Protein AF-A0A2P8B0F9-F1 (afdb_monomer)

pLDDT: mean 82.79, std 15.3, range [36.97, 98.19]

Foldseek 3Di:
DDKDKFFPVPDDVVVVQVLCPVFKPPDQPPWDWDWADPDNTITIIDIDGDDDDLLRPDMGGQDDDPDPGPPDPWDWDDDPPDTDTDDPNRVSNVVSVVCVVVVHQDPVNVVVVVVCVVVVPPDPPPVPQDQFAAPVPPCSVLRVQQCVVQPHCVAFNTFPDHWDDAAQWIKTWHPGDDPDTTWMWIDHVPAHIETGGVVRLVLQLPQLPDPGSSNSCLAQADFHDDPVNDYHYDDLFDQKTWGDRHPAHTWMFGAPGSPGRTAIFRDKDWDFDDDCPPVADDDPQFFKKKKKKWKFFFHPPDLPLLFQDPQLLVLLQVLLVVLCLLVLLQVLLVVLVFRDDRFGKDFDDDPRHDDDRFKTKIKGFDWAPVRHTAKMKIWMWGADDPVRRRMIMTMIMMTGNQVRVVRSSVVRPGDDDPPRDSAAEPLSSLVSNLSNLSSSVRSVCSVVDPCVRTRTNGFIKMKIKMFGAWDQDPVRDIDQDASVSRYPPCLLPDFPADHHGMGMMMITRSPPDDSLRSSVNSLVRVNVVSVVRGSPPHPSVVVNVVNVPDDD

Secondary structure (DSSP, 8-state):
-EEEEE-GGG--HHHHHHHHHHHEESPPTT-EEEEEEEETTEEEEEEE-PPPPGGG-S-EE---SSS-PPS----EEEETTEEEEPPHHHHHHHHHHHHHHTTSS-HHHHHHHHHHHHHHS----S---PPTTTT-GGGHHHHHHHHHHTTTHHHH--BSS--EEETTEEEEEB--SSSSPPPEEEE-TTSPEEEE-HHHHHHHHHHTS-SSHHHHHHHH-EEPPPTT-PPEE--TT-SEEEEESSSSPSEEEE-SSTTSPPEEEEPPEEE-----TTSS---SS--EEEEEEEEEEETT--TT--S--HHHHHHHHHHHHHS-HHHHHHHHHHHTT--PPPPPPEE--SSS---BTTEEEEEEEEE-TTS-EEEEEEEEEEE--TTSTTEEEEEEEEEE-HHHHHHHHHHTT----TT---SEEHHHHHHHHHHHHHHHHHGGGGG---GGGSPEEEEEEEEEEEEE-EEE-TTSSEEEPPHHHHEE-GGG--BS-----EEEEEEES--S--HHHHHHHHHHHHHHHHHHTTB-S--HHHHHHHHHT---

Radius of gyration: 34.19 Å; Cα contacts (8 Å, |Δi|>4): 1066; chains: 1; bounding box: 92×70×84 Å

Mean predicted aligned error: 14.71 Å

Solvent-accessible surface area (backbone atoms only — not comparable to full-atom values): 29945 Å² total; per-residue (Å²): 124,54,77,49,87,43,50,50,94,72,72,53,69,66,57,53,52,50,51,48,58,77,43,31,41,60,73,74,68,79,60,45,78,48,75,46,78,76,50,95,56,31,22,37,45,39,46,44,76,55,94,71,61,72,86,56,34,62,71,49,68,73,74,91,55,103,55,86,61,78,83,67,92,62,54,76,46,74,59,91,94,45,74,49,67,51,48,74,69,53,49,42,49,52,49,19,49,56,39,55,77,59,70,41,77,46,70,67,53,48,47,48,49,51,47,48,47,58,65,67,38,69,76,81,61,72,78,79,65,32,56,73,29,41,72,47,67,89,48,20,63,35,38,42,49,29,41,54,73,64,54,28,57,88,57,36,24,52,34,74,42,54,32,43,80,52,55,55,26,39,35,29,48,21,42,24,84,60,96,55,78,21,33,32,37,35,29,44,84,97,54,12,14,27,40,35,34,38,73,58,47,56,42,49,28,48,40,39,66,37,96,45,45,58,60,2,27,28,30,47,24,46,66,60,40,50,91,88,43,50,54,35,76,54,59,80,64,53,40,66,45,51,20,31,71,18,80,38,70,50,22,26,38,35,28,95,41,69,84,45,71,65,36,64,41,57,49,67,40,84,44,73,77,82,86,66,87,75,80,68,69,76,63,88,69,30,38,33,36,41,30,18,39,28,43,40,28,33,48,84,50,69,78,77,70,71,44,65,49,74,65,34,52,50,38,39,48,53,50,52,68,71,58,51,53,45,43,50,63,18,52,60,37,41,76,60,60,10,79,52,76,54,43,67,67,39,76,50,68,78,78,77,56,59,71,52,60,38,26,41,33,33,30,24,60,46,53,14,92,87,65,45,64,10,37,35,39,40,41,34,42,32,53,39,48,97,90,41,59,40,31,38,36,12,33,20,37,41,38,29,14,63,69,34,32,52,48,30,32,46,75,53,63,17,87,72,59,94,84,56,82,77,50,43,42,55,61,52,50,42,51,50,42,37,44,23,44,59,41,18,71,49,42,65,55,31,71,76,59,77,62,90,79,46,48,42,57,48,87,30,31,31,40,35,39,43,33,27,30,40,43,82,38,98,86,80,47,72,41,79,37,29,33,75,78,35,30,44,54,69,79,36,44,72,57,81,60,87,78,50,35,65,52,65,41,20,30,37,20,74,68,94,61,53,70,69,56,45,37,48,51,50,48,55,48,50,51,57,48,37,48,75,48,42,23,82,67,55,47,63,67,60,54,56,54,64,49,74,73,66,83,131

Sequence (552 aa):
MAMTLTKHGLVDLDRYRKLLRERVQPHVRGLNITFFPIDDDKGVLAIDVPRQHESAKPFIADILDGRRAPAAVGVPIRDSDATHWLSHSDLQKLLSAGWNALDGPRENIVRALHEAVASALPMREKPHVPLVGVGSGAMRRNFETAYAAAGGESVLGHPTEAVTSLGPGFIQPLSGNGEQPGPILSALPGHGCAVVPYQVWESMCRAGGDANQESSISKIGLPKTPADGTPLILDRDATVVELDGGSWPAGRLSRSSPHGLWMWRPIPQLDFQISYNSHWTNGDDVDVVVRAVLDISWQGYPQRSRSLSRAVRADHQALLAGTGFAAVLSSLSARRGARIAPPPWEPADGLHTYHSGTSSHMRARITAPDGAQALAANGILQLGTLRSSSSVIGYVDLSINLAAWRNALVDSGAFLTEEADIRLSLPEVIEVLTSAWSTALTLPTALAVSYDDLPLAAPPFIEMHVRAGTRADSGGGYRQLSLAEAVDFSVLGATSEVFRSETGLRVVGPFGLNRASQRRMVAEGLDELALGWGHFNIDSEALFAEITDWPL

Nearest PDB structures (foldseek):
  6hzh-assembly1_A  TM=3.739E-01  e=3.354E-01  Chlamydia trachomatis
  6i1g-assembly2_B  TM=4.123E-01  e=7.189E-01  Chlamydia trachomatis
  6i1f-assembly2_B  TM=2.970E-01  e=5.185E-01  Chlamydia trachomatis
  6i1h-assembly1_A  TM=2.941E-01  e=6.447E-01  Chlamydia trachomatis
  6mna-assembly1_A  TM=2.612E-01  e=1.541E+00  Mycobacterium tuberculosis H37Rv

Structure (mmCIF, N/CA/C/O backbone):
data_AF-A0A2P8B0F9-F1
#
_entry.id   AF-A0A2P8B0F9-F1
#
loop_
_atom_site.group_PDB
_atom_site.id
_atom_site.type_symbol
_atom_site.label_atom_id
_atom_site.label_alt_id
_atom_site.label_comp_id
_atom_site.label_asym_id
_atom_site.label_entity_id
_atom_site.label_seq_id
_atom_site.pdbx_PDB_ins_code
_atom_site.Cartn_x
_atom_site.Cartn_y
_atom_site.Cartn_z
_atom_site.occupancy
_atom_site.B_iso_or_equiv
_atom_site.auth_seq_id
_atom_site.auth_comp_id
_atom_site.auth_asym_id
_atom_site.auth_atom_id
_atom_site.pdbx_PDB_model_num
ATOM 1 N N . MET A 1 1 ? 33.978 29.078 -37.489 1.00 37.69 1 MET A N 1
ATOM 2 C CA . MET A 1 1 ? 32.589 29.521 -37.263 1.00 37.69 1 MET A CA 1
ATOM 3 C C . MET A 1 1 ? 31.819 28.348 -36.680 1.00 37.69 1 MET A C 1
ATOM 5 O O . MET A 1 1 ? 31.787 27.303 -37.316 1.00 37.69 1 MET A O 1
ATOM 9 N N . ALA A 1 2 ? 31.307 28.480 -35.457 1.00 45.16 2 ALA A N 1
ATOM 10 C CA . ALA A 1 2 ? 30.469 27.463 -34.815 1.00 45.16 2 ALA A CA 1
ATOM 11 C C . ALA A 1 2 ? 29.000 27.906 -34.891 1.00 45.16 2 ALA A C 1
ATOM 13 O O . ALA A 1 2 ? 28.724 29.093 -34.704 1.00 45.16 2 ALA A O 1
ATOM 14 N N . MET A 1 3 ? 28.087 26.980 -35.198 1.00 37.66 3 MET A N 1
ATOM 15 C CA . MET A 1 3 ? 26.651 27.240 -35.358 1.00 37.66 3 MET A CA 1
ATOM 16 C C . MET A 1 3 ? 25.849 26.239 -34.526 1.00 37.66 3 MET A C 1
ATOM 18 O O . MET A 1 3 ? 26.004 25.033 -34.707 1.00 37.66 3 MET A O 1
ATOM 22 N N . THR A 1 4 ? 24.975 26.740 -33.650 1.00 48.69 4 THR A N 1
ATOM 23 C CA . THR A 1 4 ? 24.105 25.908 -32.800 1.00 48.69 4 THR A CA 1
ATOM 24 C C . THR A 1 4 ? 22.667 26.427 -32.838 1.00 48.69 4 THR A C 1
ATOM 26 O O . THR A 1 4 ? 22.432 27.634 -32.730 1.00 48.69 4 THR A O 1
ATOM 29 N N . LEU A 1 5 ? 21.700 25.513 -32.982 1.00 43.00 5 LEU A N 1
ATOM 30 C CA . LEU A 1 5 ? 20.267 25.819 -33.019 1.00 43.00 5 LEU A CA 1
ATOM 31 C C . LEU A 1 5 ? 19.748 26.088 -31.596 1.00 43.00 5 LEU A C 1
ATOM 33 O O . LEU A 1 5 ? 19.863 25.225 -30.729 1.00 43.00 5 LEU A O 1
ATOM 37 N N . THR A 1 6 ? 19.188 27.272 -31.335 1.00 54.03 6 THR A N 1
ATOM 38 C CA . THR A 1 6 ? 18.778 27.685 -29.975 1.00 54.03 6 THR A CA 1
ATOM 39 C C . THR A 1 6 ? 17.414 28.383 -29.980 1.00 54.03 6 THR A C 1
ATOM 41 O O . THR A 1 6 ? 17.059 29.022 -30.970 1.00 54.03 6 THR A O 1
ATOM 44 N N . LYS A 1 7 ? 16.630 28.265 -28.892 1.00 50.31 7 LYS A N 1
ATOM 45 C CA . LYS A 1 7 ? 15.281 28.857 -28.808 1.00 50.31 7 LYS A CA 1
ATOM 46 C C . LYS A 1 7 ? 15.296 30.383 -28.629 1.00 50.31 7 LYS A C 1
ATOM 48 O O . LYS A 1 7 ? 15.962 30.866 -27.717 1.00 50.31 7 LYS A O 1
ATOM 53 N N . HIS A 1 8 ? 14.515 31.118 -29.428 1.00 49.81 8 HIS A N 1
ATOM 54 C CA . HIS A 1 8 ? 14.533 32.593 -29.534 1.00 49.81 8 HIS A CA 1
ATOM 55 C C . HIS A 1 8 ? 14.319 33.324 -28.188 1.00 49.81 8 HIS A C 1
ATOM 57 O O . HIS A 1 8 ? 15.059 34.249 -27.863 1.00 49.81 8 HIS A O 1
ATOM 63 N N . GLY A 1 9 ? 13.386 32.863 -27.344 1.00 54.03 9 GLY A N 1
ATOM 64 C CA . GLY A 1 9 ? 13.068 33.496 -26.049 1.00 54.03 9 GLY A CA 1
ATOM 65 C C . GLY A 1 9 ? 14.083 33.294 -24.909 1.00 54.03 9 GLY A C 1
ATOM 66 O O . GLY A 1 9 ? 13.870 33.807 -23.814 1.00 54.03 9 GLY A O 1
ATOM 67 N N . LEU A 1 10 ? 15.168 32.539 -25.126 1.00 56.16 10 LEU A N 1
ATOM 68 C CA . LEU A 1 10 ? 16.160 32.180 -24.094 1.00 56.16 10 LEU A CA 1
ATOM 69 C C . LEU A 1 10 ? 17.592 32.649 -24.414 1.00 56.16 10 LEU A C 1
ATOM 71 O O . LEU A 1 10 ? 18.514 32.385 -23.636 1.00 56.16 10 LEU A O 1
ATOM 75 N N . VAL A 1 11 ? 17.811 33.322 -25.549 1.00 63.31 11 VAL A N 1
ATOM 76 C CA . VAL A 1 11 ? 19.153 33.729 -25.995 1.00 63.31 11 VAL A CA 1
ATOM 77 C C . VAL A 1 11 ? 19.490 35.127 -25.478 1.00 63.31 11 VAL A C 1
ATOM 79 O O . VAL A 1 11 ? 19.165 36.138 -26.089 1.00 63.31 11 VAL A O 1
ATOM 82 N N . ASP A 1 12 ? 20.200 35.176 -24.352 1.00 77.50 12 ASP A N 1
ATOM 83 C CA . ASP A 1 12 ? 20.837 36.393 -23.842 1.00 77.50 12 ASP A CA 1
ATOM 84 C C . ASP A 1 12 ? 22.278 36.481 -24.375 1.00 77.50 12 ASP A C 1
ATOM 86 O O . ASP A 1 12 ? 23.196 35.821 -23.876 1.00 77.50 12 ASP A O 1
ATOM 90 N N . LEU A 1 13 ? 22.482 37.292 -25.417 1.00 78.38 13 LEU A N 1
ATOM 91 C CA . LEU A 1 13 ? 23.796 37.502 -26.036 1.00 78.38 13 LEU A CA 1
ATOM 92 C C . LEU A 1 13 ? 24.840 38.034 -25.045 1.00 78.38 13 LEU A C 1
ATOM 94 O O . LEU A 1 13 ? 26.016 37.670 -25.135 1.00 78.38 13 LEU A O 1
ATOM 98 N N . ASP A 1 14 ? 24.432 38.860 -24.083 1.00 77.31 14 ASP A N 1
ATOM 99 C CA . ASP A 1 14 ? 25.339 39.413 -23.080 1.00 77.31 14 ASP A CA 1
ATOM 100 C C . ASP A 1 14 ? 25.759 38.358 -22.062 1.00 77.31 14 ASP A C 1
ATOM 102 O O . ASP A 1 14 ? 26.920 38.335 -21.642 1.00 77.31 14 ASP A O 1
ATOM 106 N N . ARG A 1 15 ? 24.870 37.421 -21.730 1.00 79.19 15 ARG A N 1
ATOM 107 C CA . ARG A 1 15 ? 25.224 36.238 -20.940 1.00 79.19 15 ARG A CA 1
ATOM 108 C C . ARG A 1 15 ? 26.273 35.379 -21.644 1.00 79.19 15 ARG A C 1
ATOM 110 O O . ARG A 1 15 ? 27.240 34.979 -20.997 1.00 79.19 15 ARG A O 1
ATOM 117 N N . TYR A 1 16 ? 26.144 35.133 -22.949 1.00 77.75 16 TYR A N 1
ATOM 118 C CA . TYR A 1 16 ? 27.153 34.376 -23.709 1.00 77.75 16 TYR A CA 1
ATOM 119 C C . TYR A 1 16 ? 28.501 35.104 -23.778 1.00 77.75 16 TYR A C 1
ATOM 121 O O . TYR A 1 16 ? 29.547 34.478 -23.602 1.00 77.75 16 TYR A O 1
ATOM 129 N N . ARG A 1 17 ? 28.498 36.433 -23.953 1.00 80.62 17 ARG A N 1
ATOM 130 C CA . ARG A 1 17 ? 29.729 37.241 -23.893 1.00 80.62 17 ARG A CA 1
ATOM 131 C C . ARG A 1 17 ? 30.398 37.156 -22.522 1.00 80.62 17 ARG A C 1
ATOM 133 O O . ARG A 1 17 ? 31.614 36.997 -22.461 1.00 80.62 17 ARG A O 1
ATOM 140 N N . LYS A 1 18 ? 29.626 37.250 -21.434 1.00 79.00 18 LYS A N 1
ATOM 141 C CA . LYS A 1 18 ? 30.141 37.117 -20.061 1.00 79.00 18 LYS A CA 1
ATOM 142 C C . LYS A 1 18 ? 30.739 35.730 -19.822 1.00 79.00 18 LYS A C 1
ATOM 144 O O . LYS A 1 18 ? 31.883 35.648 -19.395 1.00 79.00 18 LYS A O 1
ATOM 149 N N . LEU A 1 19 ? 30.033 34.667 -20.214 1.00 79.06 19 LEU A N 1
ATOM 150 C CA . LEU A 1 19 ? 30.518 33.289 -20.084 1.00 79.06 19 LEU A CA 1
ATOM 151 C C . LEU A 1 19 ? 31.837 33.053 -20.831 1.00 79.06 19 LEU A C 1
ATOM 153 O O . LEU A 1 19 ? 32.741 32.431 -20.282 1.00 79.06 19 LEU A O 1
ATOM 157 N N . LEU A 1 20 ? 31.979 33.565 -22.057 1.00 77.81 20 LEU A N 1
ATOM 158 C CA . LEU A 1 20 ? 33.225 33.421 -22.818 1.00 77.81 20 LEU A CA 1
ATOM 159 C C . LEU A 1 20 ? 34.385 34.216 -22.208 1.00 77.81 20 LEU A C 1
ATOM 161 O O . LEU A 1 20 ? 35.513 33.735 -22.227 1.00 77.81 20 LEU A O 1
ATOM 165 N N . ARG A 1 21 ? 34.127 35.399 -21.634 1.00 76.75 21 ARG A N 1
ATOM 166 C CA . ARG A 1 21 ? 35.155 36.171 -20.909 1.00 76.75 21 ARG A CA 1
ATOM 167 C C . ARG A 1 21 ? 35.601 35.488 -19.622 1.00 76.75 21 ARG A C 1
ATOM 169 O O . ARG A 1 21 ? 36.775 35.545 -19.279 1.00 76.75 21 ARG A O 1
ATOM 176 N N . GLU A 1 22 ? 34.670 34.860 -18.915 1.00 74.88 22 GLU A N 1
ATOM 177 C CA . GLU A 1 22 ? 34.965 34.153 -17.669 1.00 74.88 22 GLU A CA 1
ATOM 178 C C . GLU A 1 22 ? 35.750 32.858 -17.914 1.00 74.88 22 GLU A C 1
ATOM 180 O O . GLU A 1 22 ? 36.602 32.507 -17.102 1.00 74.88 22 GLU A O 1
ATOM 185 N N . ARG A 1 23 ? 35.487 32.165 -19.030 1.00 72.88 23 ARG A N 1
ATOM 186 C CA . ARG A 1 23 ? 35.953 30.786 -19.256 1.00 72.88 23 ARG A CA 1
ATOM 187 C C . ARG A 1 23 ? 37.064 30.615 -20.285 1.00 72.88 23 ARG A C 1
ATOM 189 O O . ARG A 1 23 ? 37.575 29.507 -20.402 1.00 72.88 23 ARG A O 1
ATOM 196 N N . VAL A 1 24 ? 37.422 31.650 -21.048 1.00 77.88 24 VAL A N 1
ATOM 197 C CA . VAL A 1 24 ? 38.483 31.577 -22.069 1.00 77.88 24 VAL A CA 1
ATOM 198 C C . VAL A 1 24 ? 39.575 32.598 -21.772 1.00 77.88 24 VAL A C 1
ATOM 200 O O . VAL A 1 24 ? 39.307 33.799 -21.701 1.00 77.88 24 VAL A O 1
ATOM 203 N N . GLN A 1 25 ? 40.820 32.132 -21.634 1.00 75.88 25 GLN A N 1
ATOM 204 C CA . GLN A 1 25 ? 41.983 32.988 -21.387 1.00 75.88 25 GLN A CA 1
ATOM 205 C C . GLN A 1 25 ? 43.117 32.733 -22.395 1.00 75.88 25 GLN A C 1
ATOM 207 O O . GLN A 1 25 ? 43.435 31.578 -22.663 1.00 75.88 25 GLN A O 1
ATOM 212 N N . PRO A 1 26 ? 43.766 33.780 -22.938 1.00 76.12 26 PRO A N 1
ATOM 213 C CA . PRO A 1 26 ? 43.473 35.196 -22.724 1.00 76.12 26 PRO A CA 1
ATOM 214 C C . PRO A 1 26 ? 42.177 35.620 -23.439 1.00 76.12 26 PRO A C 1
ATOM 216 O O . PRO A 1 26 ? 41.631 34.889 -24.262 1.00 76.12 26 PRO A O 1
ATOM 219 N N . HIS A 1 27 ? 41.671 36.814 -23.123 1.00 81.06 27 HIS A N 1
ATOM 220 C CA . HIS A 1 27 ? 40.435 37.327 -23.717 1.00 81.06 27 HIS A CA 1
ATOM 221 C C . HIS A 1 27 ? 40.538 37.402 -25.248 1.00 81.06 27 HIS A C 1
ATOM 223 O O . HIS A 1 27 ? 41.440 38.050 -25.786 1.00 81.06 27 HIS A O 1
ATOM 229 N N . VAL A 1 28 ? 39.568 36.801 -25.941 1.00 82.88 28 VAL A N 1
ATOM 230 C CA . VAL A 1 28 ? 39.466 36.855 -27.404 1.00 82.88 28 VAL A CA 1
ATOM 231 C C . VAL A 1 28 ? 39.129 38.283 -27.842 1.00 82.88 28 VAL A C 1
ATOM 233 O O . VAL A 1 28 ? 38.071 38.823 -27.507 1.00 82.88 28 VAL A O 1
ATOM 236 N N . ARG A 1 29 ? 40.030 38.918 -28.595 1.00 80.56 29 ARG A N 1
ATOM 237 C CA . ARG A 1 29 ? 39.856 40.295 -29.080 1.00 80.56 29 ARG A CA 1
ATOM 238 C C . ARG A 1 29 ? 38.973 40.314 -30.323 1.00 80.56 29 ARG A C 1
ATOM 240 O O . ARG A 1 29 ? 39.158 39.494 -31.211 1.00 80.56 29 ARG A O 1
ATOM 247 N N . GLY A 1 30 ? 38.046 41.267 -30.408 1.00 81.19 30 GLY A N 1
ATOM 248 C CA . GLY A 1 30 ? 37.184 41.435 -31.587 1.00 81.19 30 GLY A CA 1
ATOM 249 C C . GLY A 1 30 ? 36.141 40.328 -31.790 1.00 81.19 30 GLY A C 1
ATOM 250 O O . GLY A 1 30 ? 35.611 40.205 -32.886 1.00 81.19 30 GLY A O 1
ATOM 251 N N . LEU A 1 31 ? 35.856 39.526 -30.758 1.00 83.19 31 LEU A N 1
ATOM 252 C CA . LEU A 1 31 ? 34.821 38.492 -30.786 1.00 83.19 31 LEU A CA 1
ATOM 253 C C . LEU A 1 31 ? 33.460 39.092 -31.168 1.00 83.19 31 LEU A C 1
ATOM 255 O O . LEU A 1 31 ? 32.963 39.981 -30.469 1.00 83.19 31 LEU A O 1
ATOM 259 N N . ASN A 1 32 ? 32.835 38.559 -32.216 1.00 83.00 32 ASN A N 1
ATOM 260 C CA . ASN A 1 32 ? 31.474 38.917 -32.593 1.00 83.00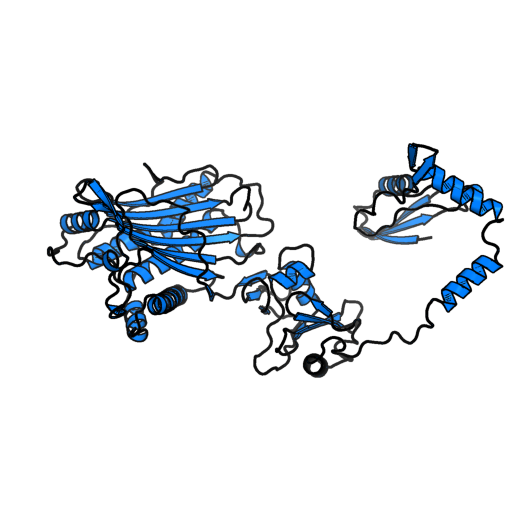 32 ASN A CA 1
ATOM 261 C C . ASN A 1 32 ? 30.532 37.737 -32.328 1.00 83.00 32 ASN A C 1
ATOM 263 O O . ASN A 1 32 ? 30.789 36.614 -32.750 1.00 83.00 32 ASN A O 1
ATOM 267 N N . ILE A 1 33 ? 29.440 37.996 -31.611 1.00 83.00 33 ILE A N 1
ATOM 268 C CA . ILE A 1 33 ? 28.385 37.012 -31.357 1.00 83.00 33 ILE A CA 1
ATOM 269 C C . ILE A 1 33 ? 27.102 37.592 -31.920 1.00 83.00 33 ILE A C 1
ATOM 271 O O . ILE A 1 33 ? 26.651 38.650 -31.474 1.00 83.00 33 ILE A O 1
ATOM 275 N N . THR A 1 34 ? 26.538 36.906 -32.903 1.00 80.94 34 THR A N 1
ATOM 276 C CA . THR A 1 34 ? 25.329 37.321 -33.610 1.00 80.94 34 THR A CA 1
ATOM 277 C C . THR A 1 34 ? 24.316 36.189 -33.556 1.00 80.94 34 THR A C 1
ATOM 279 O O . THR A 1 34 ? 24.677 35.026 -33.711 1.00 80.94 34 THR A O 1
ATOM 282 N N . PHE A 1 35 ? 23.050 36.517 -33.320 1.00 80.88 35 PHE A N 1
ATOM 283 C CA . PHE A 1 35 ? 21.961 35.554 -33.403 1.00 80.88 35 PHE A CA 1
ATOM 284 C C . PHE A 1 35 ? 21.133 35.838 -34.652 1.00 80.88 35 PHE A C 1
ATOM 286 O O . PHE A 1 35 ? 20.697 36.968 -34.860 1.00 80.88 35 PHE A O 1
ATOM 293 N N . PHE A 1 36 ? 20.944 34.817 -35.479 1.00 80.19 36 PHE A N 1
ATOM 294 C CA . PHE A 1 36 ? 20.142 34.873 -36.692 1.00 80.19 36 PHE A CA 1
ATOM 295 C C . PHE A 1 36 ? 18.822 34.138 -36.433 1.00 80.19 36 PHE A C 1
ATOM 297 O O . PHE A 1 36 ? 18.847 32.909 -36.314 1.00 80.19 36 PHE A O 1
ATOM 304 N N . PRO A 1 37 ? 17.684 34.843 -36.296 1.00 75.75 37 PRO A N 1
ATOM 305 C CA . PRO A 1 37 ? 16.393 34.181 -36.146 1.00 75.75 37 PRO A CA 1
ATOM 306 C C . PRO A 1 37 ? 16.070 33.389 -37.422 1.00 75.75 37 PRO A C 1
ATOM 308 O O . PRO A 1 37 ? 16.290 33.884 -38.527 1.00 75.75 37 PRO A O 1
ATOM 311 N N . ILE A 1 38 ? 15.595 32.153 -37.261 1.00 76.81 38 ILE A N 1
ATOM 312 C CA . ILE A 1 38 ? 15.088 31.311 -38.357 1.00 76.81 38 ILE A CA 1
ATOM 313 C C . ILE A 1 38 ? 13.554 31.312 -38.320 1.00 76.81 38 ILE A C 1
ATOM 315 O O . ILE A 1 38 ? 12.943 31.594 -39.341 1.00 76.81 38 ILE A O 1
ATOM 319 N N . ASP A 1 39 ? 12.965 31.080 -37.139 1.00 71.44 39 ASP A N 1
ATOM 320 C CA . ASP A 1 39 ? 11.517 31.073 -36.869 1.00 71.44 39 ASP A CA 1
ATOM 321 C C . ASP A 1 39 ? 11.221 31.782 -35.525 1.00 71.44 39 ASP A C 1
ATOM 323 O O . ASP A 1 39 ? 12.151 32.047 -34.756 1.00 71.44 39 ASP A O 1
ATOM 327 N N . ASP A 1 40 ? 9.941 32.005 -35.184 1.00 62.88 40 ASP A N 1
ATOM 328 C CA . ASP A 1 40 ? 9.493 32.698 -33.951 1.00 62.88 40 ASP A CA 1
ATOM 329 C C . ASP A 1 40 ? 10.113 32.141 -32.654 1.00 62.88 40 ASP A C 1
ATOM 331 O O . ASP A 1 40 ? 10.339 32.875 -31.693 1.00 62.88 40 ASP A O 1
ATOM 335 N N . ASP A 1 41 ? 10.453 30.849 -32.648 1.00 63.75 41 ASP A N 1
ATOM 336 C CA . ASP A 1 41 ? 10.999 30.143 -31.491 1.00 63.75 41 ASP A CA 1
ATOM 337 C C . ASP A 1 41 ? 12.398 29.560 -31.709 1.00 63.75 41 ASP A C 1
ATOM 339 O O . ASP A 1 41 ? 12.914 28.911 -30.800 1.00 63.75 41 ASP A O 1
ATOM 343 N N . LYS A 1 42 ? 13.053 29.759 -32.863 1.00 65.38 42 LYS A N 1
ATOM 344 C CA . LYS A 1 42 ? 14.356 29.136 -33.177 1.00 65.38 42 LYS A CA 1
ATOM 345 C C . LYS A 1 42 ? 15.271 30.076 -33.953 1.00 65.38 42 LYS A C 1
ATOM 347 O O . LYS A 1 42 ? 14.846 30.779 -34.859 1.00 65.38 42 LYS A O 1
ATOM 352 N N . GLY A 1 43 ? 16.564 30.021 -33.668 1.00 75.38 43 GLY A N 1
ATOM 353 C CA . GLY A 1 43 ? 17.574 30.694 -34.480 1.00 75.38 43 GLY A CA 1
ATOM 354 C C . GLY A 1 43 ? 18.967 30.114 -34.291 1.00 75.38 43 GLY A C 1
ATOM 355 O O . GLY A 1 43 ? 19.185 29.209 -33.480 1.00 75.38 43 GLY A O 1
ATOM 356 N N . VAL A 1 44 ? 19.913 30.630 -35.068 1.00 74.56 44 VAL A N 1
ATOM 357 C CA . VAL A 1 44 ? 21.317 30.222 -35.042 1.00 74.56 44 VAL A CA 1
ATOM 358 C C . VAL A 1 44 ? 22.125 31.248 -34.278 1.00 74.56 44 VAL A C 1
ATOM 360 O O . VAL A 1 44 ? 22.173 32.416 -34.659 1.00 74.56 44 VAL A O 1
ATOM 363 N N . LEU A 1 45 ? 22.825 30.804 -33.239 1.00 78.00 45 LEU A N 1
ATOM 364 C CA . LEU A 1 45 ? 23.880 31.604 -32.632 1.00 78.00 45 LEU A CA 1
ATOM 365 C C . LEU A 1 45 ? 25.177 31.386 -33.419 1.00 78.00 45 LEU A C 1
ATOM 367 O O . LEU A 1 45 ? 25.679 30.265 -33.490 1.00 78.00 45 LEU A O 1
ATOM 371 N N . ALA A 1 46 ? 25.713 32.454 -34.000 1.00 77.12 46 ALA A N 1
ATOM 372 C CA . ALA A 1 46 ? 26.997 32.466 -34.679 1.00 77.12 46 ALA A CA 1
ATOM 373 C C . ALA A 1 46 ? 28.029 33.201 -33.821 1.00 77.12 46 ALA A C 1
ATOM 375 O O . ALA A 1 46 ? 27.822 34.346 -33.414 1.00 77.12 46 ALA A O 1
ATOM 376 N N . ILE A 1 47 ? 29.155 32.536 -33.568 1.00 81.31 47 ILE A N 1
ATOM 377 C CA . ILE A 1 47 ? 30.318 33.123 -32.901 1.00 81.31 47 ILE A CA 1
ATOM 378 C C . ILE A 1 47 ? 31.445 33.218 -33.927 1.00 81.31 47 ILE A C 1
ATOM 380 O O . ILE A 1 47 ? 31.940 32.198 -34.422 1.00 81.31 47 ILE A O 1
ATOM 384 N N . ASP A 1 48 ? 31.839 34.448 -34.235 1.00 81.69 48 ASP A N 1
ATOM 385 C CA . ASP A 1 48 ? 32.976 34.760 -35.086 1.00 81.69 48 ASP A CA 1
ATOM 386 C C . ASP A 1 48 ? 34.181 35.169 -34.232 1.00 81.69 48 ASP A C 1
ATOM 388 O O . ASP A 1 48 ? 34.123 36.090 -33.410 1.00 81.69 48 ASP A O 1
ATOM 392 N N . VAL A 1 49 ? 35.275 34.432 -34.416 1.00 82.06 49 VAL A N 1
ATOM 393 C CA . VAL A 1 49 ? 36.537 34.611 -33.701 1.00 82.06 49 VAL A CA 1
ATOM 394 C C . VAL A 1 49 ? 37.560 35.097 -34.724 1.00 82.06 49 VAL A C 1
ATOM 396 O O . VAL A 1 49 ? 38.064 34.282 -35.503 1.00 82.06 49 VAL A O 1
ATOM 399 N N . PRO A 1 50 ? 37.894 36.399 -34.748 1.00 80.19 50 PRO A N 1
ATOM 400 C CA . PRO A 1 50 ? 38.847 36.915 -35.718 1.00 80.19 50 PRO A CA 1
ATOM 401 C C . PRO A 1 50 ? 40.260 36.424 -35.397 1.00 80.19 50 PRO A C 1
ATOM 403 O O . PRO A 1 50 ? 40.540 35.939 -34.295 1.00 80.19 50 PRO A O 1
ATOM 406 N N . ARG A 1 51 ? 41.183 36.581 -36.350 1.00 79.44 51 ARG A N 1
ATOM 407 C CA . ARG A 1 51 ? 42.586 36.186 -36.171 1.00 79.44 51 ARG A CA 1
ATOM 408 C C . ARG A 1 51 ? 43.183 36.867 -34.935 1.00 79.44 51 ARG A C 1
ATOM 410 O O . ARG A 1 51 ? 43.244 38.089 -34.851 1.00 79.44 51 ARG A O 1
ATOM 417 N N . GLN A 1 52 ? 43.643 36.052 -33.990 1.00 83.62 52 GLN A N 1
ATOM 418 C CA . GLN A 1 52 ? 44.263 36.513 -32.749 1.00 83.62 52 GLN A CA 1
ATOM 419 C C . GLN A 1 52 ? 45.782 36.607 -32.910 1.00 83.62 52 GLN A C 1
ATOM 421 O O . GLN A 1 52 ? 46.378 35.832 -33.662 1.00 83.62 52 GLN A O 1
ATOM 426 N N . HIS A 1 53 ? 46.397 37.551 -32.196 1.00 76.75 53 HIS A N 1
ATOM 427 C CA . HIS A 1 53 ? 47.850 37.725 -32.180 1.00 76.75 53 HIS A CA 1
ATOM 428 C C . HIS A 1 53 ? 48.538 36.454 -31.652 1.00 76.75 53 HIS A C 1
ATOM 430 O O . HIS A 1 53 ? 48.016 35.821 -30.737 1.00 76.75 53 HIS A O 1
ATOM 436 N N . GLU A 1 54 ? 49.701 36.077 -32.190 1.00 68.94 54 GLU A N 1
ATOM 437 C CA . GLU A 1 54 ? 50.364 34.812 -31.817 1.00 68.94 54 GLU A CA 1
ATOM 438 C C . GLU A 1 54 ? 50.763 34.770 -30.333 1.00 68.94 54 GLU A C 1
ATOM 440 O O . GLU A 1 54 ? 50.603 33.746 -29.680 1.00 68.94 54 GLU A O 1
ATOM 445 N N . SER A 1 55 ? 51.128 35.912 -29.740 1.00 69.25 55 SER A N 1
ATOM 446 C CA . SER A 1 55 ? 51.381 36.008 -28.290 1.00 69.25 55 SER A CA 1
ATOM 447 C C . SER A 1 55 ? 50.138 35.830 -27.407 1.00 69.25 55 SER A C 1
ATOM 449 O O . SER A 1 55 ? 50.257 35.709 -26.191 1.00 69.25 55 SER A O 1
ATOM 451 N N . ALA A 1 56 ? 48.938 35.838 -27.993 1.00 71.38 56 ALA A N 1
ATOM 452 C CA . ALA A 1 56 ? 47.697 35.519 -27.294 1.00 71.38 56 ALA A CA 1
ATOM 453 C C . ALA A 1 56 ? 47.355 34.021 -27.379 1.00 71.38 56 ALA A C 1
ATOM 455 O O . ALA A 1 56 ? 46.329 33.604 -26.850 1.00 71.38 56 ALA A O 1
ATOM 456 N N . LYS A 1 57 ? 48.193 33.214 -28.044 1.00 73.69 57 LYS A N 1
ATOM 457 C CA . LYS A 1 57 ? 48.030 31.766 -28.167 1.00 73.69 57 LYS A CA 1
ATOM 458 C C . LYS A 1 57 ? 49.076 31.033 -27.312 1.00 73.69 57 LYS A C 1
ATOM 460 O O . LYS A 1 57 ? 50.181 31.553 -27.129 1.00 73.69 57 LYS A O 1
ATOM 465 N N . PRO A 1 58 ? 48.752 29.836 -26.795 1.00 69.88 58 PRO A N 1
ATOM 466 C CA . PRO A 1 58 ? 47.461 29.144 -26.903 1.00 69.88 58 PRO A CA 1
ATOM 467 C C . PRO A 1 58 ? 46.362 29.751 -26.003 1.00 69.88 58 PRO A C 1
ATOM 469 O O . PRO A 1 58 ? 46.661 30.449 -25.033 1.00 69.88 58 PRO A O 1
ATOM 472 N N . PHE A 1 59 ? 45.095 29.479 -26.347 1.00 76.50 59 PHE A N 1
ATOM 473 C CA . PHE A 1 59 ? 43.929 29.768 -25.502 1.00 76.50 59 PHE A CA 1
ATOM 474 C C . PHE A 1 59 ? 43.660 28.589 -24.565 1.00 76.50 59 PHE A C 1
ATOM 476 O O . PHE A 1 59 ? 43.731 27.436 -24.984 1.00 76.50 59 PHE A O 1
ATOM 483 N N . ILE A 1 60 ? 43.304 28.886 -23.322 1.00 71.94 60 ILE A N 1
ATOM 484 C CA . ILE A 1 60 ? 42.874 27.927 -22.307 1.00 71.94 60 ILE A CA 1
ATOM 485 C C . ILE A 1 60 ? 41.367 28.105 -22.123 1.00 71.94 60 ILE A C 1
ATOM 487 O O . ILE A 1 60 ? 40.908 29.234 -21.936 1.00 71.94 60 ILE A O 1
ATOM 491 N N . ALA A 1 61 ? 40.610 27.009 -22.198 1.00 70.38 61 ALA A N 1
ATOM 492 C CA . ALA A 1 61 ? 39.162 26.998 -22.020 1.00 70.38 61 ALA A CA 1
ATOM 493 C C . ALA A 1 61 ? 38.727 25.858 -21.088 1.00 70.38 61 ALA A C 1
ATOM 495 O O . ALA A 1 61 ? 39.257 24.750 -21.180 1.00 70.38 61 ALA A O 1
ATOM 496 N N . ASP A 1 62 ? 37.740 26.119 -20.231 1.00 64.38 62 ASP A N 1
ATOM 497 C CA . ASP A 1 62 ? 37.134 25.096 -19.369 1.00 64.38 62 ASP A CA 1
ATOM 498 C C . ASP A 1 62 ? 36.232 24.144 -20.186 1.00 64.38 62 ASP A C 1
ATOM 500 O O . ASP A 1 62 ? 35.426 24.593 -21.007 1.00 64.38 62 ASP A O 1
ATOM 504 N N . ILE A 1 63 ? 36.331 22.828 -19.957 1.00 54.44 63 ILE A N 1
ATOM 505 C CA . ILE A 1 63 ? 35.555 21.805 -20.688 1.00 54.44 63 ILE A CA 1
ATOM 506 C C . ILE A 1 63 ? 34.071 21.830 -20.267 1.00 54.44 63 ILE A C 1
ATOM 508 O O . ILE A 1 63 ? 33.739 21.867 -19.082 1.00 54.44 63 ILE A O 1
ATOM 512 N N . LEU A 1 64 ? 33.178 21.793 -21.263 1.00 52.09 64 LEU A N 1
ATOM 513 C CA . LEU A 1 64 ? 31.715 21.820 -21.146 1.00 52.09 64 LEU A CA 1
ATOM 514 C C . LEU A 1 64 ? 31.117 20.402 -21.137 1.00 52.09 64 LEU A C 1
ATOM 516 O O . LEU A 1 64 ? 30.392 20.039 -22.054 1.00 52.09 64 LEU A O 1
ATOM 520 N N . ASP A 1 65 ? 31.371 19.615 -20.099 1.00 42.47 65 ASP A N 1
ATOM 521 C CA . ASP A 1 65 ? 30.477 18.500 -19.761 1.00 42.47 65 ASP A CA 1
ATOM 522 C C . ASP A 1 65 ? 29.693 18.915 -18.526 1.00 42.47 65 ASP A C 1
ATOM 524 O O . ASP A 1 65 ? 30.282 19.452 -17.601 1.00 42.47 65 ASP A O 1
ATOM 528 N N . GLY A 1 66 ? 28.374 18.708 -18.487 1.00 46.25 66 GLY A N 1
ATOM 529 C CA . GLY A 1 66 ? 27.447 19.203 -17.450 1.00 46.25 66 GLY A CA 1
ATOM 530 C C . GLY A 1 66 ? 27.709 18.770 -15.992 1.00 46.25 66 GLY A C 1
ATOM 531 O O . GLY A 1 66 ? 26.843 18.937 -15.137 1.00 46.25 66 GLY A O 1
ATOM 532 N N . ARG A 1 67 ? 28.888 18.232 -15.681 1.00 41.44 67 ARG A N 1
ATOM 533 C CA . ARG A 1 67 ? 29.449 18.091 -14.336 1.00 41.44 67 ARG A CA 1
ATOM 534 C C . ARG A 1 67 ? 30.252 19.360 -14.025 1.00 41.44 67 ARG A C 1
ATOM 536 O O . ARG A 1 67 ? 30.850 19.948 -14.917 1.00 41.44 67 ARG A O 1
ATOM 543 N N . ARG A 1 68 ? 30.303 19.821 -12.768 1.00 40.41 68 ARG A N 1
ATOM 544 C CA . ARG A 1 68 ? 31.314 20.831 -12.395 1.00 40.41 68 ARG A CA 1
ATOM 545 C C . ARG A 1 68 ? 32.672 20.280 -12.838 1.00 40.41 68 ARG A C 1
ATOM 547 O O . ARG A 1 68 ? 33.094 19.263 -12.289 1.00 40.41 68 ARG A O 1
ATOM 554 N N . ALA A 1 69 ? 33.310 20.906 -13.831 1.00 41.41 69 ALA A N 1
ATOM 555 C CA . ALA A 1 69 ? 34.698 20.615 -14.156 1.00 41.41 69 ALA A CA 1
ATOM 556 C C . ALA A 1 69 ? 35.488 20.666 -12.838 1.00 41.41 69 ALA A C 1
ATOM 558 O O . ALA A 1 69 ? 35.187 21.537 -12.008 1.00 41.41 69 ALA A O 1
ATOM 559 N N . PRO A 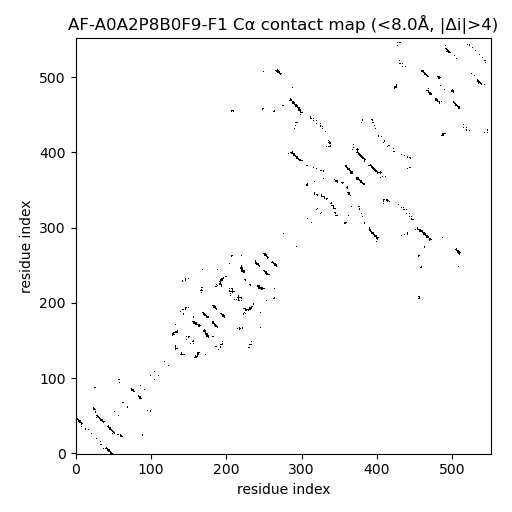1 70 ? 36.424 19.733 -12.583 1.00 39.81 70 PRO A N 1
ATOM 560 C CA . PRO A 1 70 ? 37.282 19.848 -11.417 1.00 39.81 70 PRO A CA 1
ATOM 561 C C . PRO A 1 70 ? 37.896 21.245 -11.451 1.00 39.81 70 PRO A C 1
ATOM 563 O O . PRO A 1 70 ? 38.530 21.636 -12.430 1.00 39.81 70 PRO A O 1
ATOM 566 N N . ALA A 1 71 ? 37.605 22.033 -10.418 1.00 41.88 71 ALA A N 1
ATOM 567 C CA . ALA A 1 71 ? 38.204 23.341 -10.281 1.00 41.88 71 ALA A CA 1
ATOM 568 C C . ALA A 1 71 ? 39.724 23.138 -10.239 1.00 41.88 71 ALA A C 1
ATOM 570 O O . ALA A 1 71 ? 40.221 22.430 -9.367 1.00 41.88 71 ALA A O 1
ATOM 571 N N . ALA A 1 72 ? 40.410 23.777 -11.186 1.00 44.00 72 ALA A N 1
ATOM 572 C CA . ALA A 1 72 ? 41.857 23.898 -11.314 1.00 44.00 72 ALA A CA 1
ATOM 573 C C . ALA A 1 72 ? 42.627 22.638 -11.764 1.00 44.00 72 ALA A C 1
ATOM 575 O O . ALA A 1 72 ? 42.925 21.738 -10.981 1.00 44.00 72 ALA A O 1
ATOM 576 N N . VAL A 1 73 ? 43.153 22.680 -12.997 1.00 51.34 73 VAL A N 1
ATOM 577 C CA . VAL A 1 73 ? 44.522 22.188 -13.228 1.00 51.34 73 VAL A CA 1
ATOM 578 C C . VAL A 1 73 ? 45.441 23.169 -12.500 1.00 51.34 73 VAL A C 1
ATOM 580 O O . VAL A 1 73 ? 45.891 24.165 -13.057 1.00 51.34 73 VAL A O 1
ATOM 583 N N . GLY A 1 74 ? 45.631 22.948 -11.204 1.00 55.62 74 GLY A N 1
ATOM 584 C CA . GLY A 1 74 ? 46.607 23.681 -10.417 1.00 55.62 74 GLY A CA 1
ATOM 585 C C . GLY A 1 74 ? 47.968 23.024 -10.598 1.00 55.62 74 GLY A C 1
ATOM 586 O O . GLY A 1 74 ? 48.124 21.848 -10.282 1.00 55.62 74 GLY A O 1
ATOM 587 N N . VAL A 1 75 ? 48.955 23.759 -11.105 1.00 57.84 75 VAL A N 1
ATOM 588 C CA . VAL A 1 75 ? 50.351 23.306 -11.070 1.00 57.84 75 VAL A CA 1
ATOM 589 C C . VAL A 1 75 ? 50.974 23.887 -9.799 1.00 57.84 75 VAL A C 1
ATOM 591 O O . VAL A 1 75 ? 51.140 25.110 -9.725 1.00 57.84 75 VAL A O 1
ATOM 594 N N . PRO A 1 76 ? 51.261 23.063 -8.774 1.00 58.81 76 PRO A N 1
ATOM 595 C CA . PRO A 1 76 ? 51.933 23.535 -7.577 1.00 58.81 76 PRO A CA 1
ATOM 596 C C . PRO A 1 76 ? 53.411 23.765 -7.894 1.00 58.81 76 PRO A C 1
ATOM 598 O O . PRO A 1 76 ? 54.105 22.863 -8.364 1.00 58.81 76 PRO A O 1
ATOM 601 N N . ILE A 1 77 ? 53.901 24.968 -7.617 1.00 65.38 77 ILE A N 1
ATOM 602 C CA . ILE A 1 77 ? 55.323 25.293 -7.662 1.00 65.38 77 ILE A CA 1
ATOM 603 C C . ILE A 1 77 ? 55.806 25.390 -6.223 1.00 65.38 77 ILE A C 1
ATOM 605 O O . ILE A 1 77 ? 55.272 26.146 -5.406 1.00 65.38 77 ILE A O 1
ATOM 609 N N . ARG A 1 78 ? 56.805 24.572 -5.901 1.00 58.75 78 ARG A N 1
ATOM 610 C CA . ARG A 1 78 ? 57.444 24.570 -4.592 1.00 58.75 78 ARG A CA 1
ATOM 611 C C . ARG A 1 78 ? 58.671 25.465 -4.649 1.00 58.75 78 ARG A C 1
ATOM 613 O O . ARG A 1 78 ? 59.561 25.220 -5.457 1.00 58.75 78 ARG A O 1
ATOM 620 N N . ASP A 1 79 ? 58.697 26.472 -3.789 1.00 63.38 79 ASP A N 1
ATOM 621 C CA . ASP A 1 79 ? 59.811 27.403 -3.647 1.00 63.38 79 ASP A CA 1
ATOM 622 C C . ASP A 1 79 ? 60.293 27.344 -2.189 1.00 63.38 79 ASP A C 1
ATOM 624 O O . ASP A 1 79 ? 59.614 27.810 -1.269 1.00 63.38 79 ASP A O 1
ATOM 628 N N . SER A 1 80 ? 61.406 26.635 -1.969 1.00 68.94 80 SER A N 1
ATOM 629 C CA . SER A 1 80 ? 61.884 26.180 -0.651 1.00 68.94 80 SER A CA 1
ATOM 630 C C . SER A 1 80 ? 60.776 25.531 0.205 1.00 68.94 80 SER A C 1
ATOM 632 O O . SER A 1 80 ? 60.301 24.429 -0.106 1.00 68.94 80 SER A O 1
ATOM 634 N N . ASP A 1 81 ? 60.346 26.207 1.274 1.00 66.38 81 ASP A N 1
ATOM 635 C CA . ASP A 1 81 ? 59.431 25.666 2.282 1.00 66.38 81 ASP A CA 1
ATOM 636 C C . ASP A 1 81 ? 57.958 25.999 1.991 1.00 66.38 81 ASP A C 1
ATOM 638 O O . ASP A 1 81 ? 57.065 25.530 2.697 1.00 66.38 81 ASP A O 1
ATOM 642 N N . ALA A 1 82 ? 57.677 26.778 0.938 1.00 41.94 82 ALA A N 1
ATOM 643 C CA . ALA A 1 82 ? 56.327 27.178 0.557 1.00 41.94 82 ALA A CA 1
ATOM 644 C C . ALA A 1 82 ? 55.899 26.547 -0.776 1.00 41.94 82 ALA A C 1
ATOM 646 O O . ALA A 1 82 ? 56.687 26.381 -1.706 1.00 41.94 82 ALA A O 1
ATOM 647 N N . THR A 1 83 ? 54.614 26.208 -0.885 1.00 64.00 83 THR A N 1
ATOM 648 C CA . THR A 1 83 ? 53.986 25.809 -2.152 1.00 64.00 83 THR A CA 1
ATOM 649 C C . THR A 1 83 ? 52.998 26.889 -2.559 1.00 64.00 83 THR A C 1
ATOM 651 O O . THR A 1 83 ? 52.095 27.211 -1.787 1.00 64.00 83 THR A O 1
ATOM 654 N N . HIS A 1 84 ? 53.151 27.434 -3.764 1.00 68.25 84 HIS A N 1
ATOM 655 C CA . HIS A 1 84 ? 52.162 28.322 -4.366 1.00 68.25 84 HIS A CA 1
ATOM 656 C C . HIS A 1 84 ? 51.603 27.698 -5.645 1.00 68.25 84 HIS A C 1
ATOM 658 O O . HIS A 1 84 ? 52.251 26.893 -6.310 1.00 68.25 84 HIS A O 1
ATOM 664 N N . TRP A 1 85 ? 50.364 28.045 -5.970 1.00 69.12 85 TRP A N 1
ATOM 665 C CA . TRP A 1 85 ? 49.661 27.516 -7.133 1.00 69.12 85 TRP A CA 1
ATOM 666 C C . TRP A 1 85 ? 49.725 28.531 -8.267 1.00 69.12 85 TRP A C 1
ATOM 668 O O . TRP A 1 85 ? 49.431 29.707 -8.050 1.00 69.12 85 TRP A O 1
ATOM 678 N N . LEU A 1 86 ? 50.095 28.089 -9.471 1.00 64.31 86 LEU A N 1
ATOM 679 C CA . LEU A 1 86 ? 50.080 28.969 -10.639 1.00 64.31 86 LEU A CA 1
ATOM 680 C C . LEU A 1 86 ? 48.645 29.365 -10.996 1.00 64.31 86 LEU A C 1
ATOM 682 O O . LEU A 1 86 ? 47.762 28.512 -11.106 1.00 64.31 86 LEU A O 1
ATOM 686 N N . SER A 1 87 ? 48.416 30.663 -11.208 1.00 66.81 87 SER A N 1
ATOM 687 C CA . SER A 1 87 ? 47.137 31.148 -11.725 1.00 66.81 87 SER A CA 1
ATOM 688 C C . SER A 1 87 ? 46.961 30.747 -13.198 1.00 66.81 87 SER A C 1
ATOM 690 O O . SER A 1 87 ? 47.940 30.504 -13.905 1.00 66.81 87 SER A O 1
ATOM 692 N N . HIS A 1 88 ? 45.725 30.732 -13.714 1.00 67.12 88 HIS A N 1
ATOM 693 C CA . HIS A 1 88 ? 45.470 30.474 -15.143 1.00 67.12 88 HIS A CA 1
ATOM 694 C C . HIS A 1 88 ? 46.216 31.451 -16.069 1.00 67.12 88 HIS A C 1
ATOM 696 O O . HIS A 1 88 ? 46.673 31.061 -17.141 1.00 67.12 88 HIS A O 1
ATOM 702 N N . SER A 1 89 ? 46.400 32.700 -15.630 1.00 68.56 89 SER A N 1
ATOM 703 C CA . SER A 1 89 ? 47.176 33.712 -16.355 1.00 68.56 89 SER A CA 1
ATOM 704 C C . SER A 1 89 ? 48.664 33.357 -16.407 1.00 68.56 89 SER A C 1
ATOM 706 O O . SER A 1 89 ? 49.304 33.526 -17.442 1.00 68.56 89 SER A O 1
ATOM 708 N N . ASP A 1 90 ? 49.219 32.811 -15.324 1.00 68.56 90 ASP A N 1
ATOM 709 C CA . ASP A 1 90 ? 50.631 32.423 -15.267 1.00 68.56 90 ASP A CA 1
ATOM 710 C C . ASP A 1 90 ? 50.890 31.131 -16.046 1.00 68.56 90 ASP A C 1
ATOM 712 O O . ASP A 1 90 ? 51.869 31.048 -16.786 1.00 68.56 90 ASP A O 1
ATOM 716 N N . LEU A 1 91 ? 49.962 30.171 -15.984 1.00 70.69 91 LEU A N 1
ATOM 717 C CA . LEU A 1 91 ? 49.974 28.986 -16.845 1.00 70.69 91 LEU A CA 1
ATOM 718 C C . LEU A 1 91 ? 49.908 29.367 -18.325 1.00 70.69 91 LEU A C 1
ATOM 720 O O . LEU A 1 91 ? 50.701 28.867 -19.119 1.00 70.69 91 LEU A O 1
ATOM 724 N N . GLN A 1 92 ? 49.017 30.286 -18.702 1.00 76.25 92 GLN A N 1
ATOM 725 C CA . GLN A 1 92 ? 48.906 30.761 -20.079 1.00 76.25 92 GLN A CA 1
ATOM 726 C C . GLN A 1 92 ? 50.186 31.460 -20.543 1.00 76.25 92 GLN A C 1
ATOM 728 O O . GLN A 1 92 ? 50.638 31.202 -21.657 1.00 76.25 92 GLN A O 1
ATOM 733 N N . LYS A 1 93 ? 50.808 32.289 -19.699 1.00 71.12 93 LYS A N 1
ATOM 734 C CA . LYS A 1 93 ? 52.083 32.945 -20.023 1.00 71.12 93 LYS A CA 1
ATOM 735 C C . LYS A 1 93 ? 53.219 31.944 -20.184 1.00 71.12 93 LYS A C 1
ATOM 737 O O . LYS A 1 93 ? 53.990 32.082 -21.126 1.00 71.12 93 LYS A O 1
ATOM 742 N N . LEU A 1 94 ? 53.317 30.938 -19.314 1.00 70.00 94 LEU A N 1
ATOM 743 C CA . LEU A 1 94 ? 54.338 29.890 -19.412 1.00 70.00 94 LEU A CA 1
ATOM 744 C C . LEU A 1 94 ? 54.140 29.033 -20.665 1.00 70.00 94 LEU A C 1
ATOM 746 O O . LEU A 1 94 ? 55.096 28.785 -21.398 1.00 70.00 94 LEU A O 1
ATOM 750 N N . LEU A 1 95 ? 52.894 28.650 -20.955 1.00 70.94 95 LEU A N 1
ATOM 751 C CA . LEU A 1 95 ? 52.543 27.924 -22.172 1.00 70.94 95 LEU A CA 1
ATOM 752 C C . LEU A 1 95 ? 52.820 28.766 -23.416 1.00 70.94 95 LEU A C 1
ATOM 754 O O . LEU A 1 95 ? 53.431 28.259 -24.342 1.00 70.94 95 LEU A O 1
ATOM 758 N N . SER A 1 96 ? 52.441 30.046 -23.437 1.00 71.56 96 SER A N 1
ATOM 759 C CA . SER A 1 96 ? 52.692 30.948 -24.567 1.00 71.56 96 SER A CA 1
ATOM 760 C C . SER A 1 96 ? 54.183 31.239 -24.754 1.00 71.56 96 SER A C 1
ATOM 762 O O . SER A 1 96 ? 54.666 31.275 -25.881 1.00 71.56 96 SER A O 1
ATOM 764 N N . ALA A 1 97 ? 54.950 31.392 -23.672 1.00 68.50 97 ALA A N 1
ATOM 765 C CA . ALA A 1 97 ? 56.398 31.575 -23.736 1.00 68.50 97 ALA A CA 1
ATOM 766 C C . ALA A 1 97 ? 57.096 30.327 -24.293 1.00 68.50 97 ALA A C 1
ATOM 768 O O . ALA A 1 97 ? 57.905 30.451 -25.208 1.00 68.50 97 ALA A O 1
ATOM 769 N N . GLY A 1 98 ? 56.738 29.131 -23.813 1.00 65.12 98 GLY A N 1
ATOM 770 C CA . GLY A 1 98 ? 57.235 27.869 -24.369 1.00 65.12 98 GLY A CA 1
ATOM 771 C C . GLY A 1 98 ? 56.794 27.652 -25.821 1.00 65.12 98 GLY A C 1
ATOM 772 O O . GLY A 1 98 ? 57.594 27.252 -26.659 1.00 65.12 98 GLY A O 1
ATOM 773 N N . TRP A 1 99 ? 55.546 27.995 -26.140 1.00 66.50 99 TRP A N 1
ATOM 774 C CA . TRP A 1 99 ? 54.967 27.914 -27.483 1.00 66.50 99 TRP A CA 1
ATOM 775 C C . TRP A 1 99 ? 55.678 28.833 -28.484 1.00 66.50 99 TRP A C 1
ATOM 777 O O . TRP A 1 99 ? 55.965 28.418 -29.603 1.00 66.50 99 TRP A O 1
ATOM 787 N N . ASN A 1 100 ? 56.008 30.062 -28.082 1.00 64.88 100 ASN A N 1
ATOM 788 C CA . ASN A 1 100 ? 56.684 31.042 -28.935 1.00 64.88 100 ASN A CA 1
ATOM 789 C C . ASN A 1 100 ? 58.203 30.821 -29.008 1.00 64.88 100 ASN A C 1
ATOM 791 O O . ASN A 1 100 ? 58.788 31.049 -30.059 1.00 64.88 100 ASN A O 1
ATOM 795 N N . ALA A 1 101 ? 58.845 30.330 -27.941 1.00 62.53 101 ALA A N 1
ATOM 796 C CA . ALA A 1 101 ? 60.269 29.969 -27.957 1.00 62.53 101 ALA A CA 1
ATOM 797 C C . ALA A 1 101 ? 60.580 28.784 -28.893 1.00 62.53 101 ALA A C 1
ATOM 799 O O . ALA A 1 101 ? 61.729 28.583 -29.280 1.00 62.53 101 ALA A O 1
ATOM 800 N N . LEU A 1 102 ? 59.556 28.010 -29.262 1.00 58.47 102 LEU A N 1
ATOM 801 C CA . LEU A 1 102 ? 59.631 26.903 -30.215 1.00 58.47 102 LEU A CA 1
ATOM 802 C C . LEU A 1 102 ? 59.175 27.296 -31.640 1.00 58.47 102 LEU A C 1
ATOM 804 O O . LEU A 1 102 ? 59.038 26.410 -32.483 1.00 58.47 102 LEU A O 1
ATOM 808 N N . ASP A 1 103 ? 58.984 28.599 -31.916 1.00 57.59 103 ASP A N 1
ATOM 809 C CA . ASP A 1 103 ? 58.441 29.173 -33.166 1.00 57.59 103 ASP A CA 1
ATOM 810 C C . ASP A 1 103 ? 57.030 28.672 -33.531 1.00 57.59 103 ASP A C 1
ATOM 812 O O . ASP A 1 103 ? 56.679 28.491 -34.701 1.00 57.59 103 ASP A O 1
ATOM 816 N N . GLY A 1 104 ? 56.187 28.449 -32.519 1.00 58.59 104 GLY A N 1
ATOM 817 C CA . GLY A 1 104 ? 54.876 27.843 -32.715 1.00 58.59 104 GLY A CA 1
ATOM 818 C C . GLY A 1 104 ? 54.997 26.421 -33.269 1.00 58.59 104 GLY A C 1
ATOM 819 O O . GLY A 1 104 ? 56.080 25.832 -33.324 1.00 58.59 104 GLY A O 1
ATOM 820 N N . PRO A 1 105 ? 53.888 25.789 -33.663 1.00 56.31 105 PRO A N 1
ATOM 821 C CA . PRO A 1 105 ? 53.967 24.411 -34.071 1.00 56.31 105 PRO A CA 1
ATOM 822 C C . PRO A 1 105 ? 54.473 24.402 -35.517 1.00 56.31 105 PRO A C 1
ATOM 824 O O . PRO A 1 105 ? 53.773 24.802 -36.449 1.00 56.31 105 PRO A O 1
ATOM 827 N N . ARG A 1 106 ? 55.731 23.988 -35.704 1.00 57.25 106 ARG A N 1
ATOM 828 C CA . ARG A 1 106 ? 56.299 23.819 -37.044 1.00 57.25 106 ARG A CA 1
ATOM 829 C C . ARG A 1 106 ? 55.354 22.936 -37.853 1.00 57.25 106 ARG A C 1
ATOM 831 O O . ARG A 1 106 ? 54.846 21.941 -37.341 1.00 57.25 106 ARG A O 1
ATOM 838 N N . GLU A 1 107 ? 55.108 23.289 -39.107 1.00 52.28 107 GLU A N 1
ATOM 839 C CA . GLU A 1 107 ? 54.122 22.610 -39.957 1.00 52.28 107 GLU A CA 1
ATOM 840 C C . GLU A 1 107 ? 54.397 21.102 -40.065 1.00 52.28 107 GLU A C 1
ATOM 842 O O . GLU A 1 107 ? 53.476 20.300 -40.141 1.00 52.28 107 GLU A O 1
ATOM 847 N N . ASN A 1 108 ? 55.665 20.694 -39.953 1.00 49.50 108 ASN A N 1
ATOM 848 C CA . ASN A 1 108 ? 56.076 19.297 -39.868 1.00 49.50 108 ASN A CA 1
ATOM 849 C C . ASN A 1 108 ? 55.771 18.625 -38.517 1.00 49.50 108 ASN A C 1
ATOM 851 O O . ASN A 1 108 ? 55.583 17.421 -38.518 1.00 49.50 108 ASN A O 1
ATOM 855 N N . ILE A 1 109 ? 55.698 19.351 -37.397 1.00 52.41 109 ILE A N 1
ATOM 856 C CA . ILE A 1 109 ? 55.276 18.843 -36.080 1.00 52.41 109 ILE A CA 1
ATOM 857 C C . ILE A 1 109 ? 53.751 18.838 -35.978 1.00 52.41 109 ILE A C 1
ATOM 859 O O . ILE A 1 109 ? 53.213 17.872 -35.465 1.00 52.41 109 ILE A O 1
ATOM 863 N N . V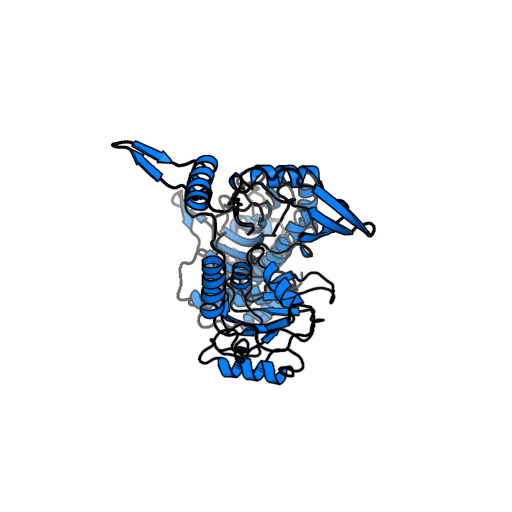AL A 1 110 ? 53.035 19.839 -36.510 1.00 53.72 110 VAL A N 1
ATOM 864 C CA . VAL A 1 110 ? 51.563 19.769 -36.643 1.00 53.72 110 VAL A CA 1
ATOM 865 C C . VAL A 1 110 ? 51.187 18.627 -37.563 1.00 53.72 110 VAL A C 1
ATOM 867 O O . VAL A 1 110 ? 50.308 17.857 -37.218 1.00 53.72 110 VAL A O 1
ATOM 870 N N . ARG A 1 111 ? 51.869 18.481 -38.703 1.00 48.62 111 ARG A N 1
ATOM 871 C CA . ARG A 1 111 ? 51.654 17.371 -39.628 1.00 48.62 111 ARG A CA 1
ATOM 872 C C . ARG A 1 111 ? 52.077 16.045 -39.016 1.00 48.62 111 ARG A C 1
ATOM 874 O O . ARG A 1 111 ? 51.299 15.121 -39.120 1.00 48.62 111 ARG A O 1
ATOM 881 N N . ALA A 1 112 ? 53.204 15.958 -38.309 1.00 50.56 112 ALA A N 1
ATOM 882 C CA . ALA A 1 112 ? 53.599 14.736 -37.606 1.00 50.56 112 ALA A CA 1
ATOM 883 C C . ALA A 1 112 ? 52.692 14.427 -36.411 1.00 50.56 112 ALA A C 1
ATOM 885 O O . ALA A 1 112 ? 52.517 13.264 -36.100 1.00 50.56 112 ALA A O 1
ATOM 886 N N . LEU A 1 113 ? 52.085 15.421 -35.758 1.00 45.34 113 LEU A N 1
ATOM 887 C CA . LEU A 1 113 ? 51.086 15.228 -34.709 1.00 45.34 113 LEU A CA 1
ATOM 888 C C . LEU A 1 113 ? 49.732 14.871 -35.324 1.00 45.34 113 LEU A C 1
ATOM 890 O O . LEU A 1 113 ? 49.055 14.020 -34.787 1.00 45.34 113 LEU A O 1
ATOM 894 N N . HIS A 1 114 ? 49.352 15.442 -36.468 1.00 47.34 114 HIS A N 1
ATOM 895 C CA . HIS A 1 114 ? 48.172 15.044 -37.237 1.00 47.34 114 HIS A CA 1
ATOM 896 C C . HIS A 1 114 ? 48.342 13.653 -37.846 1.00 47.34 114 HIS A C 1
ATOM 898 O O . HIS A 1 114 ? 47.374 12.916 -37.881 1.00 47.34 114 HIS A O 1
ATOM 904 N N . GLU A 1 115 ? 49.538 13.273 -38.292 1.00 47.56 115 GLU A N 1
ATOM 905 C CA . GLU A 1 115 ? 49.884 11.951 -38.819 1.00 47.56 115 GLU A CA 1
ATOM 906 C C . GLU A 1 115 ? 50.066 10.945 -37.688 1.00 47.56 115 GLU A C 1
ATOM 908 O O . GLU A 1 115 ? 49.595 9.827 -37.819 1.00 47.56 115 GLU A O 1
ATOM 913 N N . ALA A 1 116 ? 50.662 11.319 -36.553 1.00 45.25 116 ALA A N 1
ATOM 914 C CA . ALA A 1 116 ? 50.722 10.494 -35.346 1.00 45.25 116 ALA A CA 1
ATOM 915 C C . ALA A 1 116 ? 49.337 10.334 -34.716 1.00 45.25 116 ALA A C 1
ATOM 917 O O . ALA A 1 116 ? 49.008 9.246 -34.285 1.00 45.25 116 ALA A O 1
ATOM 918 N N . VAL A 1 117 ? 48.487 11.363 -34.717 1.00 44.41 117 VAL A N 1
ATOM 919 C CA . VAL A 1 117 ? 47.080 11.261 -34.303 1.00 44.41 117 VAL A CA 1
ATOM 920 C C . VAL A 1 117 ? 46.274 10.507 -35.356 1.00 44.41 117 VAL A C 1
ATOM 922 O O . VAL A 1 117 ? 45.433 9.724 -34.970 1.00 44.41 117 VAL A O 1
ATOM 925 N N . ALA A 1 118 ? 46.533 10.634 -36.659 1.00 42.41 118 ALA A N 1
ATOM 926 C CA . ALA A 1 118 ? 45.844 9.857 -37.699 1.00 42.41 118 ALA A CA 1
ATOM 927 C C . ALA A 1 118 ? 46.331 8.400 -37.808 1.00 42.41 118 ALA A C 1
ATOM 929 O O . ALA A 1 118 ? 45.601 7.571 -38.339 1.00 42.41 118 ALA A O 1
ATOM 930 N N . SER A 1 119 ? 47.539 8.091 -37.322 1.00 39.38 119 SER A N 1
ATOM 931 C CA . SER A 1 119 ? 48.105 6.733 -37.245 1.00 39.38 119 SER A CA 1
ATOM 932 C C . SER A 1 119 ? 47.930 6.078 -35.871 1.00 39.38 119 SER A C 1
ATOM 934 O O . SER A 1 119 ? 47.940 4.852 -35.792 1.00 39.38 119 SER A O 1
ATOM 936 N N . ALA A 1 120 ? 47.734 6.864 -34.805 1.00 40.19 120 ALA A N 1
ATOM 937 C CA . ALA A 1 120 ? 47.336 6.401 -33.471 1.00 40.19 120 ALA A CA 1
ATOM 938 C C . ALA A 1 120 ? 45.817 6.439 -33.253 1.00 40.19 120 ALA A C 1
ATOM 940 O O . ALA A 1 120 ? 45.311 5.753 -32.365 1.00 40.19 120 ALA A O 1
ATOM 941 N N . LEU A 1 121 ? 45.067 7.189 -34.065 1.00 40.19 121 LEU A N 1
ATOM 942 C CA . LEU A 1 121 ? 43.680 6.851 -34.340 1.00 40.19 121 LEU A CA 1
ATOM 943 C C . LEU A 1 121 ? 43.753 5.536 -35.108 1.00 40.19 121 LEU A C 1
ATOM 945 O O . LEU A 1 121 ? 44.384 5.507 -36.170 1.00 40.19 121 LEU A O 1
ATOM 949 N N . PRO A 1 122 ? 43.169 4.445 -34.587 1.00 37.53 122 PRO A N 1
ATOM 950 C CA . PRO A 1 122 ? 43.112 3.218 -35.351 1.00 37.53 122 PRO A CA 1
ATOM 951 C C . PRO A 1 122 ? 42.529 3.583 -36.713 1.00 37.53 122 PRO A C 1
ATOM 953 O O . PRO A 1 122 ? 41.592 4.394 -36.792 1.00 37.53 122 PRO A O 1
ATOM 956 N N . MET A 1 123 ? 43.081 3.000 -37.787 1.00 36.97 123 MET A N 1
ATOM 957 C CA . MET A 1 123 ? 42.312 2.872 -39.021 1.00 36.97 123 MET A CA 1
ATOM 958 C C . MET A 1 123 ? 40.888 2.557 -38.581 1.00 36.97 123 MET A C 1
ATOM 960 O O . MET A 1 123 ? 40.713 1.692 -37.721 1.00 36.97 123 MET A O 1
ATOM 964 N N . ARG A 1 124 ? 39.889 3.296 -39.073 1.00 40.81 124 ARG A N 1
ATOM 965 C CA . ARG A 1 124 ? 38.501 2.863 -38.937 1.00 40.81 124 ARG A CA 1
ATOM 966 C C . ARG A 1 124 ? 38.431 1.507 -39.647 1.00 40.81 124 ARG A C 1
ATOM 968 O O . ARG A 1 124 ? 38.059 1.421 -40.813 1.00 40.81 124 ARG A O 1
ATOM 975 N N . GLU A 1 125 ? 38.805 0.439 -38.940 1.00 39.50 125 GLU A N 1
ATOM 976 C CA . GLU A 1 125 ? 38.087 -0.812 -38.997 1.00 39.50 125 GLU A CA 1
ATOM 977 C C . GLU A 1 125 ? 36.631 -0.379 -39.024 1.00 39.50 125 GLU A C 1
ATOM 979 O O . GLU A 1 125 ? 36.226 0.492 -38.238 1.00 39.50 125 GLU A O 1
ATOM 984 N N . LYS A 1 126 ? 35.877 -0.880 -40.012 1.00 37.78 126 LYS A N 1
ATOM 985 C CA . LYS A 1 126 ? 34.417 -0.762 -39.996 1.00 37.78 126 LYS A CA 1
ATOM 986 C C . LYS A 1 126 ? 34.008 -0.888 -38.533 1.00 37.78 126 LYS A C 1
ATOM 988 O O . LYS A 1 126 ? 34.449 -1.885 -37.957 1.00 37.78 126 LYS A O 1
ATOM 993 N N . PRO A 1 127 ? 33.314 0.106 -37.931 1.00 46.53 127 PRO A N 1
ATOM 994 C CA . PRO A 1 127 ? 32.986 0.051 -36.513 1.00 46.53 127 PRO A CA 1
ATOM 995 C C . PRO A 1 127 ? 32.519 -1.366 -36.252 1.00 46.53 127 PRO A C 1
ATOM 997 O O . PRO A 1 127 ? 31.633 -1.834 -36.971 1.00 46.53 127 PRO A O 1
ATOM 1000 N N . HIS A 1 128 ? 33.256 -2.093 -35.408 1.00 57.19 128 HIS A N 1
ATOM 1001 C CA . HIS A 1 128 ? 32.993 -3.503 -35.185 1.00 57.19 128 HIS A CA 1
ATOM 1002 C C . HIS A 1 128 ? 31.619 -3.530 -34.540 1.00 57.19 128 HIS A C 1
ATOM 1004 O O . HIS A 1 128 ? 31.500 -3.304 -33.342 1.00 57.19 128 HIS A O 1
ATOM 1010 N N . VAL A 1 129 ? 30.586 -3.682 -35.369 1.00 72.06 129 VAL A N 1
ATOM 1011 C CA . VAL A 1 129 ? 29.202 -3.725 -34.937 1.00 72.06 129 VAL A CA 1
ATOM 1012 C C . VAL A 1 129 ? 29.141 -4.923 -34.002 1.00 72.06 129 VAL A C 1
ATOM 1014 O O . VAL A 1 129 ? 29.379 -6.048 -34.464 1.00 72.06 129 VAL A O 1
ATOM 1017 N N . PRO A 1 130 ? 28.944 -4.709 -32.692 1.00 84.62 130 PRO A N 1
ATOM 1018 C CA . PRO A 1 130 ? 28.898 -5.815 -31.763 1.00 84.62 130 PRO A CA 1
ATOM 1019 C C . PRO A 1 130 ? 27.788 -6.762 -32.209 1.00 84.62 130 PRO A C 1
ATOM 1021 O O . PRO A 1 130 ? 26.712 -6.338 -32.627 1.00 84.62 130 PRO A O 1
ATOM 1024 N N . LEU A 1 131 ? 28.058 -8.065 -32.159 1.00 92.19 131 LEU A N 1
ATOM 1025 C CA . LEU A 1 131 ? 27.008 -9.035 -32.441 1.00 92.19 131 LEU A CA 1
ATOM 1026 C C . LEU A 1 131 ? 25.976 -8.994 -31.311 1.00 92.19 131 LEU A C 1
ATOM 1028 O O . LEU A 1 131 ? 26.279 -8.668 -30.155 1.00 92.19 131 LEU A O 1
ATOM 1032 N N . VAL A 1 132 ? 24.747 -9.356 -31.651 1.00 95.06 132 VAL A N 1
ATOM 1033 C CA . VAL A 1 132 ? 23.657 -9.465 -30.684 1.00 95.06 132 VAL A CA 1
ATOM 1034 C C . VAL A 1 132 ? 24.05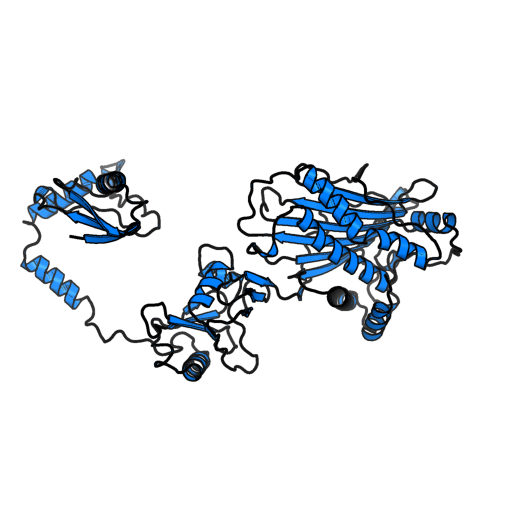8 -10.431 -29.564 1.00 95.06 132 VAL A C 1
ATOM 1036 O O . VAL A 1 132 ? 24.598 -11.509 -29.812 1.00 95.06 132 VAL A O 1
ATOM 1039 N N . GLY A 1 133 ? 23.837 -10.021 -28.316 1.00 93.06 133 GLY A N 1
ATOM 1040 C CA . GLY A 1 133 ? 24.122 -10.823 -27.130 1.00 93.06 133 GLY A CA 1
ATOM 1041 C C . GLY A 1 133 ? 25.599 -10.889 -26.712 1.00 93.06 133 GLY A C 1
ATOM 1042 O O . GLY A 1 133 ? 25.902 -11.489 -25.676 1.00 93.06 133 GLY A O 1
ATOM 1043 N N . VAL A 1 134 ? 26.540 -10.292 -27.454 1.00 92.94 134 VAL A N 1
ATOM 1044 C CA . VAL A 1 134 ? 27.962 -10.257 -27.056 1.00 92.94 134 VAL A CA 1
ATOM 1045 C C . VAL A 1 134 ? 28.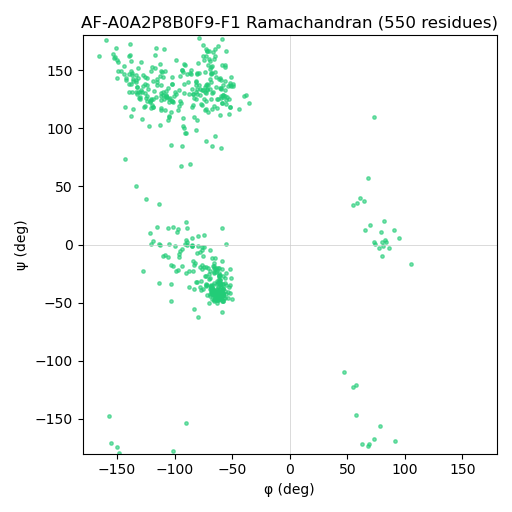115 -9.486 -25.750 1.00 92.94 134 VAL A C 1
ATOM 1047 O O . VAL A 1 134 ? 27.688 -8.347 -25.670 1.00 92.94 134 VAL A O 1
ATOM 1050 N N . GLY A 1 135 ? 28.729 -10.105 -24.738 1.00 89.94 135 GLY A N 1
ATOM 1051 C CA . GLY A 1 135 ? 28.859 -9.554 -23.380 1.00 89.94 135 GLY A CA 1
ATOM 1052 C C . GLY A 1 135 ? 27.927 -10.200 -22.346 1.00 89.94 135 GLY A C 1
ATOM 1053 O O . GLY A 1 135 ? 28.207 -10.137 -21.157 1.00 89.94 135 GLY A O 1
ATOM 1054 N N . SER A 1 136 ? 26.882 -10.916 -22.780 1.00 88.69 136 SER A N 1
ATOM 1055 C CA . SER A 1 136 ? 25.883 -11.538 -21.883 1.00 88.69 136 SER A CA 1
ATOM 1056 C C . SER A 1 136 ? 26.216 -12.964 -21.410 1.00 88.69 136 SER A C 1
ATOM 1058 O O . SER A 1 136 ? 25.439 -13.590 -20.687 1.00 88.69 136 SER A O 1
ATOM 1060 N N . GLY A 1 137 ? 27.352 -13.523 -21.843 1.00 91.12 137 GLY A N 1
ATOM 1061 C CA . GLY A 1 137 ? 27.762 -14.887 -21.501 1.00 91.12 137 GLY A CA 1
ATOM 1062 C C . GLY A 1 137 ? 26.724 -15.938 -21.916 1.00 91.12 137 GLY A C 1
ATOM 1063 O O . GLY A 1 137 ? 26.379 -16.053 -23.092 1.00 91.12 137 GLY A O 1
ATOM 1064 N N . ALA A 1 138 ? 26.222 -16.704 -20.943 1.00 90.00 138 ALA A N 1
ATOM 1065 C CA . ALA A 1 138 ? 25.251 -17.780 -21.165 1.00 90.00 138 ALA A CA 1
ATOM 1066 C C . ALA A 1 138 ? 23.907 -17.294 -21.743 1.00 90.00 138 ALA A C 1
ATOM 1068 O O . ALA A 1 138 ? 23.181 -18.078 -22.351 1.00 90.00 138 ALA A O 1
ATOM 1069 N N . MET A 1 139 ? 23.583 -16.005 -21.599 1.00 91.88 139 MET A N 1
ATOM 1070 C CA . MET A 1 139 ? 22.315 -15.433 -22.064 1.00 91.88 139 MET A CA 1
ATOM 1071 C C . MET A 1 139 ? 22.318 -15.014 -23.534 1.00 91.88 139 MET A C 1
ATOM 1073 O O . MET A 1 139 ? 21.282 -14.586 -24.045 1.00 91.88 139 MET A O 1
ATOM 1077 N N . ARG A 1 140 ? 23.441 -15.169 -24.243 1.00 94.75 140 ARG A N 1
ATOM 1078 C CA . ARG A 1 140 ? 23.587 -14.721 -25.634 1.00 94.75 140 ARG A CA 1
ATOM 1079 C C . ARG A 1 140 ? 22.471 -15.237 -26.541 1.00 94.75 140 ARG A C 1
ATOM 1081 O O . ARG A 1 140 ? 21.908 -14.470 -27.318 1.00 94.75 140 ARG A O 1
ATOM 1088 N N . ARG A 1 141 ? 22.093 -16.506 -26.374 1.00 94.19 141 ARG A N 1
ATOM 1089 C CA . ARG A 1 141 ? 21.020 -17.138 -27.149 1.00 94.19 141 ARG A CA 1
ATOM 1090 C C . ARG A 1 141 ? 19.667 -16.448 -26.954 1.00 94.19 141 ARG A C 1
ATOM 1092 O O . ARG A 1 141 ? 18.896 -16.365 -27.905 1.00 94.19 141 ARG A O 1
ATOM 1099 N N . ASN A 1 142 ? 19.379 -15.933 -25.760 1.00 95.94 142 ASN A N 1
ATOM 1100 C CA . ASN A 1 142 ? 18.109 -15.265 -25.469 1.00 95.94 142 ASN A CA 1
ATOM 1101 C C . ASN A 1 142 ? 18.027 -13.926 -26.214 1.00 95.94 142 ASN A C 1
ATOM 1103 O O . ASN A 1 142 ? 17.001 -13.637 -26.826 1.00 95.94 142 ASN A O 1
ATOM 1107 N N . PHE A 1 143 ? 19.123 -13.158 -26.234 1.00 97.50 143 PHE A N 1
ATOM 1108 C CA . PHE A 1 143 ? 19.230 -11.921 -27.018 1.00 97.50 143 PHE A CA 1
ATOM 1109 C C . PHE A 1 143 ? 19.094 -12.193 -28.522 1.00 97.50 143 PHE A C 1
ATOM 1111 O O . PHE A 1 143 ? 18.306 -11.532 -29.194 1.00 97.50 143 PHE A O 1
ATOM 1118 N N . GLU A 1 144 ? 19.810 -13.193 -29.047 1.00 97.12 144 GLU A N 1
ATOM 1119 C CA . GLU A 1 144 ? 19.739 -13.577 -30.466 1.00 97.12 144 GLU A CA 1
ATOM 1120 C C . GLU A 1 144 ? 18.320 -14.017 -30.866 1.00 97.12 144 GLU A C 1
ATOM 1122 O O . GLU A 1 144 ? 17.819 -13.616 -31.917 1.00 97.12 144 GLU A O 1
ATOM 1127 N N . THR A 1 145 ? 17.644 -14.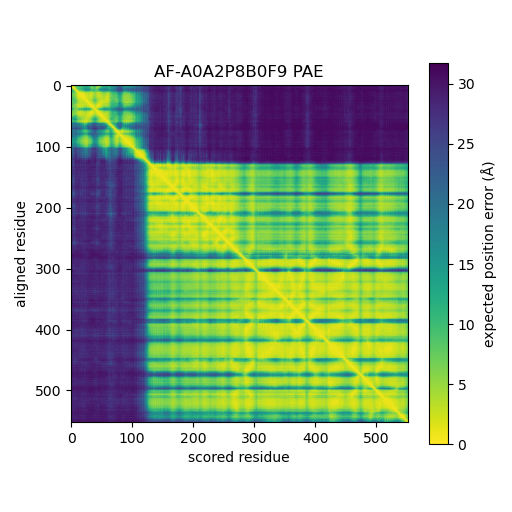782 -30.002 1.00 96.88 145 THR A N 1
ATOM 1128 C CA . THR A 1 145 ? 16.270 -15.254 -30.232 1.00 96.88 145 THR A CA 1
ATOM 1129 C C . THR A 1 145 ? 15.275 -14.094 -30.249 1.00 96.88 145 THR A C 1
ATOM 1131 O O . THR A 1 145 ? 14.459 -14.012 -31.164 1.00 96.88 145 THR A O 1
ATOM 1134 N N . ALA A 1 146 ? 15.354 -13.173 -29.283 1.00 97.56 146 ALA A N 1
ATOM 1135 C CA . ALA A 1 146 ? 14.467 -12.010 -29.222 1.00 97.56 146 ALA A CA 1
ATOM 1136 C C . ALA A 1 146 ? 14.672 -11.057 -30.405 1.00 97.56 146 ALA A C 1
ATOM 1138 O O . ALA A 1 146 ? 13.705 -10.617 -31.024 1.00 97.56 146 ALA A O 1
ATOM 1139 N N . TYR A 1 147 ? 15.929 -10.797 -30.764 1.00 97.69 147 TYR A N 1
ATOM 1140 C CA . TYR A 1 147 ? 16.278 -9.970 -31.913 1.00 97.69 147 TYR A CA 1
ATOM 1141 C C . TYR A 1 147 ? 15.738 -10.554 -33.223 1.00 97.69 147 TYR A C 1
ATOM 1143 O O . TYR A 1 147 ? 15.112 -9.840 -34.003 1.00 97.69 147 TYR A O 1
ATOM 1151 N N . ALA A 1 148 ? 15.921 -11.859 -33.449 1.00 96.81 148 ALA A N 1
ATOM 1152 C CA . ALA A 1 148 ? 15.386 -12.535 -34.628 1.00 96.81 148 ALA A CA 1
ATOM 1153 C C . ALA A 1 148 ? 13.848 -12.524 -34.652 1.00 96.81 148 ALA A C 1
ATOM 1155 O O . ALA A 1 148 ? 13.257 -12.224 -35.690 1.00 96.81 148 ALA A O 1
ATOM 1156 N N . ALA A 1 149 ? 13.201 -12.797 -33.513 1.00 96.25 149 ALA A N 1
ATOM 1157 C CA . ALA A 1 149 ? 11.742 -12.821 -33.394 1.00 96.25 149 ALA A CA 1
ATOM 1158 C C . ALA A 1 149 ? 11.093 -11.459 -33.694 1.00 96.25 149 ALA A C 1
ATOM 1160 O O . ALA A 1 149 ? 9.997 -11.409 -34.244 1.00 96.25 149 ALA A O 1
ATOM 1161 N N . ALA A 1 150 ? 11.781 -10.360 -33.386 1.00 95.31 150 ALA A N 1
ATOM 1162 C CA . ALA A 1 150 ? 11.317 -9.001 -33.650 1.00 95.31 150 ALA A CA 1
ATOM 1163 C C . ALA A 1 150 ? 11.725 -8.447 -35.033 1.00 95.31 150 ALA A C 1
ATOM 1165 O O . ALA A 1 150 ? 11.600 -7.249 -35.275 1.00 95.31 150 ALA A O 1
ATOM 1166 N N . GLY A 1 151 ? 12.180 -9.301 -35.958 1.00 93.88 151 GLY A N 1
ATOM 1167 C CA . GLY A 1 151 ? 12.473 -8.925 -37.351 1.00 93.88 151 GLY A CA 1
ATOM 1168 C C . GLY A 1 151 ? 13.936 -8.567 -37.637 1.00 93.88 151 GLY A C 1
ATOM 1169 O O . GLY A 1 151 ? 14.273 -8.172 -38.759 1.00 93.88 151 GLY A O 1
ATOM 1170 N N . GLY A 1 152 ? 14.818 -8.738 -36.649 1.00 93.62 152 GLY A N 1
ATOM 1171 C CA . GLY A 1 152 ? 16.263 -8.581 -36.784 1.00 93.62 152 GLY A CA 1
ATOM 1172 C C . GLY A 1 152 ? 16.686 -7.199 -37.276 1.00 93.62 152 GLY A C 1
ATOM 1173 O O . GLY A 1 152 ? 16.041 -6.191 -36.997 1.00 93.62 152 GLY A O 1
ATOM 1174 N N . GLU A 1 153 ? 17.771 -7.156 -38.048 1.00 91.94 153 GLU A N 1
ATOM 1175 C CA . GLU A 1 153 ? 18.413 -5.902 -38.472 1.00 91.94 153 GLU A CA 1
ATOM 1176 C C . GLU A 1 153 ? 17.487 -5.001 -39.294 1.00 91.94 153 GLU A C 1
ATOM 1178 O O . GLU A 1 153 ? 17.539 -3.782 -39.169 1.00 91.94 153 GLU A O 1
ATOM 1183 N N . SER A 1 154 ? 16.592 -5.595 -40.089 1.00 89.75 154 SER A N 1
ATOM 1184 C CA . SER A 1 154 ? 15.660 -4.845 -40.938 1.00 89.75 154 SER A CA 1
ATOM 1185 C C . SER A 1 154 ? 14.629 -4.026 -40.154 1.00 89.75 154 SER A C 1
ATOM 1187 O O . SER A 1 154 ? 14.105 -3.046 -40.682 1.00 89.75 154 SER A O 1
ATOM 1189 N N . VAL A 1 155 ? 14.340 -4.426 -38.909 1.00 91.19 155 VAL A N 1
ATOM 1190 C CA . VAL A 1 155 ? 13.317 -3.810 -38.052 1.00 91.19 155 VAL A CA 1
ATOM 1191 C C . VAL A 1 155 ? 13.923 -3.108 -36.841 1.00 91.19 155 VAL A C 1
ATOM 1193 O O . VAL A 1 155 ? 13.371 -2.100 -36.401 1.00 91.19 155 VAL A O 1
ATOM 1196 N N . LEU A 1 156 ? 15.030 -3.610 -36.301 1.00 93.25 156 LEU A N 1
ATOM 1197 C CA . LEU A 1 156 ? 15.620 -3.103 -35.063 1.00 93.25 156 LEU A CA 1
ATOM 1198 C C . LEU A 1 156 ? 16.952 -2.371 -35.268 1.00 93.25 156 LEU A C 1
ATOM 1200 O O . LEU A 1 156 ? 17.459 -1.758 -34.326 1.00 93.25 156 LEU A O 1
ATOM 1204 N N . GLY A 1 157 ? 17.530 -2.438 -36.469 1.00 93.38 157 GLY A N 1
ATOM 1205 C CA . GLY A 1 157 ? 18.894 -1.998 -36.734 1.00 93.38 157 GLY A CA 1
ATOM 1206 C C . GLY A 1 157 ? 19.930 -2.907 -36.071 1.00 93.38 157 GLY A C 1
ATOM 1207 O O . GLY A 1 157 ? 19.614 -3.961 -35.529 1.00 93.38 157 GLY A O 1
ATOM 1208 N N . HIS A 1 158 ? 21.191 -2.495 -36.110 1.00 92.62 158 HIS A N 1
ATOM 1209 C CA . HIS A 1 158 ? 22.303 -3.237 -35.520 1.00 92.62 158 HIS A CA 1
ATOM 1210 C C . HIS A 1 158 ? 22.592 -2.814 -34.069 1.00 92.62 158 HIS A C 1
ATOM 1212 O O . HIS A 1 158 ? 22.310 -1.662 -33.716 1.00 92.62 158 HIS A O 1
ATOM 1218 N N . PRO A 1 159 ? 23.201 -3.681 -33.235 1.00 94.50 159 PRO A N 1
ATOM 1219 C CA . PRO A 1 159 ? 23.659 -3.289 -31.906 1.00 94.50 159 PRO A CA 1
ATOM 1220 C C . PRO A 1 159 ? 24.687 -2.164 -31.965 1.00 94.50 159 PRO A C 1
ATOM 1222 O O . PRO A 1 159 ? 25.628 -2.219 -32.755 1.00 94.50 159 PRO A O 1
ATOM 1225 N N . THR A 1 160 ? 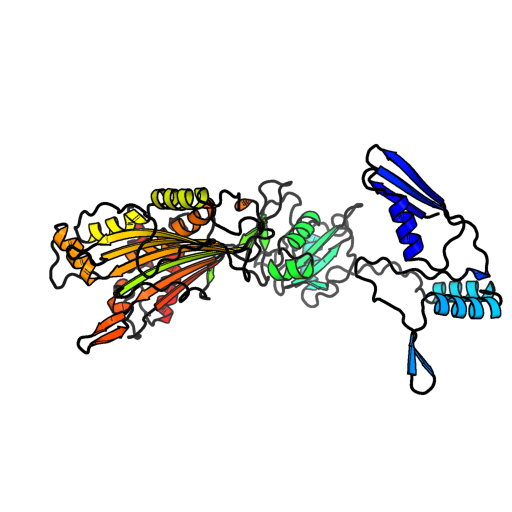24.523 -1.148 -31.122 1.00 92.06 160 THR A N 1
ATOM 1226 C CA . THR A 1 160 ? 25.478 -0.031 -31.040 1.00 92.06 160 THR A CA 1
ATOM 1227 C C . THR A 1 160 ? 26.574 -0.297 -30.017 1.00 92.06 160 THR A C 1
ATOM 1229 O O . THR A 1 160 ? 27.669 0.245 -30.133 1.00 92.06 160 THR A O 1
ATOM 1232 N N . GLU A 1 161 ? 26.290 -1.151 -29.032 1.00 92.25 161 GLU A N 1
ATOM 1233 C CA . GLU A 1 161 ? 27.192 -1.505 -27.939 1.00 92.25 161 GLU A CA 1
ATOM 1234 C C . GLU A 1 161 ? 27.109 -3.006 -27.619 1.00 92.25 161 GLU A C 1
ATOM 1236 O O . GLU A 1 161 ? 26.174 -3.714 -28.018 1.00 92.25 161 GLU A O 1
ATOM 1241 N N . ALA A 1 162 ? 28.123 -3.516 -26.917 1.00 94.19 162 ALA A N 1
ATOM 1242 C CA . ALA A 1 162 ? 28.040 -4.837 -26.306 1.00 94.19 162 ALA A CA 1
ATOM 1243 C C . ALA A 1 162 ? 26.976 -4.835 -25.197 1.00 94.19 162 ALA A C 1
ATOM 1245 O O . ALA A 1 162 ? 26.614 -3.788 -24.663 1.00 94.19 162 ALA A O 1
ATOM 1246 N N . VAL A 1 163 ? 26.487 -6.017 -24.838 1.00 95.75 163 VAL A N 1
ATOM 1247 C CA . VAL A 1 163 ? 25.602 -6.189 -23.691 1.00 95.75 163 VAL A CA 1
ATOM 1248 C C . VAL A 1 163 ? 26.320 -5.723 -22.427 1.00 95.75 163 VAL A C 1
ATOM 1250 O O . VAL A 1 163 ? 27.420 -6.194 -22.126 1.00 95.75 163 VAL A O 1
ATOM 1253 N N . THR A 1 164 ? 25.677 -4.837 -21.674 1.00 94.81 164 THR A N 1
ATOM 1254 C CA . THR A 1 164 ? 26.166 -4.327 -20.391 1.00 94.81 164 THR A CA 1
ATOM 1255 C C . THR A 1 164 ? 25.190 -4.663 -19.272 1.00 94.81 164 THR A C 1
ATOM 1257 O O . THR A 1 164 ? 23.990 -4.840 -19.498 1.00 94.81 164 THR A O 1
ATOM 1260 N N . SER A 1 165 ? 25.710 -4.782 -18.051 1.00 93.19 165 SER A N 1
ATOM 1261 C CA . SER A 1 165 ? 24.871 -4.907 -16.861 1.00 93.19 165 SER A CA 1
ATOM 1262 C C . SER A 1 165 ? 24.266 -3.550 -16.513 1.00 93.19 165 SER A C 1
ATOM 1264 O O . SER A 1 165 ? 24.983 -2.552 -16.457 1.00 93.19 165 SER A O 1
ATOM 1266 N N . LEU A 1 166 ? 22.964 -3.521 -16.244 1.00 91.75 166 LEU A N 1
ATOM 1267 C CA . LEU A 1 166 ? 22.263 -2.340 -15.753 1.00 91.75 166 LEU A CA 1
ATOM 1268 C C . LEU A 1 166 ? 21.201 -2.764 -14.739 1.00 91.75 166 LEU A C 1
ATOM 1270 O O . LEU A 1 166 ? 20.266 -3.496 -15.072 1.00 91.75 166 LEU A O 1
ATOM 1274 N N . GLY A 1 167 ? 21.342 -2.284 -13.503 1.00 90.00 167 GLY A N 1
ATOM 1275 C CA . GLY A 1 167 ? 20.470 -2.672 -12.400 1.00 90.00 167 GLY A CA 1
ATOM 1276 C C . GLY A 1 167 ? 20.438 -4.193 -12.216 1.00 90.00 167 GLY A C 1
ATOM 1277 O O . GLY A 1 167 ? 21.497 -4.789 -12.017 1.00 90.00 167 GLY A O 1
ATOM 1278 N N . PRO A 1 168 ? 19.261 -4.841 -12.278 1.00 93.94 168 PRO A N 1
ATOM 1279 C CA . PRO A 1 168 ? 19.148 -6.263 -11.964 1.00 93.94 168 PRO A CA 1
ATOM 1280 C C . PRO A 1 168 ? 19.463 -7.208 -13.126 1.00 93.94 168 PRO A C 1
ATOM 1282 O O . PRO A 1 168 ? 19.363 -8.423 -12.966 1.00 93.94 168 PRO A O 1
ATOM 1285 N N . GLY A 1 169 ? 19.805 -6.690 -14.305 1.00 95.00 169 GLY A N 1
ATOM 1286 C CA . GLY A 1 169 ? 20.010 -7.534 -15.474 1.00 95.00 169 GLY A CA 1
ATOM 1287 C C . GLY A 1 169 ? 20.900 -6.909 -16.529 1.00 95.00 169 GLY A C 1
ATOM 1288 O O . GLY A 1 169 ? 21.843 -6.179 -16.227 1.00 95.00 169 GLY A O 1
ATOM 1289 N N . PHE A 1 170 ? 20.609 -7.248 -17.778 1.00 95.88 170 PHE A N 1
ATOM 1290 C CA . PHE A 1 170 ? 21.455 -6.960 -18.925 1.00 95.88 170 PHE A CA 1
ATOM 1291 C C . PHE A 1 170 ? 20.693 -6.180 -19.981 1.00 95.88 170 PHE A C 1
ATOM 1293 O O . PHE A 1 170 ? 19.520 -6.470 -20.230 1.00 95.88 170 PHE A O 1
ATOM 1300 N N . ILE A 1 171 ? 21.373 -5.245 -20.643 1.00 96.81 171 ILE A N 1
ATOM 1301 C CA . ILE A 1 171 ? 20.813 -4.478 -21.752 1.00 96.81 171 ILE A CA 1
ATOM 1302 C C . ILE A 1 171 ? 21.747 -4.431 -22.955 1.00 96.81 171 ILE A C 1
ATOM 1304 O O . ILE A 1 171 ? 22.965 -4.470 -22.807 1.00 96.81 171 ILE A O 1
ATOM 1308 N N . GLN A 1 172 ? 21.175 -4.304 -24.150 1.00 97.19 172 GLN A N 1
ATOM 1309 C CA . GLN A 1 172 ? 21.912 -4.017 -25.374 1.00 97.19 172 GLN A CA 1
ATOM 1310 C C . GLN A 1 172 ? 21.151 -2.986 -26.213 1.00 97.19 172 GLN A C 1
ATOM 1312 O O . GLN A 1 172 ? 20.083 -3.305 -26.746 1.00 97.19 172 GLN A O 1
ATOM 1317 N N . PRO A 1 173 ? 21.674 -1.757 -26.335 1.00 96.25 173 PRO A N 1
ATOM 1318 C CA . PRO A 1 173 ? 21.094 -0.751 -27.208 1.00 96.25 173 PRO A CA 1
ATOM 1319 C C . PRO A 1 173 ? 21.259 -1.109 -28.688 1.00 96.25 173 PRO A C 1
ATOM 1321 O O . PRO A 1 173 ? 22.312 -1.597 -29.116 1.00 96.25 173 PRO A O 1
ATOM 1324 N N . LEU A 1 174 ? 20.211 -0.854 -29.469 1.00 95.81 174 LEU A N 1
ATOM 1325 C CA . LEU A 1 174 ? 20.198 -1.022 -30.918 1.00 95.81 174 LEU A CA 1
ATOM 1326 C C . LEU A 1 174 ? 20.090 0.345 -31.604 1.00 95.81 174 LEU A C 1
ATOM 1328 O O . LEU A 1 174 ? 19.592 1.314 -31.035 1.00 95.81 174 LEU A O 1
ATOM 1332 N N . SER A 1 175 ? 20.563 0.423 -32.845 1.00 92.38 175 SER A N 1
ATOM 1333 C CA . SER A 1 175 ? 20.574 1.667 -33.628 1.00 92.38 175 SER A CA 1
ATOM 1334 C C . SER A 1 175 ? 19.188 2.084 -34.115 1.00 92.38 175 SER A C 1
ATOM 1336 O O . SER A 1 175 ? 18.946 3.276 -34.287 1.00 92.38 175 SER A O 1
ATOM 1338 N N . GLY A 1 176 ? 18.264 1.136 -34.303 1.00 89.50 176 GLY A N 1
ATOM 1339 C CA . GLY A 1 176 ? 16.994 1.401 -34.973 1.00 89.50 176 GLY A CA 1
ATOM 1340 C C . GLY A 1 176 ? 17.176 1.710 -36.463 1.00 89.50 176 GLY A C 1
ATOM 1341 O O . GLY A 1 176 ? 18.267 1.601 -37.022 1.00 89.50 176 GLY A O 1
ATOM 1342 N N . ASN A 1 177 ? 16.082 2.106 -37.117 1.00 81.12 177 ASN A N 1
ATOM 1343 C CA . ASN A 1 177 ? 16.024 2.237 -38.582 1.00 81.12 177 ASN A CA 1
ATOM 1344 C C . ASN A 1 177 ? 15.814 3.697 -39.024 1.00 81.12 177 ASN A C 1
ATOM 1346 O O . ASN A 1 177 ? 15.397 3.951 -40.153 1.00 81.12 177 ASN A O 1
ATOM 1350 N N . GLY A 1 178 ? 16.021 4.662 -38.125 1.00 74.44 178 GLY A N 1
ATOM 1351 C CA . GLY A 1 178 ? 15.725 6.074 -38.360 1.00 74.44 178 GLY A CA 1
ATOM 1352 C C . GLY A 1 178 ? 16.564 7.007 -37.491 1.00 74.44 178 GLY A C 1
ATOM 1353 O O . GLY A 1 178 ? 17.497 6.578 -36.826 1.00 74.44 178 GLY A O 1
ATOM 1354 N N . GLU A 1 179 ? 16.226 8.298 -37.492 1.00 67.00 179 GLU A N 1
ATOM 1355 C CA . GLU A 1 179 ? 16.969 9.332 -36.747 1.00 67.00 179 GLU A CA 1
ATOM 1356 C C . GLU A 1 179 ? 16.710 9.319 -35.229 1.00 67.00 179 GLU A C 1
ATOM 1358 O O . GLU A 1 179 ? 17.377 10.027 -34.476 1.00 67.00 179 GLU A O 1
ATOM 1363 N N . GLN A 1 180 ? 15.727 8.542 -34.764 1.00 75.12 180 GLN A N 1
ATOM 1364 C CA . GLN A 1 180 ? 15.448 8.385 -33.336 1.00 75.12 180 GLN A CA 1
ATOM 1365 C C . GLN A 1 180 ? 16.317 7.278 -32.731 1.00 75.12 180 GLN A C 1
ATOM 1367 O O . GLN A 1 180 ? 16.624 6.315 -33.434 1.00 75.12 180 GLN A O 1
ATOM 1372 N N . PRO A 1 181 ? 16.663 7.366 -31.432 1.00 84.94 181 PRO A N 1
ATOM 1373 C CA . PRO A 1 181 ? 17.349 6.278 -30.749 1.00 84.94 181 PRO A CA 1
ATOM 1374 C C . PRO A 1 181 ? 16.579 4.962 -30.900 1.00 84.94 181 PRO A C 1
ATOM 1376 O O . PRO A 1 181 ? 15.346 4.935 -30.800 1.00 84.94 181 PRO A O 1
ATOM 1379 N N . GLY A 1 182 ? 17.308 3.884 -31.177 1.00 92.12 182 GLY A N 1
ATOM 1380 C CA . GLY A 1 182 ? 16.720 2.578 -31.425 1.00 92.12 182 GLY A CA 1
ATOM 1381 C C . GLY A 1 182 ? 16.230 1.866 -30.160 1.00 92.12 182 GLY A C 1
ATOM 1382 O O . GLY A 1 182 ? 16.440 2.332 -29.036 1.00 92.12 182 GLY A O 1
ATOM 1383 N N . PRO A 1 183 ? 15.531 0.733 -30.339 1.00 96.06 183 PRO A N 1
ATOM 1384 C CA . PRO A 1 183 ? 15.030 -0.074 -29.235 1.00 96.06 183 PRO A CA 1
ATOM 1385 C C . PRO A 1 183 ? 16.168 -0.678 -28.401 1.00 96.06 183 PRO A C 1
ATOM 1387 O O . PRO A 1 183 ? 17.313 -0.782 -28.840 1.00 96.06 183 PRO A O 1
ATOM 1390 N N . ILE A 1 184 ? 15.832 -1.110 -27.190 1.00 97.12 184 ILE A N 1
ATOM 1391 C CA . ILE A 1 184 ? 16.755 -1.751 -26.254 1.00 97.12 184 ILE A CA 1
ATOM 1392 C C . ILE A 1 184 ? 16.361 -3.219 -26.102 1.00 97.12 184 ILE A C 1
ATOM 1394 O O . ILE A 1 184 ? 15.201 -3.528 -25.833 1.00 97.12 184 ILE A O 1
ATOM 1398 N N . LEU A 1 185 ? 17.323 -4.131 -26.241 1.00 98.19 185 LEU A N 1
ATOM 1399 C CA . LEU A 1 185 ? 17.162 -5.504 -25.764 1.00 98.19 185 LEU A CA 1
ATOM 1400 C C . LEU A 1 185 ? 17.443 -5.527 -24.265 1.00 98.19 185 LEU A C 1
ATOM 1402 O O . LEU A 1 185 ? 18.471 -5.005 -23.843 1.00 98.19 185 LEU A O 1
ATOM 1406 N N . SER A 1 186 ? 16.576 -6.134 -23.463 1.00 97.75 186 SER A N 1
ATOM 1407 C CA . SER A 1 186 ? 16.757 -6.234 -22.010 1.00 97.75 186 SER A CA 1
ATOM 1408 C C . SER A 1 186 ? 16.428 -7.630 -21.503 1.00 97.75 186 SER A C 1
ATOM 1410 O O . SER A 1 186 ? 15.481 -8.240 -21.992 1.00 97.75 186 SER A O 1
ATOM 1412 N N . ALA A 1 187 ? 17.164 -8.143 -20.521 1.00 96.62 187 ALA A N 1
ATOM 1413 C CA . ALA A 1 187 ? 16.887 -9.456 -19.945 1.00 96.62 187 ALA A CA 1
ATOM 1414 C C . ALA A 1 187 ? 17.297 -9.540 -18.469 1.00 96.62 187 ALA A C 1
ATOM 1416 O O . ALA A 1 187 ? 18.336 -9.006 -18.075 1.00 96.62 187 ALA A O 1
ATOM 1417 N N . LEU A 1 188 ? 16.505 -10.262 -17.674 1.00 95.38 188 LEU A N 1
ATOM 1418 C CA . LEU A 1 188 ? 16.860 -10.659 -16.309 1.00 95.38 188 LEU A CA 1
ATOM 1419 C C . LEU A 1 188 ? 17.652 -11.978 -16.322 1.00 95.38 188 LEU A C 1
ATOM 1421 O O . LEU A 1 188 ? 17.385 -12.830 -17.176 1.00 95.38 188 LEU A O 1
ATOM 1425 N N . PRO A 1 189 ? 18.598 -12.190 -15.389 1.00 92.44 189 PRO A N 1
ATOM 1426 C CA . PRO A 1 189 ? 19.348 -13.440 -15.293 1.00 92.44 189 PRO A CA 1
ATOM 1427 C C . PRO A 1 189 ? 18.426 -14.665 -15.227 1.00 92.44 189 PRO A C 1
ATOM 1429 O O . PRO A 1 189 ? 17.553 -14.739 -14.373 1.00 92.44 189 PRO A O 1
ATOM 1432 N N . GLY A 1 190 ? 18.618 -15.633 -16.127 1.00 89.62 190 GLY A N 1
ATOM 1433 C CA . GLY A 1 190 ? 17.804 -16.858 -16.172 1.00 89.62 190 GLY A CA 1
ATOM 1434 C C . GLY A 1 190 ? 16.446 -16.726 -16.873 1.00 89.62 190 GLY A C 1
ATOM 1435 O O . GLY A 1 190 ? 15.756 -17.730 -17.022 1.00 89.62 190 GLY A O 1
ATOM 1436 N N . HIS A 1 191 ? 16.086 -15.537 -17.362 1.00 92.19 191 HIS A N 1
ATOM 1437 C CA . HIS A 1 191 ? 14.829 -15.282 -18.069 1.00 92.19 191 HIS A CA 1
ATOM 1438 C C . HIS A 1 191 ? 15.039 -15.038 -19.574 1.00 92.19 191 HIS A C 1
ATOM 1440 O O . HIS A 1 191 ? 16.164 -14.851 -20.055 1.00 92.19 191 HIS A O 1
ATOM 1446 N N . GLY A 1 192 ? 13.938 -15.037 -20.336 1.00 94.62 192 GLY A N 1
ATOM 1447 C CA . GLY A 1 192 ? 13.928 -14.631 -21.744 1.00 94.62 192 GLY A CA 1
ATOM 1448 C C . GLY A 1 192 ? 14.331 -13.161 -21.932 1.00 94.62 192 GLY A C 1
ATOM 1449 O O . GLY A 1 192 ? 14.436 -12.399 -20.968 1.00 94.62 192 GLY A O 1
ATOM 1450 N N . CYS A 1 193 ? 14.540 -12.746 -23.183 1.00 97.62 193 CYS A N 1
ATOM 1451 C CA . CYS A 1 193 ? 14.895 -11.367 -23.527 1.00 97.62 193 CYS A CA 1
ATOM 1452 C C . CYS A 1 193 ? 13.680 -10.597 -24.066 1.00 97.62 193 CYS A C 1
ATOM 1454 O O . CYS A 1 193 ? 12.884 -11.129 -24.841 1.00 97.62 193 CYS A O 1
ATOM 1456 N N . ALA A 1 194 ? 13.543 -9.346 -23.636 1.00 98.06 194 ALA A N 1
ATOM 1457 C CA . ALA A 1 194 ? 12.535 -8.411 -24.099 1.00 98.06 194 ALA A CA 1
ATOM 1458 C C . ALA A 1 194 ? 13.119 -7.403 -25.099 1.00 98.06 194 ALA A C 1
ATOM 1460 O O . ALA A 1 194 ? 14.248 -6.943 -24.932 1.00 98.06 194 ALA A O 1
ATOM 1461 N N . VAL A 1 195 ? 12.327 -7.026 -26.101 1.00 98.06 195 VAL A N 1
ATOM 1462 C CA . VAL A 1 195 ? 12.600 -5.940 -27.049 1.00 98.06 195 VAL A CA 1
ATOM 1463 C C . VAL A 1 195 ? 11.755 -4.740 -26.639 1.00 98.06 195 VAL A C 1
ATOM 1465 O O . VAL A 1 195 ? 10.526 -4.796 -26.690 1.00 98.06 195 VAL A O 1
ATOM 1468 N N . VAL A 1 196 ? 12.411 -3.664 -26.209 1.00 97.31 196 VAL A N 1
ATOM 1469 C CA . VAL A 1 196 ? 11.771 -2.492 -25.604 1.00 97.31 196 VAL A CA 1
ATOM 1470 C C . VAL A 1 196 ? 11.907 -1.286 -26.534 1.00 97.31 196 VAL A C 1
ATOM 1472 O O . VAL A 1 196 ? 13.029 -0.834 -26.777 1.00 97.31 196 VAL A O 1
ATOM 1475 N N . PRO A 1 197 ? 10.803 -0.710 -27.041 1.00 94.94 197 PRO A N 1
ATOM 1476 C CA . PRO A 1 197 ? 10.846 0.546 -27.777 1.00 94.94 197 PRO A CA 1
ATOM 1477 C C . PRO A 1 197 ? 11.495 1.654 -26.948 1.00 94.94 197 PRO A C 1
ATOM 1479 O O . PRO A 1 197 ? 11.228 1.780 -25.750 1.00 94.94 197 PRO A O 1
ATOM 1482 N N . TYR A 1 198 ? 12.298 2.504 -27.588 1.00 92.44 198 TYR A N 1
ATOM 1483 C CA . TYR A 1 198 ? 13.058 3.538 -26.884 1.00 92.44 198 TYR A CA 1
ATOM 1484 C C . TYR A 1 198 ? 12.184 4.468 -26.029 1.00 92.44 198 TYR A C 1
ATOM 1486 O O . TYR A 1 198 ? 12.581 4.871 -24.943 1.00 92.44 198 TYR A O 1
ATOM 1494 N N . GLN A 1 199 ? 10.962 4.780 -26.469 1.00 89.81 199 GLN A N 1
ATOM 1495 C CA . GLN A 1 199 ? 10.054 5.659 -25.722 1.00 89.81 199 GLN A CA 1
ATOM 1496 C C . GLN A 1 199 ? 9.568 5.014 -24.412 1.00 89.81 199 GLN A C 1
ATOM 1498 O O . GLN A 1 199 ? 9.381 5.695 -23.401 1.00 89.81 199 GLN A O 1
ATOM 1503 N N . VAL A 1 200 ? 9.379 3.691 -24.418 1.00 92.81 200 VAL A N 1
ATOM 1504 C CA . VAL A 1 200 ? 9.056 2.915 -23.214 1.00 92.81 200 VAL A CA 1
ATOM 1505 C C . VAL A 1 200 ? 10.287 2.837 -22.315 1.00 92.81 200 VAL A C 1
ATOM 1507 O O . VAL A 1 200 ? 10.184 3.085 -21.116 1.00 92.81 200 VAL A O 1
ATOM 1510 N N . TRP A 1 201 ? 11.462 2.593 -22.902 1.00 93.25 201 TRP A N 1
ATOM 1511 C CA . TRP A 1 201 ? 12.732 2.574 -22.182 1.00 93.25 201 TRP A CA 1
ATOM 1512 C C . TRP A 1 201 ? 13.029 3.901 -21.471 1.00 93.25 201 TRP A C 1
ATOM 1514 O O . TRP A 1 201 ? 13.314 3.921 -20.276 1.00 93.25 201 TRP A O 1
ATOM 1524 N N . GLU A 1 202 ? 12.892 5.034 -22.160 1.00 90.62 202 GLU A N 1
ATOM 1525 C CA . GLU A 1 202 ? 13.069 6.363 -21.568 1.00 90.62 202 GLU A CA 1
ATOM 1526 C C . GLU A 1 202 ? 12.113 6.585 -20.387 1.00 90.62 202 GLU A C 1
ATOM 1528 O O . GLU A 1 202 ? 12.487 7.161 -19.363 1.00 90.62 202 GLU A O 1
ATOM 1533 N N . SER A 1 203 ? 10.885 6.087 -20.508 1.00 90.06 203 SER A N 1
ATOM 1534 C CA . SER A 1 203 ? 9.879 6.183 -19.455 1.00 90.06 203 SER A CA 1
ATOM 1535 C C . SER A 1 203 ? 10.236 5.331 -18.235 1.00 90.06 203 SER A C 1
ATOM 1537 O O . SER A 1 203 ? 10.136 5.812 -17.106 1.00 90.06 203 SER A O 1
ATOM 1539 N N . MET A 1 204 ? 10.746 4.112 -18.445 1.00 91.81 204 MET A N 1
ATOM 1540 C CA . MET A 1 204 ? 11.324 3.284 -17.380 1.00 91.81 204 MET A CA 1
ATOM 1541 C C . MET A 1 204 ? 12.457 4.017 -16.653 1.00 91.81 204 MET A C 1
ATOM 1543 O O . MET A 1 204 ? 12.467 4.089 -15.426 1.00 91.81 204 MET A O 1
ATOM 1547 N N . CYS A 1 205 ? 13.368 4.650 -17.393 1.00 89.31 205 CYS A N 1
ATOM 1548 C CA . CYS A 1 205 ? 14.505 5.373 -16.816 1.00 89.31 205 CYS A CA 1
ATOM 1549 C C . CYS A 1 205 ? 14.091 6.548 -15.910 1.00 89.31 205 CYS A C 1
ATOM 1551 O O . CYS A 1 205 ? 14.885 6.991 -15.081 1.00 89.31 205 CYS A O 1
ATOM 1553 N N . ARG A 1 206 ? 12.859 7.053 -16.052 1.00 86.06 206 ARG A N 1
ATOM 1554 C CA . ARG A 1 206 ? 12.309 8.158 -15.250 1.00 86.06 206 ARG A CA 1
ATOM 1555 C C . ARG A 1 206 ? 11.411 7.688 -14.105 1.00 86.06 206 ARG A C 1
ATOM 1557 O O . ARG A 1 206 ? 11.245 8.415 -13.131 1.00 86.06 206 ARG A O 1
ATOM 1564 N N . ALA A 1 207 ? 10.838 6.489 -14.193 1.00 85.94 207 ALA A N 1
ATOM 1565 C CA . ALA A 1 207 ? 9.803 6.047 -13.261 1.00 85.94 207 ALA A CA 1
ATOM 1566 C C . ALA A 1 207 ? 10.313 5.774 -11.831 1.00 85.94 207 ALA A C 1
ATOM 1568 O O . ALA A 1 207 ? 9.549 5.921 -10.880 1.00 85.94 207 ALA A O 1
ATOM 1569 N N . GLY A 1 208 ? 11.603 5.455 -11.658 1.00 76.81 208 GLY A N 1
ATOM 1570 C CA . GLY A 1 208 ? 12.232 5.260 -10.340 1.00 76.81 208 GLY A CA 1
ATOM 1571 C C . GLY A 1 208 ? 12.549 6.551 -9.570 1.00 76.81 208 GLY A C 1
ATOM 1572 O O . GLY A 1 208 ? 12.989 6.490 -8.419 1.00 76.81 208 GLY A O 1
ATOM 1573 N N . GLY A 1 209 ? 12.320 7.717 -10.187 1.00 71.94 209 GLY A N 1
ATOM 1574 C CA . GLY A 1 209 ? 12.422 9.029 -9.541 1.00 71.94 209 GLY A CA 1
ATOM 1575 C C . GLY A 1 209 ? 13.803 9.610 -9.380 1.00 71.94 209 GLY A C 1
ATOM 1576 O O . GLY A 1 209 ? 13.943 10.700 -8.823 1.00 71.94 209 GLY A O 1
ATOM 1577 N N . ASP A 1 210 ? 14.815 8.913 -9.878 1.00 68.50 210 ASP A N 1
ATOM 1578 C CA . ASP A 1 210 ? 16.169 9.424 -9.888 1.00 68.50 210 ASP A CA 1
ATOM 1579 C C . ASP A 1 210 ? 16.466 10.081 -11.230 1.00 68.50 210 ASP A C 1
ATOM 1581 O O . ASP A 1 210 ? 16.063 9.609 -12.293 1.00 68.50 210 ASP A O 1
ATOM 1585 N N . ALA A 1 211 ? 17.258 11.151 -11.190 1.00 67.56 211 ALA A N 1
ATOM 1586 C CA . ALA A 1 211 ? 17.818 11.744 -12.402 1.00 67.56 211 ALA A CA 1
ATOM 1587 C C . ALA A 1 211 ? 18.815 10.800 -13.107 1.00 67.56 211 ALA A C 1
ATOM 1589 O O . ALA A 1 211 ? 19.159 11.027 -14.265 1.00 67.56 211 ALA A O 1
ATOM 1590 N N . ASN A 1 212 ? 19.297 9.762 -12.410 1.00 76.00 212 ASN A N 1
ATOM 1591 C CA . ASN A 1 212 ? 20.186 8.745 -12.956 1.00 76.00 212 ASN A CA 1
ATOM 1592 C C . ASN A 1 212 ? 19.385 7.512 -13.409 1.00 76.00 212 ASN A C 1
ATOM 1594 O O . ASN A 1 212 ? 18.781 6.826 -12.584 1.00 76.00 212 ASN A O 1
ATOM 1598 N N . GLN A 1 213 ? 19.460 7.203 -14.706 1.00 76.25 213 GLN A N 1
ATOM 1599 C CA . GLN A 1 213 ? 18.859 6.025 -15.334 1.00 76.25 213 GLN A CA 1
ATOM 1600 C C . GLN A 1 213 ? 19.197 4.720 -14.605 1.00 76.25 213 GLN A C 1
ATOM 1602 O O . GLN A 1 213 ? 18.303 3.916 -14.350 1.00 76.25 213 GLN A O 1
ATOM 1607 N N . GLU A 1 214 ? 20.469 4.506 -14.263 1.00 78.81 214 GLU A N 1
ATOM 1608 C CA . GLU A 1 214 ? 20.915 3.271 -13.610 1.00 78.81 214 GLU A CA 1
ATOM 1609 C C . GLU A 1 214 ? 20.229 3.080 -12.258 1.00 78.81 214 GLU A C 1
ATOM 1611 O O . GLU A 1 214 ? 19.763 1.986 -11.943 1.00 78.81 214 GLU A O 1
ATOM 1616 N N . SER A 1 215 ? 20.088 4.164 -11.497 1.00 81.56 215 SER A N 1
ATOM 1617 C CA . SER A 1 215 ? 19.415 4.147 -10.199 1.00 81.56 215 SER A CA 1
ATOM 1618 C C . SER A 1 215 ? 17.918 3.857 -10.349 1.00 81.56 215 SER A C 1
ATOM 1620 O O . SER A 1 215 ? 17.377 3.014 -9.635 1.00 81.56 215 SER A O 1
ATOM 1622 N N . SER A 1 216 ? 17.261 4.465 -11.341 1.00 87.19 216 SER A N 1
ATOM 1623 C CA . SER A 1 216 ? 15.844 4.209 -11.619 1.00 87.19 216 SER A CA 1
ATOM 1624 C C . SER A 1 216 ? 15.574 2.762 -12.037 1.00 87.19 216 SER A C 1
ATOM 1626 O O . SER A 1 216 ? 14.668 2.141 -11.487 1.00 87.19 216 SER A O 1
ATOM 1628 N N . ILE A 1 217 ? 16.365 2.196 -12.956 1.00 93.19 217 ILE A N 1
ATOM 1629 C CA . ILE A 1 217 ? 16.216 0.796 -13.398 1.00 93.19 217 ILE A CA 1
ATOM 1630 C C . ILE A 1 217 ? 16.540 -0.180 -12.261 1.00 93.19 217 ILE A C 1
ATOM 1632 O O . ILE A 1 217 ? 15.828 -1.163 -12.072 1.00 93.19 217 ILE A O 1
ATOM 1636 N N . SER A 1 218 ? 17.550 0.121 -11.440 1.00 92.00 218 SER A N 1
ATOM 1637 C CA . SER A 1 218 ? 17.861 -0.664 -10.235 1.00 92.00 218 SER A CA 1
ATOM 1638 C C . SER A 1 218 ? 16.718 -0.669 -9.213 1.00 92.00 218 SER A C 1
ATOM 1640 O O . SER A 1 218 ? 16.601 -1.601 -8.417 1.00 92.00 218 SER A O 1
ATOM 1642 N N . LYS A 1 219 ? 15.864 0.361 -9.211 1.00 92.19 219 LYS A N 1
ATOM 1643 C CA . LYS A 1 219 ? 14.649 0.419 -8.390 1.00 92.19 219 LYS A CA 1
ATOM 1644 C C . LYS A 1 219 ? 13.512 -0.378 -9.004 1.00 92.19 219 LYS A C 1
ATOM 1646 O O . LYS A 1 219 ? 13.069 -1.340 -8.396 1.00 92.19 219 LYS A O 1
ATOM 1651 N N . ILE A 1 220 ? 13.055 0.004 -10.194 1.00 94.00 220 ILE A N 1
ATOM 1652 C CA . ILE A 1 220 ? 11.794 -0.506 -10.755 1.00 94.00 220 ILE A CA 1
ATOM 1653 C C . ILE A 1 220 ? 11.919 -1.862 -11.454 1.00 94.00 220 ILE A C 1
ATOM 1655 O O . ILE A 1 220 ? 10.899 -2.502 -11.697 1.00 94.00 220 ILE A O 1
ATOM 1659 N N . GLY A 1 221 ? 13.137 -2.268 -11.816 1.00 95.38 221 GLY A N 1
ATOM 1660 C CA . GLY A 1 221 ? 13.399 -3.509 -12.533 1.00 95.38 221 GLY A CA 1
ATOM 1661 C C . GLY A 1 221 ? 13.412 -3.396 -14.060 1.00 95.38 221 GLY A C 1
ATOM 1662 O O . GLY A 1 221 ? 13.438 -2.309 -14.645 1.00 95.38 221 GLY A O 1
ATOM 1663 N N . LEU A 1 222 ? 13.416 -4.561 -14.706 1.00 96.62 222 LEU A N 1
ATOM 1664 C CA . LEU A 1 222 ? 13.396 -4.744 -16.161 1.00 96.62 222 LEU A CA 1
ATOM 1665 C C . LEU A 1 222 ? 12.115 -5.477 -16.591 1.00 96.62 222 LEU A C 1
ATOM 1667 O O . LEU A 1 222 ? 11.465 -6.090 -15.744 1.00 96.62 222 LEU A O 1
ATOM 1671 N N . PRO A 1 223 ? 11.731 -5.441 -17.882 1.00 97.25 223 PRO A N 1
ATOM 1672 C CA . PRO A 1 223 ? 10.526 -6.108 -18.357 1.00 97.25 223 PRO A CA 1
ATOM 1673 C C . PRO A 1 223 ? 10.537 -7.603 -18.060 1.00 97.25 223 PRO A C 1
ATOM 1675 O O . PRO A 1 223 ? 11.489 -8.314 -18.395 1.00 97.25 223 PRO A O 1
ATOM 1678 N N . LYS A 1 224 ? 9.452 -8.073 -17.448 1.00 95.69 224 LYS A N 1
ATOM 1679 C CA . LYS A 1 224 ? 9.261 -9.476 -17.104 1.00 95.69 224 LYS A CA 1
ATOM 1680 C C . LYS A 1 224 ? 8.901 -10.269 -18.354 1.00 95.69 224 LYS A C 1
ATOM 1682 O O . LYS A 1 224 ? 7.889 -9.998 -18.995 1.00 95.69 224 LYS A O 1
ATOM 1687 N N . THR A 1 225 ? 9.716 -11.260 -18.697 1.00 95.25 225 THR A N 1
ATOM 1688 C CA . THR A 1 225 ? 9.421 -12.179 -19.801 1.00 95.25 225 THR A CA 1
ATOM 1689 C C . THR A 1 225 ? 8.646 -13.409 -19.313 1.00 95.25 225 THR A C 1
ATOM 1691 O O . THR A 1 225 ? 8.743 -13.770 -18.134 1.00 95.25 225 THR A O 1
ATOM 1694 N N . PRO A 1 226 ? 7.858 -14.058 -20.190 1.00 92.62 226 PRO A N 1
ATOM 1695 C CA . PRO A 1 226 ? 7.202 -15.325 -19.884 1.00 92.62 226 PRO A CA 1
ATOM 1696 C C . PRO A 1 226 ? 8.166 -16.386 -19.331 1.00 92.62 226 PRO A C 1
ATOM 1698 O O . PRO A 1 226 ? 9.317 -16.496 -19.759 1.00 92.62 226 PRO A O 1
ATOM 1701 N N . ALA A 1 227 ? 7.681 -17.200 -18.388 1.00 87.94 227 ALA A N 1
ATOM 1702 C CA . ALA A 1 227 ? 8.487 -18.223 -17.711 1.00 87.94 227 ALA A CA 1
ATOM 1703 C C . ALA A 1 227 ? 8.964 -19.353 -18.642 1.00 87.94 227 ALA A C 1
ATOM 1705 O O . ALA A 1 227 ? 9.933 -20.039 -18.331 1.00 87.94 227 ALA A O 1
ATOM 1706 N N . ASP A 1 228 ? 8.307 -19.534 -19.789 1.00 88.69 228 ASP A N 1
ATOM 1707 C CA . ASP A 1 228 ? 8.696 -20.502 -20.820 1.00 88.69 228 ASP A CA 1
ATOM 1708 C C . ASP A 1 228 ? 9.907 -20.046 -21.662 1.00 88.69 228 ASP A C 1
ATOM 1710 O O . ASP A 1 228 ? 10.378 -20.785 -22.526 1.00 88.69 228 ASP A O 1
ATOM 1714 N N . GLY A 1 229 ? 10.433 -18.842 -21.399 1.00 85.31 229 GLY A N 1
ATOM 1715 C CA . GLY A 1 229 ? 11.588 -18.274 -22.089 1.00 85.31 229 GLY A CA 1
ATOM 1716 C C . GLY A 1 229 ? 11.259 -17.607 -23.425 1.00 85.31 229 GLY A C 1
ATOM 1717 O O . GLY A 1 229 ? 12.179 -17.145 -24.106 1.00 85.31 229 GLY A O 1
ATOM 1718 N N . THR A 1 230 ? 9.979 -17.521 -23.800 1.00 92.38 230 THR A N 1
ATOM 1719 C CA . THR A 1 230 ? 9.541 -16.822 -25.012 1.00 92.38 230 THR A CA 1
ATOM 1720 C C . THR A 1 230 ? 9.943 -15.341 -24.951 1.00 92.38 230 THR A C 1
ATOM 1722 O O . THR A 1 230 ? 9.750 -14.695 -23.917 1.00 92.38 230 THR A O 1
ATOM 1725 N N . PRO A 1 231 ? 10.500 -14.763 -26.035 1.00 95.25 231 PRO A N 1
ATOM 1726 C CA . PRO A 1 231 ? 10.802 -13.338 -26.076 1.00 95.25 231 PRO A CA 1
ATOM 1727 C C . PRO A 1 231 ? 9.567 -12.458 -25.879 1.00 95.25 231 PRO A C 1
ATOM 1729 O O . PRO A 1 231 ? 8.506 -12.729 -26.440 1.00 95.25 231 PRO A O 1
ATOM 1732 N N . LEU A 1 232 ? 9.730 -11.354 -25.152 1.00 97.31 232 LEU A N 1
ATOM 1733 C CA . LEU A 1 232 ? 8.698 -10.323 -25.031 1.00 97.31 232 LEU A CA 1
ATOM 1734 C C . LEU A 1 232 ? 8.977 -9.198 -26.029 1.00 97.31 232 LEU A C 1
ATOM 1736 O O . LEU A 1 232 ? 9.975 -8.499 -25.903 1.00 97.31 232 LEU A O 1
ATOM 1740 N N . ILE A 1 233 ? 8.096 -8.977 -26.998 1.00 97.56 233 ILE A N 1
ATOM 1741 C CA . ILE A 1 233 ? 8.228 -7.864 -27.948 1.00 97.56 233 ILE A CA 1
ATOM 1742 C C . ILE A 1 233 ? 7.208 -6.801 -27.552 1.00 97.56 233 ILE A C 1
ATOM 1744 O O . ILE A 1 233 ? 6.005 -7.022 -27.679 1.00 97.56 233 ILE A O 1
ATOM 1748 N N . LEU A 1 234 ? 7.679 -5.670 -27.027 1.00 95.88 234 LEU A N 1
ATOM 1749 C CA . LEU A 1 234 ? 6.796 -4.587 -26.605 1.00 95.88 234 LEU A CA 1
ATOM 1750 C C . LEU A 1 234 ? 6.431 -3.699 -27.795 1.00 95.88 234 LEU A C 1
ATOM 1752 O O . LEU A 1 234 ? 7.303 -3.205 -28.509 1.00 95.88 234 LEU A O 1
ATOM 1756 N N . ASP A 1 235 ? 5.134 -3.458 -27.967 1.00 91.25 235 ASP A N 1
ATOM 1757 C CA . ASP A 1 235 ? 4.633 -2.478 -28.927 1.00 91.25 235 ASP A CA 1
ATOM 1758 C C . ASP A 1 235 ? 4.883 -1.048 -28.412 1.00 91.25 235 ASP A C 1
ATOM 1760 O O . ASP A 1 235 ? 4.846 -0.778 -27.207 1.00 91.25 235 ASP A O 1
ATOM 1764 N N . ARG A 1 236 ? 5.105 -0.100 -29.325 1.00 86.62 236 ARG A N 1
ATOM 1765 C CA . ARG A 1 236 ? 5.209 1.327 -28.998 1.00 86.62 236 ARG A CA 1
ATOM 1766 C C . ARG A 1 236 ? 3.921 1.868 -28.372 1.00 86.62 236 ARG A C 1
ATOM 1768 O O . ARG A 1 236 ? 3.991 2.780 -27.542 1.00 86.62 236 ARG A O 1
ATOM 1775 N N . ASP A 1 237 ? 2.778 1.298 -28.734 1.00 90.06 237 ASP A N 1
ATOM 1776 C CA . ASP A 1 237 ? 1.457 1.677 -28.239 1.00 90.06 237 ASP A CA 1
ATOM 1777 C C . ASP A 1 237 ? 1.045 0.897 -26.983 1.00 90.06 237 ASP A C 1
ATOM 1779 O O . ASP A 1 237 ? -0.041 1.126 -26.447 1.00 90.06 237 ASP A O 1
ATOM 1783 N N . ALA A 1 238 ? 1.929 0.045 -26.441 1.00 93.00 238 ALA A N 1
ATOM 1784 C CA . ALA A 1 238 ? 1.686 -0.671 -25.192 1.00 93.00 238 ALA A CA 1
ATOM 1785 C C . ALA A 1 238 ? 1.257 0.296 -24.081 1.00 93.00 238 ALA A C 1
ATOM 1787 O O . ALA A 1 238 ? 1.823 1.377 -23.917 1.00 93.00 238 ALA A O 1
ATOM 1788 N N . THR A 1 239 ? 0.249 -0.078 -23.303 1.00 93.88 239 THR A N 1
ATOM 1789 C CA . THR A 1 239 ? -0.238 0.724 -22.168 1.00 93.88 239 THR A CA 1
ATOM 1790 C C . THR A 1 239 ? 0.168 0.140 -20.824 1.00 93.88 239 THR A C 1
ATOM 1792 O O . THR A 1 239 ? 0.027 0.818 -19.808 1.00 93.88 239 THR A O 1
ATOM 1795 N N . VAL A 1 240 ? 0.699 -1.086 -20.817 1.00 94.88 240 VAL A N 1
ATOM 1796 C CA . VAL A 1 240 ? 1.164 -1.800 -19.628 1.00 94.88 240 VAL A CA 1
ATOM 1797 C C . VAL A 1 240 ? 2.460 -2.545 -19.949 1.00 94.88 240 VAL A C 1
ATOM 1799 O O . VAL A 1 240 ? 2.574 -3.149 -21.012 1.00 94.88 240 VAL A O 1
ATOM 1802 N N . VAL A 1 241 ? 3.419 -2.514 -19.024 1.00 95.75 241 VAL A N 1
ATOM 1803 C CA . VAL A 1 241 ? 4.641 -3.332 -19.057 1.00 95.75 241 VAL A CA 1
ATOM 1804 C C . VAL A 1 241 ? 4.883 -3.878 -17.658 1.00 95.75 241 VAL A C 1
ATOM 1806 O O . VAL A 1 241 ? 5.098 -3.095 -16.736 1.00 95.75 241 VAL A O 1
ATOM 1809 N N . GLU A 1 242 ? 4.841 -5.197 -17.487 1.00 96.44 242 GLU A N 1
ATOM 1810 C CA . GLU A 1 242 ? 5.213 -5.838 -16.221 1.00 96.44 242 GLU A CA 1
ATOM 1811 C C . GLU A 1 242 ? 6.729 -5.787 -16.024 1.00 96.44 242 GLU A C 1
ATOM 1813 O O . GLU A 1 242 ? 7.489 -6.008 -16.967 1.00 96.44 242 GLU A O 1
ATOM 1818 N N . LEU A 1 243 ? 7.162 -5.484 -14.803 1.00 96.44 243 LEU A N 1
ATOM 1819 C CA . LEU A 1 243 ? 8.556 -5.289 -14.425 1.00 96.44 243 LEU A CA 1
ATOM 1820 C C . LEU A 1 243 ? 8.928 -6.165 -13.228 1.00 96.44 243 LEU A C 1
ATOM 1822 O O . LEU A 1 243 ? 8.109 -6.376 -12.330 1.00 96.44 243 LEU A O 1
ATOM 1826 N N . ASP A 1 244 ? 10.176 -6.630 -13.205 1.00 95.50 244 ASP A N 1
ATOM 1827 C CA . ASP A 1 244 ? 10.700 -7.510 -12.160 1.00 95.50 244 ASP A CA 1
ATOM 1828 C C . ASP A 1 244 ? 12.217 -7.324 -11.938 1.00 95.50 244 ASP A C 1
ATOM 1830 O O . ASP A 1 244 ? 12.911 -6.650 -12.710 1.00 95.50 244 ASP A O 1
ATOM 1834 N N . GLY A 1 245 ? 12.734 -7.913 -10.861 1.00 93.44 245 GLY A N 1
ATOM 1835 C CA . GLY A 1 245 ? 14.149 -7.957 -10.489 1.00 93.44 245 GLY A CA 1
ATOM 1836 C C . GLY A 1 245 ? 14.688 -6.698 -9.808 1.00 93.44 245 GLY A C 1
ATOM 1837 O O . GLY A 1 245 ? 15.804 -6.723 -9.300 1.00 93.44 245 GLY A O 1
ATOM 1838 N N . GLY A 1 246 ? 13.930 -5.601 -9.780 1.00 93.75 246 GLY A N 1
ATOM 1839 C CA . GLY A 1 246 ? 14.328 -4.368 -9.101 1.00 93.75 246 GLY A CA 1
ATOM 1840 C C . GLY A 1 246 ? 14.445 -4.508 -7.577 1.00 93.75 246 GLY A C 1
ATOM 1841 O O . GLY A 1 246 ? 14.013 -5.488 -6.978 1.00 93.75 246 GLY A O 1
ATOM 1842 N N . SER A 1 247 ? 15.026 -3.493 -6.933 1.00 92.56 247 SER A N 1
ATOM 1843 C CA . SER A 1 247 ? 14.999 -3.365 -5.465 1.00 92.56 247 SER A CA 1
ATOM 1844 C C . SER A 1 247 ? 13.613 -2.993 -4.930 1.00 92.56 247 SER A C 1
ATOM 1846 O O . SER A 1 247 ? 13.326 -3.209 -3.753 1.00 92.56 247 SER A O 1
ATOM 1848 N N . TRP A 1 248 ? 12.746 -2.432 -5.775 1.00 92.62 248 TRP A N 1
ATOM 1849 C CA . TRP A 1 248 ? 11.316 -2.390 -5.506 1.00 92.62 248 TRP A CA 1
ATOM 1850 C C . TRP A 1 248 ? 10.697 -3.735 -5.879 1.00 92.62 248 TRP A C 1
ATOM 1852 O O . TRP A 1 248 ? 11.147 -4.359 -6.840 1.00 92.62 248 TRP A O 1
ATOM 1862 N N . PRO A 1 249 ? 9.643 -4.164 -5.168 1.00 91.69 249 PRO A N 1
ATOM 1863 C CA . PRO A 1 249 ? 8.900 -5.356 -5.540 1.00 91.69 249 PRO A CA 1
ATOM 1864 C C . PRO A 1 249 ? 8.363 -5.336 -6.967 1.00 91.69 249 PRO A C 1
ATOM 1866 O O . PRO A 1 249 ? 8.290 -4.280 -7.604 1.00 91.69 249 PRO A O 1
ATOM 1869 N N . ALA A 1 250 ? 7.929 -6.508 -7.433 1.00 92.62 250 ALA A N 1
ATOM 1870 C CA . ALA A 1 250 ? 7.331 -6.664 -8.750 1.00 92.62 250 ALA A CA 1
ATOM 1871 C C . ALA A 1 250 ? 6.230 -5.619 -8.985 1.00 92.62 250 ALA A C 1
ATOM 1873 O O . ALA A 1 250 ? 5.397 -5.307 -8.124 1.00 92.62 250 ALA A O 1
ATOM 1874 N N . GLY A 1 251 ? 6.246 -5.046 -10.179 1.00 94.62 251 GLY A N 1
ATOM 1875 C CA . GLY A 1 251 ? 5.399 -3.920 -10.517 1.00 94.62 251 GLY A CA 1
ATOM 1876 C C . GLY A 1 251 ? 5.055 -3.906 -11.987 1.00 94.62 251 GLY A C 1
ATOM 1877 O O . GLY A 1 251 ? 5.382 -4.806 -12.754 1.00 94.62 251 GLY A O 1
ATOM 1878 N N . ARG A 1 252 ? 4.381 -2.846 -12.397 1.00 94.50 252 ARG A N 1
ATOM 1879 C CA . ARG A 1 252 ? 4.088 -2.575 -13.793 1.00 94.50 252 ARG A CA 1
ATOM 1880 C C . ARG A 1 252 ? 4.196 -1.094 -14.072 1.00 94.50 252 ARG A C 1
ATOM 1882 O O . ARG A 1 252 ? 3.759 -0.269 -13.274 1.00 94.50 252 ARG A O 1
ATOM 1889 N N . LEU A 1 253 ? 4.717 -0.747 -15.234 1.00 93.62 253 LEU A N 1
ATOM 1890 C CA . LEU A 1 253 ? 4.439 0.556 -15.812 1.00 93.62 253 LEU A CA 1
ATOM 1891 C C . LEU A 1 253 ? 3.058 0.520 -16.441 1.00 93.62 253 LEU A C 1
ATOM 1893 O O . LEU A 1 253 ? 2.699 -0.451 -17.101 1.00 93.62 253 LEU A O 1
ATOM 1897 N N . SER A 1 254 ? 2.285 1.578 -16.230 1.00 92.75 254 SER A N 1
ATOM 1898 C CA . SER A 1 254 ? 0.957 1.738 -16.816 1.00 92.75 254 SER A CA 1
ATOM 1899 C C . SER A 1 254 ? 0.730 3.175 -17.277 1.00 92.75 254 SER A C 1
ATOM 1901 O O . SER A 1 254 ? 1.252 4.106 -16.664 1.00 92.75 254 SER A O 1
ATOM 1903 N N . ARG A 1 255 ? -0.037 3.357 -18.353 1.00 90.31 255 ARG A N 1
ATOM 1904 C CA . ARG A 1 255 ? -0.505 4.660 -18.846 1.00 90.31 255 ARG A CA 1
ATOM 1905 C C . ARG A 1 255 ? -1.918 4.537 -19.405 1.00 90.31 255 ARG A C 1
ATOM 1907 O O . ARG A 1 255 ? -2.263 3.518 -19.995 1.00 90.31 255 ARG A O 1
ATOM 1914 N N . SER A 1 256 ? -2.721 5.586 -19.265 1.00 87.56 256 SER A N 1
ATOM 1915 C CA . SER A 1 256 ? -4.132 5.567 -19.684 1.00 87.56 256 SER A CA 1
ATOM 1916 C C . SER A 1 256 ? -4.331 5.597 -21.205 1.00 87.56 256 SER A C 1
ATOM 1918 O O . SER A 1 256 ? -5.405 5.262 -21.692 1.00 87.56 256 SER A O 1
ATOM 1920 N N . SER A 1 257 ? -3.318 6.016 -21.970 1.00 88.62 257 SER A N 1
ATOM 1921 C CA . SER A 1 257 ? -3.344 6.050 -23.437 1.00 88.62 257 SER A CA 1
ATOM 1922 C C . SER A 1 257 ? -1.925 5.946 -24.017 1.00 88.62 257 SER A C 1
ATOM 1924 O O . SER A 1 257 ? -0.968 6.214 -23.287 1.00 88.62 257 SER A O 1
ATOM 1926 N N . PRO A 1 258 ? -1.748 5.643 -25.320 1.00 85.62 258 PRO A N 1
ATOM 1927 C CA . PRO A 1 258 ? -0.431 5.576 -25.974 1.00 85.62 258 PRO A CA 1
ATOM 1928 C C . PRO A 1 258 ? 0.409 6.865 -25.921 1.00 85.62 258 PRO A C 1
ATOM 1930 O O . PRO A 1 258 ? 1.611 6.847 -26.191 1.00 85.62 258 PRO A O 1
ATOM 1933 N N . HIS A 1 259 ? -0.199 7.996 -25.558 1.00 84.75 259 HIS A N 1
ATOM 1934 C CA . HIS A 1 259 ? 0.479 9.285 -25.379 1.00 84.75 259 HIS A CA 1
ATOM 1935 C C . HIS A 1 259 ? 0.474 9.765 -23.921 1.00 84.75 259 HIS A C 1
ATOM 1937 O O . HIS A 1 259 ? 0.982 10.844 -23.626 1.00 84.75 259 HIS A O 1
ATOM 1943 N N . GLY A 1 260 ? -0.110 8.978 -23.016 1.00 84.69 260 GLY A N 1
ATOM 1944 C CA . GLY A 1 260 ? -0.149 9.266 -21.590 1.00 84.69 260 GLY A CA 1
ATOM 1945 C C . GLY A 1 260 ? 1.204 9.064 -20.914 1.00 84.69 260 GLY A C 1
ATOM 1946 O O . GLY A 1 260 ? 2.096 8.387 -21.434 1.00 84.69 260 GLY A O 1
ATOM 1947 N N . LEU A 1 261 ? 1.333 9.643 -19.721 1.00 86.62 261 LEU A N 1
ATOM 1948 C CA . LEU A 1 261 ? 2.500 9.455 -18.869 1.00 86.62 261 LEU A CA 1
ATOM 1949 C C . LEU A 1 261 ? 2.535 8.026 -18.329 1.00 86.62 261 LEU A C 1
ATOM 1951 O O . LEU A 1 261 ? 1.529 7.502 -17.854 1.00 86.62 261 LEU A O 1
ATOM 1955 N N . TRP A 1 262 ? 3.712 7.414 -18.398 1.00 89.81 262 TRP A N 1
ATOM 1956 C CA . TRP A 1 262 ? 3.968 6.126 -17.775 1.00 89.81 262 TRP A CA 1
ATOM 1957 C C . TRP A 1 262 ? 4.181 6.291 -16.279 1.00 89.81 262 TRP A C 1
ATOM 1959 O O . TRP A 1 262 ? 5.024 7.071 -15.838 1.00 89.81 262 TRP A O 1
ATOM 1969 N N . MET A 1 263 ? 3.445 5.497 -15.516 1.00 89.56 263 MET A N 1
ATOM 1970 C CA . MET A 1 263 ? 3.467 5.500 -14.065 1.00 89.56 263 MET A CA 1
ATOM 1971 C C . MET A 1 263 ? 3.765 4.098 -13.575 1.00 89.56 263 MET A C 1
ATOM 1973 O O . MET A 1 263 ? 3.076 3.143 -13.948 1.00 89.56 263 MET A O 1
ATOM 1977 N N . TRP A 1 264 ? 4.789 3.973 -12.735 1.00 92.69 264 TRP A N 1
ATOM 1978 C CA . TRP A 1 264 ? 5.064 2.712 -12.066 1.00 92.69 264 TRP A CA 1
ATOM 1979 C C . TRP A 1 264 ? 4.008 2.463 -10.995 1.00 92.69 264 TRP A C 1
ATOM 1981 O O . TRP A 1 264 ? 3.682 3.353 -10.206 1.00 92.69 264 TRP A O 1
ATOM 1991 N N . ARG A 1 265 ? 3.467 1.248 -10.984 1.00 91.75 265 ARG A N 1
ATOM 1992 C CA . ARG A 1 265 ? 2.493 0.763 -10.017 1.00 91.75 265 ARG A CA 1
ATOM 1993 C C . ARG A 1 265 ? 2.957 -0.581 -9.474 1.00 91.75 265 ARG A C 1
ATOM 1995 O O . ARG A 1 265 ? 3.276 -1.458 -10.274 1.00 91.75 265 ARG A O 1
ATOM 2002 N N . PRO A 1 266 ? 2.963 -0.768 -8.152 1.00 92.81 266 PRO A N 1
ATOM 2003 C CA . PRO A 1 266 ? 3.246 -2.072 -7.570 1.00 92.81 266 PRO A CA 1
ATOM 2004 C C . PRO A 1 266 ? 2.147 -3.071 -7.943 1.00 92.81 266 PRO A C 1
ATOM 2006 O O . PRO A 1 266 ? 0.978 -2.696 -8.088 1.00 92.81 266 PRO A O 1
ATOM 2009 N N . ILE A 1 267 ? 2.520 -4.340 -8.072 1.00 92.69 267 ILE A N 1
ATOM 2010 C CA . ILE A 1 267 ? 1.561 -5.442 -8.052 1.00 92.69 267 ILE A CA 1
ATOM 2011 C C . ILE A 1 267 ? 1.316 -5.779 -6.575 1.00 92.69 267 ILE A C 1
ATOM 2013 O O . ILE A 1 267 ? 2.293 -5.921 -5.837 1.00 92.69 267 ILE A O 1
ATOM 2017 N N . PRO A 1 268 ? 0.051 -5.868 -6.120 1.00 93.75 268 PRO A N 1
ATOM 2018 C CA . PRO A 1 268 ? -0.236 -6.198 -4.735 1.00 93.75 268 PRO A CA 1
ATOM 2019 C C . PRO A 1 268 ? 0.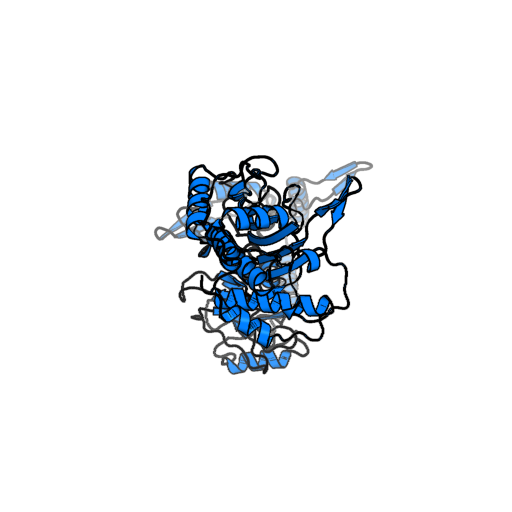404 -7.531 -4.337 1.00 93.75 268 PRO A C 1
ATOM 2021 O O . PRO A 1 268 ? 0.187 -8.538 -5.010 1.00 93.75 268 PRO A O 1
ATOM 2024 N N . GLN A 1 269 ? 1.164 -7.544 -3.244 1.00 93.75 269 GLN A N 1
ATOM 2025 C CA . GLN A 1 269 ? 1.798 -8.757 -2.724 1.00 93.75 269 GLN A CA 1
ATOM 2026 C C . GLN A 1 269 ? 1.943 -8.713 -1.202 1.00 93.75 269 GLN A C 1
ATOM 2028 O O . GLN A 1 269 ? 2.125 -7.637 -0.622 1.00 93.75 269 GLN A O 1
ATOM 2033 N N . LEU A 1 270 ? 1.888 -9.891 -0.579 1.00 93.56 270 LEU A N 1
ATOM 2034 C CA . LEU A 1 270 ? 2.188 -10.066 0.838 1.00 93.56 270 LEU A CA 1
ATOM 2035 C C . LEU A 1 270 ? 3.684 -9.847 1.108 1.00 93.56 270 LEU A C 1
ATOM 2037 O O . LEU A 1 270 ? 4.549 -10.208 0.310 1.00 93.56 270 LEU A O 1
ATOM 2041 N N . ASP A 1 271 ? 3.958 -9.225 2.244 1.00 89.44 271 ASP A N 1
ATOM 2042 C CA . ASP A 1 271 ? 5.266 -9.003 2.848 1.00 89.44 271 ASP A CA 1
ATOM 2043 C C . ASP A 1 271 ? 5.095 -9.123 4.374 1.00 89.44 271 ASP A C 1
ATOM 2045 O O . ASP A 1 271 ? 4.019 -8.878 4.915 1.00 89.44 271 ASP A O 1
ATOM 2049 N N . PHE A 1 272 ? 6.149 -9.489 5.092 1.00 88.94 272 PHE A N 1
ATOM 2050 C CA . PHE A 1 272 ? 6.136 -9.622 6.554 1.00 88.94 272 PHE A CA 1
ATOM 2051 C C . PHE A 1 272 ? 7.172 -8.721 7.233 1.00 88.94 272 PHE A C 1
ATOM 2053 O O . PHE A 1 272 ? 7.407 -8.827 8.436 1.00 88.94 272 PHE A O 1
ATOM 2060 N N . GLN A 1 273 ? 7.792 -7.802 6.485 1.00 86.25 273 GLN A N 1
ATOM 2061 C CA . GLN A 1 273 ? 8.579 -6.719 7.066 1.00 86.25 273 GLN A CA 1
ATOM 2062 C C . GLN A 1 273 ? 7.655 -5.679 7.708 1.00 86.25 273 GLN A C 1
ATOM 2064 O O . GLN A 1 273 ? 6.789 -5.118 7.043 1.00 86.25 273 GLN A O 1
ATOM 2069 N N . ILE A 1 274 ? 7.856 -5.406 8.997 1.00 83.94 274 ILE A N 1
ATOM 2070 C CA . ILE A 1 274 ? 7.003 -4.525 9.802 1.00 83.94 274 ILE A CA 1
ATOM 2071 C C . ILE A 1 274 ? 7.844 -3.395 10.406 1.00 83.94 274 ILE A C 1
ATOM 2073 O O . ILE A 1 274 ? 8.901 -3.657 10.983 1.00 83.94 274 ILE A O 1
ATOM 2077 N N . SER A 1 275 ? 7.358 -2.153 10.326 1.00 79.81 275 SER A N 1
ATOM 2078 C CA . SER A 1 275 ? 8.078 -0.945 10.758 1.00 79.81 275 SER A CA 1
ATOM 2079 C C . SER A 1 275 ? 7.283 -0.059 11.731 1.00 79.81 275 SER A C 1
ATOM 2081 O O . SER A 1 275 ? 7.882 0.706 12.486 1.00 79.81 275 SER A O 1
ATOM 2083 N N . TYR A 1 276 ? 5.948 -0.146 11.751 1.00 78.62 276 TYR A N 1
ATOM 2084 C CA . TYR A 1 276 ? 5.065 0.797 12.455 1.00 78.62 276 TYR A CA 1
ATOM 2085 C C . TYR A 1 276 ? 4.432 0.276 13.761 1.00 78.62 276 TYR A C 1
ATOM 2087 O O . TYR A 1 276 ? 3.533 0.913 14.321 1.00 78.62 276 TYR A O 1
ATOM 2095 N N . ASN A 1 277 ? 4.919 -0.837 14.317 1.00 66.81 277 ASN A N 1
ATOM 2096 C CA . ASN A 1 277 ? 4.311 -1.485 15.492 1.00 66.81 277 ASN A CA 1
ATOM 2097 C C . ASN A 1 277 ? 4.255 -0.602 16.766 1.00 66.81 277 ASN A C 1
ATOM 2099 O O . ASN A 1 277 ? 3.312 -0.708 17.555 1.00 66.81 277 ASN A O 1
ATOM 2103 N N . SER A 1 278 ? 5.211 0.313 16.951 1.00 65.31 278 SER A N 1
ATOM 2104 C CA . SER A 1 278 ? 5.388 1.107 18.182 1.00 65.31 278 SER A CA 1
ATOM 2105 C C . SER A 1 278 ? 5.108 2.609 18.029 1.00 65.31 278 SER A C 1
ATOM 2107 O O . SER A 1 278 ? 5.182 3.349 19.008 1.00 65.31 278 SER A O 1
ATOM 2109 N N . HIS A 1 279 ? 4.750 3.074 16.828 1.00 65.50 279 HIS A N 1
ATOM 2110 C CA . HIS A 1 279 ? 4.670 4.508 16.526 1.00 65.50 279 HIS A CA 1
ATOM 2111 C C . HIS A 1 279 ? 3.514 5.251 17.220 1.00 65.50 279 HIS A C 1
ATOM 2113 O O . HIS A 1 279 ? 3.657 6.432 17.541 1.00 65.50 279 HIS A O 1
ATOM 2119 N N . TRP A 1 280 ? 2.400 4.564 17.486 1.00 73.75 280 TRP A N 1
ATOM 2120 C CA . TRP A 1 280 ? 1.247 5.108 18.209 1.00 73.75 280 TRP A CA 1
ATOM 2121 C C . TRP A 1 280 ? 0.916 4.198 19.390 1.00 73.75 280 TRP A C 1
ATOM 2123 O O . TRP A 1 280 ? 0.638 3.003 19.219 1.00 73.75 280 TRP A O 1
ATOM 2133 N N . THR A 1 281 ? 0.996 4.758 20.596 1.00 70.50 281 THR A N 1
ATOM 2134 C CA . THR A 1 281 ? 0.610 4.085 21.832 1.00 70.50 281 THR A CA 1
ATOM 2135 C C . THR A 1 281 ? -0.897 4.165 21.988 1.00 70.50 281 THR A C 1
ATOM 2137 O O . THR A 1 281 ? -1.508 5.226 21.892 1.00 70.50 281 THR A O 1
ATOM 2140 N N . ASN A 1 282 ? -1.498 3.011 22.234 1.00 68.62 282 ASN A N 1
ATOM 2141 C CA . ASN A 1 282 ? -2.869 2.966 22.710 1.00 68.62 282 ASN A CA 1
ATOM 2142 C C . ASN A 1 282 ? -2.790 3.224 24.215 1.00 68.62 282 ASN A C 1
ATOM 2144 O O . ASN A 1 282 ? -1.805 2.812 24.832 1.00 68.62 282 ASN A O 1
ATOM 2148 N N . GLY A 1 283 ? -3.739 3.986 24.756 1.00 66.00 283 GLY A N 1
ATOM 2149 C CA . GLY A 1 283 ? -3.739 4.333 26.176 1.00 66.00 283 GLY A CA 1
ATOM 2150 C C . GLY A 1 283 ? -3.789 3.106 27.087 1.00 66.00 283 GLY A C 1
ATOM 2151 O O . GLY A 1 283 ? -3.887 1.968 26.621 1.00 66.00 283 GLY A O 1
ATOM 2152 N N . ASP A 1 284 ? -3.726 3.363 28.389 1.00 67.25 284 ASP A N 1
ATOM 2153 C CA . ASP A 1 284 ? -3.877 2.325 29.407 1.00 67.25 284 ASP A CA 1
ATOM 2154 C C . ASP A 1 284 ? -5.255 1.627 29.274 1.00 67.25 284 ASP A C 1
ATOM 2156 O O . ASP A 1 284 ? -6.203 2.194 28.725 1.00 67.25 284 ASP A O 1
ATOM 2160 N N . ASP A 1 285 ? -5.355 0.378 29.740 1.00 81.06 285 ASP A N 1
ATOM 2161 C CA . ASP A 1 285 ? -6.585 -0.437 29.751 1.00 81.06 285 ASP A CA 1
ATOM 2162 C C . ASP A 1 285 ? -7.185 -0.808 28.379 1.00 81.06 285 ASP A C 1
ATOM 2164 O O . ASP A 1 285 ? -8.405 -0.890 28.209 1.00 81.06 285 ASP A O 1
ATOM 2168 N N . VAL A 1 286 ? -6.332 -1.097 27.394 1.00 90.00 286 VAL A N 1
ATOM 2169 C CA . VAL A 1 286 ? -6.735 -1.732 26.129 1.00 90.00 286 VAL A CA 1
ATOM 2170 C C . VAL A 1 286 ? -6.303 -3.195 26.133 1.00 90.00 286 VAL A C 1
ATOM 2172 O O . VAL A 1 286 ? -5.121 -3.487 26.291 1.00 90.00 286 VAL A O 1
ATOM 2175 N N . ASP A 1 287 ? -7.242 -4.114 25.909 1.00 93.62 287 ASP A N 1
ATOM 2176 C CA . ASP A 1 287 ? -6.979 -5.554 25.829 1.00 93.62 287 ASP A CA 1
ATOM 2177 C C . ASP A 1 287 ? -6.597 -5.990 24.406 1.00 93.62 287 ASP A C 1
ATOM 2179 O O . ASP A 1 287 ? -5.746 -6.863 24.243 1.00 93.62 287 ASP A O 1
ATOM 2183 N N . VAL A 1 288 ? -7.209 -5.398 23.371 1.00 94.38 288 VAL A N 1
ATOM 2184 C CA . VAL A 1 288 ? -7.003 -5.784 21.961 1.00 94.38 288 VAL A CA 1
ATOM 2185 C C . VAL A 1 288 ? -6.895 -4.559 21.068 1.00 94.38 288 VAL A C 1
ATOM 2187 O O . VAL A 1 288 ? -7.659 -3.604 21.206 1.00 94.38 288 VAL A O 1
ATOM 2190 N N . VAL A 1 289 ? -5.962 -4.602 20.122 1.00 94.81 289 VAL A N 1
ATOM 2191 C CA . VAL A 1 289 ? -5.773 -3.583 19.091 1.00 94.81 289 VAL A CA 1
ATOM 2192 C C . VAL A 1 289 ? -5.687 -4.274 17.743 1.00 94.81 289 VAL A C 1
ATOM 2194 O O . VAL A 1 289 ? -4.836 -5.140 17.547 1.00 94.81 289 VAL A O 1
ATOM 2197 N N . VAL A 1 290 ? -6.522 -3.846 16.804 1.00 96.62 290 VAL A N 1
ATOM 2198 C CA . VAL A 1 290 ? -6.475 -4.265 15.401 1.00 96.62 290 VAL A CA 1
ATOM 2199 C C . VAL A 1 290 ? -6.237 -3.021 14.556 1.00 96.62 290 VAL A C 1
ATOM 2201 O O . VAL A 1 290 ? -7.015 -2.076 14.625 1.00 96.62 290 VAL A O 1
ATOM 2204 N N . ARG A 1 291 ? -5.141 -2.974 13.800 1.00 95.50 291 ARG A N 1
ATOM 2205 C CA . ARG A 1 291 ? -4.616 -1.738 13.197 1.00 95.50 291 ARG A CA 1
ATOM 2206 C C . ARG A 1 291 ? -4.248 -1.944 11.736 1.00 95.50 291 ARG A C 1
ATOM 2208 O O . ARG A 1 291 ? -3.715 -2.992 11.398 1.00 95.50 291 ARG A O 1
ATOM 2215 N N . ALA A 1 292 ? -4.439 -0.912 10.919 1.00 96.94 292 ALA A N 1
ATOM 2216 C CA . ALA A 1 292 ? -3.884 -0.780 9.578 1.00 96.94 292 ALA A CA 1
ATOM 2217 C C . ALA A 1 292 ? -3.178 0.582 9.419 1.00 96.94 292 ALA A C 1
ATOM 2219 O O . ALA A 1 292 ? -3.722 1.624 9.786 1.00 96.94 292 ALA A O 1
ATOM 2220 N N . VAL A 1 293 ? -1.962 0.580 8.875 1.00 95.88 293 VAL A N 1
ATOM 2221 C CA . VAL A 1 293 ? -1.114 1.760 8.665 1.00 95.88 293 VAL A CA 1
ATOM 2222 C C . VAL A 1 293 ? -0.653 1.786 7.220 1.00 95.88 293 VAL A C 1
ATOM 2224 O O . VAL A 1 293 ? 0.176 0.986 6.803 1.00 95.88 293 VAL A O 1
ATOM 2227 N N . LEU A 1 294 ? -1.201 2.712 6.452 1.00 95.44 294 LEU A N 1
ATOM 2228 C CA . LEU A 1 294 ? -0.820 2.997 5.081 1.00 95.44 294 LEU A CA 1
ATOM 2229 C C . LEU A 1 294 ? 0.320 4.014 5.064 1.00 95.44 294 LEU A C 1
ATOM 2231 O O . LEU A 1 294 ? 0.179 5.088 5.646 1.00 95.44 294 LEU A O 1
ATOM 2235 N N . ASP A 1 295 ? 1.390 3.717 4.333 1.00 92.88 295 ASP A N 1
ATOM 2236 C CA . ASP A 1 295 ? 2.439 4.674 3.969 1.00 92.88 295 ASP A CA 1
ATOM 2237 C C . ASP A 1 295 ? 2.496 4.802 2.448 1.00 92.88 295 ASP A C 1
ATOM 2239 O O . ASP A 1 295 ? 2.624 3.816 1.710 1.00 92.88 295 ASP A O 1
ATOM 2243 N N . ILE A 1 296 ? 2.386 6.041 1.978 1.00 91.06 296 ILE A N 1
ATOM 2244 C CA . ILE A 1 296 ? 2.565 6.382 0.576 1.00 91.06 296 ILE A CA 1
ATOM 2245 C C . ILE A 1 296 ? 3.560 7.516 0.478 1.00 91.06 296 ILE A C 1
ATOM 2247 O O . ILE A 1 296 ? 3.402 8.550 1.120 1.00 91.06 296 ILE A O 1
ATOM 2251 N N . SER A 1 297 ? 4.539 7.355 -0.402 1.00 88.19 297 SER A N 1
ATOM 2252 C CA . SER A 1 297 ? 5.515 8.392 -0.702 1.00 88.19 297 SER A CA 1
ATOM 2253 C C . SER A 1 297 ? 5.459 8.764 -2.178 1.00 88.19 297 SER A C 1
ATOM 2255 O O . SER A 1 297 ? 5.624 7.896 -3.034 1.00 88.19 297 SER A O 1
ATOM 2257 N N . TRP A 1 298 ? 5.281 10.051 -2.490 1.00 86.38 298 TRP A N 1
ATOM 2258 C CA . TRP A 1 298 ? 5.276 10.562 -3.871 1.00 86.38 298 TRP A CA 1
ATOM 2259 C C . TRP A 1 298 ? 6.503 11.415 -4.184 1.00 86.38 298 TRP A C 1
ATOM 2261 O O . TRP A 1 298 ? 6.988 12.190 -3.358 1.00 86.38 298 TRP A O 1
ATOM 2271 N N . GLN A 1 299 ? 6.986 11.318 -5.416 1.00 81.00 299 GLN A N 1
ATOM 2272 C CA . GLN A 1 299 ? 8.044 12.171 -5.938 1.00 81.00 299 GLN A CA 1
ATOM 2273 C C . GLN A 1 299 ? 7.513 13.578 -6.170 1.00 81.00 299 GLN A C 1
ATOM 2275 O O . GLN A 1 299 ? 6.414 13.773 -6.684 1.00 81.00 299 GLN A O 1
ATOM 2280 N N . GLY A 1 300 ? 8.317 14.577 -5.807 1.00 73.38 300 GLY A N 1
ATOM 2281 C CA . GLY A 1 300 ? 7.960 15.975 -6.040 1.00 73.38 300 GLY A CA 1
ATOM 2282 C C . GLY A 1 300 ? 6.737 16.449 -5.253 1.00 73.38 300 GLY A C 1
ATOM 2283 O O . GLY A 1 300 ? 6.248 17.541 -5.543 1.00 73.38 300 GLY A O 1
ATOM 2284 N N . TYR A 1 301 ? 6.263 15.675 -4.260 1.00 71.25 301 TYR A N 1
ATOM 2285 C CA . TYR A 1 301 ? 5.182 16.102 -3.375 1.00 71.25 301 TYR A CA 1
ATOM 2286 C C . TYR A 1 301 ? 5.536 17.481 -2.799 1.00 71.25 301 TYR A C 1
ATOM 2288 O O . TYR A 1 301 ? 6.599 17.634 -2.179 1.00 71.25 301 TYR A O 1
ATOM 2296 N N . PRO A 1 302 ? 4.725 18.520 -3.072 1.00 58.94 302 PRO A N 1
ATOM 2297 C CA . PRO A 1 302 ? 5.125 19.886 -2.809 1.00 58.94 302 PRO A CA 1
ATOM 2298 C C . PRO A 1 302 ? 5.337 20.075 -1.309 1.00 58.94 302 PRO A C 1
ATOM 2300 O O . PRO A 1 302 ? 4.390 20.046 -0.528 1.00 58.94 302 PRO A O 1
ATOM 2303 N N . GLN A 1 303 ? 6.574 20.401 -0.919 1.00 53.97 303 GLN A N 1
ATOM 2304 C CA . GLN A 1 303 ? 6.966 20.764 0.455 1.00 53.97 303 GLN A CA 1
ATOM 2305 C C . GLN A 1 303 ? 6.166 21.943 1.058 1.00 53.97 303 GLN A C 1
ATOM 2307 O O . GLN A 1 303 ? 6.458 22.388 2.169 1.00 53.97 303 GLN A O 1
ATOM 2312 N N . ARG A 1 304 ? 5.207 22.518 0.319 1.00 48.28 304 ARG A N 1
ATOM 2313 C CA . ARG A 1 304 ? 4.462 23.725 0.682 1.00 48.28 304 ARG A CA 1
ATOM 2314 C C . ARG A 1 304 ? 3.373 23.474 1.721 1.00 48.28 304 ARG A C 1
ATOM 2316 O O . ARG A 1 304 ? 3.160 24.352 2.551 1.00 48.28 304 ARG A O 1
ATOM 2323 N N . SER A 1 305 ? 2.752 22.297 1.760 1.00 56.12 305 SER A N 1
ATOM 2324 C CA . SER A 1 305 ? 1.793 21.970 2.823 1.00 56.12 305 SER A CA 1
ATOM 2325 C C . SER A 1 305 ? 2.535 21.397 4.029 1.00 56.12 305 SER A C 1
ATOM 2327 O O . SER A 1 305 ? 2.440 20.215 4.326 1.00 56.12 305 SER A O 1
ATOM 2329 N N . ARG A 1 306 ? 3.315 22.233 4.732 1.00 67.88 306 ARG A N 1
ATOM 2330 C CA . ARG A 1 306 ? 3.964 21.842 6.003 1.00 67.88 306 ARG A CA 1
ATOM 2331 C C . ARG A 1 306 ? 2.969 21.646 7.149 1.00 67.88 306 ARG A C 1
ATOM 2333 O O . ARG A 1 306 ? 3.371 21.274 8.247 1.00 67.88 306 ARG A O 1
ATOM 2340 N N . SER A 1 307 ? 1.692 21.935 6.922 1.00 84.88 307 SER A N 1
ATOM 2341 C CA . SER A 1 307 ? 0.642 21.741 7.905 1.00 84.88 307 SER A CA 1
ATOM 2342 C C . SER A 1 307 ? -0.684 21.353 7.261 1.00 84.88 307 SER A C 1
ATOM 2344 O O . SER A 1 307 ? -1.009 21.765 6.147 1.00 84.88 307 SER A O 1
ATOM 2346 N N . LEU A 1 308 ? -1.466 20.566 7.996 1.00 89.81 308 LEU A N 1
ATOM 2347 C CA . LEU A 1 308 ? -2.852 20.260 7.675 1.00 89.81 308 LEU A CA 1
ATOM 2348 C C . LEU A 1 308 ? -3.707 21.494 7.972 1.00 89.81 308 LEU A C 1
ATOM 2350 O O . LEU A 1 308 ? -3.827 21.919 9.131 1.00 89.81 308 LEU A O 1
ATOM 2354 N N . SER A 1 309 ? -4.301 22.058 6.921 1.00 90.75 309 SER A N 1
ATOM 2355 C CA . SER A 1 309 ? -5.219 23.191 7.027 1.00 90.75 309 SER A CA 1
ATOM 2356 C C . SER A 1 309 ? -6.506 22.798 7.763 1.00 90.75 309 SER A C 1
ATOM 2358 O O . SER A 1 309 ? -6.820 21.619 7.935 1.00 90.75 309 SER A O 1
ATOM 2360 N N . ARG A 1 310 ? -7.295 23.793 8.184 1.00 92.31 310 ARG A N 1
ATOM 2361 C CA . ARG A 1 310 ? -8.618 23.542 8.778 1.00 92.31 310 ARG A CA 1
ATOM 2362 C C . ARG A 1 310 ? -9.552 22.799 7.815 1.00 92.31 310 ARG A C 1
ATOM 2364 O O . ARG A 1 310 ? -10.304 21.950 8.276 1.00 92.31 310 ARG A O 1
ATOM 2371 N N . ALA A 1 311 ? -9.482 23.105 6.517 1.00 92.94 311 ALA A N 1
ATOM 2372 C CA . ALA A 1 311 ? -10.278 22.433 5.491 1.00 92.94 311 ALA A CA 1
ATOM 2373 C C . ALA A 1 311 ? -9.916 20.945 5.406 1.00 92.94 311 ALA A C 1
ATOM 2375 O O . ALA A 1 311 ? -10.782 20.108 5.601 1.00 92.94 311 ALA A O 1
ATOM 2376 N N . VAL A 1 312 ? -8.621 20.622 5.308 1.00 92.88 312 VAL A N 1
ATOM 2377 C CA . VAL A 1 312 ? -8.138 19.230 5.276 1.00 92.88 312 VAL A CA 1
ATOM 2378 C C . VAL A 1 312 ? -8.565 18.439 6.519 1.00 92.88 312 VAL A C 1
ATOM 2380 O O . VAL A 1 312 ? -8.904 17.266 6.425 1.00 92.88 312 VAL A O 1
ATOM 2383 N N . ARG A 1 313 ? -8.570 19.062 7.706 1.00 94.75 313 ARG A N 1
ATOM 2384 C CA . ARG A 1 313 ? -9.046 18.403 8.938 1.00 94.75 313 ARG A CA 1
ATOM 2385 C C . ARG A 1 313 ? -10.550 18.130 8.914 1.00 94.75 313 ARG A C 1
ATOM 2387 O O . ARG A 1 313 ? -10.971 17.086 9.401 1.00 94.75 313 ARG A O 1
ATOM 2394 N N . ALA A 1 314 ? -11.339 19.054 8.370 1.00 94.50 314 ALA A N 1
ATOM 2395 C CA . ALA A 1 314 ? -12.775 18.858 8.195 1.00 94.50 314 ALA A CA 1
ATOM 2396 C C . ALA A 1 314 ? -13.057 17.757 7.159 1.00 94.50 314 ALA A C 1
ATOM 2398 O O . ALA A 1 314 ? -13.868 16.874 7.426 1.00 94.50 314 ALA A O 1
ATOM 2399 N N . ASP A 1 315 ? -12.323 17.750 6.043 1.00 95.25 315 ASP A N 1
ATOM 2400 C CA . ASP A 1 315 ? -12.425 16.718 5.007 1.00 95.25 315 ASP A CA 1
ATOM 2401 C C . ASP A 1 315 ? -12.025 15.344 5.556 1.00 95.25 315 ASP A C 1
ATOM 2403 O O . ASP A 1 315 ? -12.723 14.362 5.327 1.00 95.25 315 ASP A O 1
ATOM 2407 N N . HIS A 1 316 ? -10.967 15.269 6.370 1.00 95.94 316 HIS A N 1
ATOM 2408 C CA . HIS A 1 316 ? -10.575 14.043 7.067 1.00 95.94 316 HIS A CA 1
ATOM 2409 C C . HIS A 1 316 ? -11.707 13.485 7.951 1.00 95.94 316 HIS A C 1
ATOM 2411 O O . HIS A 1 316 ? -12.003 12.293 7.882 1.00 95.94 316 HIS A O 1
ATOM 2417 N N . GLN A 1 317 ? -12.381 14.333 8.739 1.00 95.88 317 GLN A N 1
ATOM 2418 C CA . GLN A 1 317 ? -13.530 13.914 9.555 1.00 95.88 317 GLN A CA 1
ATOM 2419 C C . GLN A 1 317 ? -14.710 13.446 8.689 1.00 95.88 317 GLN A C 1
ATOM 2421 O O . GLN A 1 317 ? -15.323 12.418 8.978 1.00 95.88 317 GLN A O 1
ATOM 2426 N N . ALA A 1 318 ? -15.022 14.182 7.619 1.00 95.38 318 ALA A N 1
ATOM 2427 C CA . ALA A 1 318 ? -16.123 13.862 6.715 1.00 95.38 318 ALA A CA 1
ATOM 2428 C C . ALA A 1 318 ? -15.890 12.542 5.961 1.00 95.38 318 ALA A C 1
ATOM 2430 O O . ALA A 1 318 ? -16.804 11.725 5.848 1.00 95.38 318 ALA A O 1
ATOM 2431 N N . LEU A 1 319 ? -14.660 12.298 5.499 1.00 95.69 319 LEU A N 1
ATOM 2432 C CA . LEU A 1 319 ? -14.277 11.050 4.838 1.00 95.69 319 LEU A CA 1
ATOM 2433 C C . LEU A 1 319 ? -14.442 9.853 5.773 1.00 95.69 319 LEU A C 1
ATOM 2435 O O . LEU A 1 319 ? -15.038 8.854 5.377 1.00 95.69 319 LEU A O 1
ATOM 2439 N N . LEU A 1 320 ? -13.993 9.967 7.026 1.00 96.69 320 LEU A N 1
ATOM 2440 C CA . LEU A 1 320 ? -14.164 8.917 8.033 1.00 96.69 320 LEU A CA 1
ATOM 2441 C C . LEU A 1 320 ? -15.636 8.558 8.261 1.00 96.69 320 LEU A C 1
ATOM 2443 O O . LEU A 1 320 ? -15.967 7.371 8.314 1.00 96.69 320 LEU A O 1
ATOM 2447 N N . ALA A 1 321 ? -16.528 9.551 8.312 1.00 93.56 321 ALA A N 1
ATOM 2448 C CA . ALA A 1 321 ? -17.969 9.313 8.394 1.00 93.56 321 ALA A CA 1
ATOM 2449 C C . ALA A 1 321 ? -18.521 8.542 7.177 1.00 93.56 321 ALA A C 1
ATOM 2451 O O . ALA A 1 321 ? -19.438 7.739 7.335 1.00 93.56 321 ALA A O 1
ATOM 2452 N N . GLY A 1 322 ? -17.941 8.734 5.987 1.00 89.94 322 GLY A N 1
ATOM 2453 C CA . GLY A 1 322 ? -18.320 8.030 4.756 1.00 89.94 322 GLY A CA 1
ATOM 2454 C C . GLY A 1 322 ? -17.716 6.629 4.580 1.00 89.94 322 GLY A C 1
ATOM 2455 O O . GLY A 1 322 ? -18.210 5.865 3.757 1.00 89.94 322 GLY A O 1
ATOM 2456 N N . THR A 1 323 ? -16.673 6.263 5.335 1.00 91.69 323 THR A N 1
ATOM 2457 C CA . THR A 1 323 ? -15.971 4.967 5.169 1.00 91.69 323 THR A CA 1
ATOM 2458 C C . THR A 1 323 ? -16.715 3.753 5.728 1.00 91.69 323 THR A C 1
ATOM 2460 O O . THR A 1 323 ? -16.373 2.619 5.402 1.00 91.69 323 THR A O 1
ATOM 2463 N N . GLY A 1 324 ? -17.697 3.968 6.607 1.00 89.56 324 GLY A N 1
ATOM 2464 C CA . GLY A 1 324 ? -18.397 2.888 7.308 1.00 89.56 324 GLY A CA 1
ATOM 2465 C C . GLY A 1 324 ? -17.590 2.218 8.428 1.00 89.56 324 GLY A C 1
ATOM 2466 O O . GLY A 1 324 ? -18.125 1.345 9.101 1.00 89.56 324 GLY A O 1
ATOM 2467 N N . PHE A 1 325 ? -16.345 2.628 8.710 1.00 95.69 325 PHE A N 1
ATOM 2468 C CA . PHE A 1 325 ? -15.531 1.977 9.748 1.00 95.69 325 PHE A CA 1
ATOM 2469 C C . PHE A 1 325 ? -16.132 2.095 11.157 1.00 95.69 325 PHE A C 1
ATOM 2471 O O . PHE A 1 325 ? -16.074 1.149 11.934 1.00 95.69 325 PHE A O 1
ATOM 2478 N N . ALA A 1 326 ? -16.802 3.208 11.476 1.00 93.44 326 ALA A N 1
ATOM 2479 C CA . ALA A 1 326 ? -17.536 3.339 12.739 1.00 93.44 326 ALA A CA 1
ATOM 2480 C C . ALA A 1 326 ? -18.677 2.311 12.876 1.00 93.44 326 ALA A C 1
ATOM 2482 O O . ALA A 1 326 ? -19.006 1.911 13.990 1.00 93.44 326 ALA A O 1
ATOM 2483 N N . ALA A 1 327 ? -19.253 1.837 11.763 1.00 93.38 327 ALA A N 1
ATOM 2484 C CA . ALA A 1 327 ? -20.278 0.797 11.792 1.00 93.38 327 ALA A CA 1
ATOM 2485 C C . ALA A 1 327 ? -19.711 -0.563 12.223 1.00 93.38 327 ALA A C 1
ATOM 2487 O O . ALA A 1 327 ? -20.453 -1.362 12.782 1.00 93.38 327 ALA A O 1
ATOM 2488 N N . VAL A 1 328 ? -18.401 -0.803 12.073 1.00 95.25 328 VAL A N 1
ATOM 2489 C CA . VAL A 1 328 ? -17.746 -2.024 12.573 1.00 95.25 328 VAL A CA 1
ATOM 2490 C C . VAL A 1 328 ? -17.936 -2.166 14.086 1.00 95.25 328 VAL A C 1
ATOM 2492 O O . VAL A 1 328 ? -18.230 -3.260 14.558 1.00 95.25 328 VAL A O 1
ATOM 2495 N N . LEU A 1 329 ? -17.867 -1.069 14.853 1.00 95.88 329 LEU A N 1
ATOM 2496 C CA . LEU A 1 329 ? -18.082 -1.082 16.309 1.00 95.88 329 LEU A CA 1
ATOM 2497 C C . LEU A 1 329 ? -19.496 -1.572 16.665 1.00 95.88 329 LEU A C 1
ATOM 2499 O O . LEU A 1 329 ? -19.687 -2.383 17.578 1.00 95.88 329 LEU A O 1
ATOM 2503 N N . SER A 1 330 ? -20.487 -1.102 15.910 1.00 94.44 330 SER A N 1
ATOM 2504 C CA . SER A 1 330 ? -21.881 -1.518 16.043 1.00 94.44 330 SER A CA 1
ATOM 2505 C C . SER A 1 330 ? -22.103 -2.953 15.594 1.00 94.44 330 SER A C 1
ATOM 2507 O O . SER A 1 330 ? -22.757 -3.702 16.313 1.00 94.44 330 SER A O 1
ATOM 2509 N N . SER A 1 331 ? -21.540 -3.364 14.457 1.00 94.44 331 SER A N 1
ATOM 2510 C CA . SER A 1 331 ? -21.679 -4.725 13.928 1.00 94.44 331 SER A CA 1
ATOM 2511 C C . SER A 1 331 ? -21.066 -5.759 14.868 1.00 94.44 331 SER A C 1
ATOM 2513 O O . SER A 1 331 ? -21.690 -6.782 15.146 1.00 94.44 331 SER A O 1
ATOM 2515 N N . LEU A 1 332 ? -19.894 -5.468 15.443 1.00 95.31 332 LEU A N 1
ATOM 2516 C CA . LEU A 1 332 ? -19.290 -6.310 16.475 1.00 95.31 332 LEU A CA 1
ATOM 2517 C C . LEU A 1 332 ? -20.221 -6.466 17.681 1.00 95.31 332 LEU A C 1
ATOM 2519 O O . LEU A 1 332 ? -20.396 -7.580 18.174 1.00 95.31 332 LEU A O 1
ATOM 2523 N N . SER A 1 333 ? -20.855 -5.378 18.125 1.00 95.25 333 SER A N 1
ATOM 2524 C CA . SER A 1 333 ? -21.791 -5.396 19.256 1.00 95.25 333 SER A CA 1
ATOM 2525 C C . SER A 1 333 ? -23.097 -6.137 18.928 1.00 95.25 333 SER A C 1
ATOM 2527 O O . SER A 1 333 ? -23.586 -6.925 19.739 1.00 95.25 333 SER A O 1
ATOM 2529 N N . ALA A 1 334 ? -23.610 -5.976 17.705 1.00 94.06 334 ALA A N 1
ATOM 2530 C CA . ALA A 1 334 ? -24.798 -6.660 17.194 1.00 94.06 334 ALA A CA 1
ATOM 2531 C C . ALA A 1 334 ? -24.630 -8.178 17.141 1.00 94.06 334 ALA A C 1
ATOM 2533 O O . ALA A 1 334 ? -25.561 -8.906 17.486 1.00 94.06 334 ALA A O 1
ATOM 2534 N N . ARG A 1 335 ? -23.430 -8.666 16.808 1.00 91.75 335 ARG A N 1
ATOM 2535 C CA . ARG A 1 335 ? -23.107 -10.101 16.856 1.00 91.75 335 ARG A CA 1
ATOM 2536 C C . ARG A 1 335 ? -23.174 -10.698 18.263 1.00 91.75 335 ARG A C 1
ATOM 2538 O O . ARG A 1 335 ? -23.370 -11.900 18.392 1.00 91.75 335 ARG A O 1
ATOM 2545 N N . ARG A 1 336 ? -23.068 -9.869 19.307 1.00 94.19 336 ARG A N 1
ATOM 2546 C CA . ARG A 1 336 ? -23.296 -10.258 20.710 1.00 94.19 336 ARG A CA 1
ATOM 2547 C C . ARG A 1 336 ? -24.715 -9.925 21.197 1.00 94.19 336 ARG A C 1
ATOM 2549 O O . ARG A 1 336 ? -24.973 -9.947 22.392 1.00 94.19 336 ARG A O 1
ATOM 2556 N N . GLY A 1 337 ? -25.644 -9.606 20.294 1.00 92.81 337 GLY A N 1
ATOM 2557 C CA . GLY A 1 337 ? -27.049 -9.343 20.618 1.00 92.81 337 GLY A CA 1
ATOM 2558 C C . GLY A 1 337 ? -27.366 -7.915 21.077 1.00 92.81 337 GLY A C 1
ATOM 2559 O O . GLY A 1 337 ? -28.528 -7.630 21.359 1.00 92.81 337 GLY A O 1
ATOM 2560 N N . ALA A 1 338 ? -26.389 -7.003 21.118 1.00 93.62 338 ALA A N 1
ATOM 2561 C CA . ALA A 1 338 ? -26.617 -5.604 21.487 1.00 93.62 338 ALA A CA 1
ATOM 2562 C C . ALA A 1 338 ? -26.900 -4.729 20.259 1.00 93.62 338 ALA A C 1
ATOM 2564 O O . ALA A 1 338 ? -26.202 -4.804 19.253 1.00 93.62 338 ALA A O 1
ATOM 2565 N N . ARG A 1 339 ? -27.871 -3.817 20.343 1.00 93.19 339 ARG A N 1
ATOM 2566 C CA . ARG A 1 339 ? -28.137 -2.840 19.272 1.00 93.19 339 ARG A CA 1
ATOM 2567 C C . ARG A 1 339 ? -27.588 -1.470 19.650 1.00 93.19 339 ARG A C 1
ATOM 2569 O O . ARG A 1 339 ? -28.317 -0.633 20.170 1.00 93.19 339 ARG A O 1
ATOM 2576 N N . ILE A 1 340 ? -26.308 -1.248 19.364 1.00 94.12 340 ILE A N 1
ATOM 2577 C CA . ILE A 1 340 ? -25.625 0.027 19.622 1.00 94.12 340 ILE A CA 1
ATOM 2578 C C . ILE A 1 340 ? -25.464 0.781 18.302 1.00 94.12 340 ILE A C 1
ATOM 2580 O O . ILE A 1 340 ? -24.928 0.230 17.341 1.00 94.12 340 ILE A O 1
ATOM 2584 N N . ALA A 1 341 ? -25.930 2.029 18.234 1.00 93.94 341 ALA A N 1
ATOM 2585 C CA . ALA A 1 341 ? -25.782 2.859 17.039 1.00 93.94 341 ALA A CA 1
ATOM 2586 C C . ALA A 1 341 ? -24.303 3.220 16.783 1.00 93.94 341 ALA A C 1
ATOM 2588 O O . ALA A 1 341 ? -23.556 3.383 17.751 1.00 93.94 341 ALA A O 1
ATOM 2589 N N . PRO A 1 342 ? -23.872 3.373 15.515 1.00 93.81 342 PRO A N 1
ATOM 2590 C CA . PRO A 1 342 ? -22.498 3.760 15.216 1.00 93.81 342 PRO A CA 1
ATOM 2591 C C . PRO A 1 342 ? -22.175 5.123 15.836 1.00 93.81 342 PRO A C 1
ATOM 2593 O O . PRO A 1 342 ? -22.916 6.083 15.593 1.00 93.81 342 PRO A O 1
ATOM 2596 N N . PRO A 1 343 ? -21.099 5.240 16.633 1.00 95.12 343 PRO A N 1
ATOM 2597 C CA . PRO A 1 343 ? -20.729 6.519 17.216 1.00 95.12 343 PRO A CA 1
ATOM 2598 C C . PRO A 1 343 ? -20.246 7.494 16.130 1.00 95.12 343 PRO A C 1
ATOM 2600 O O . PRO A 1 343 ? -19.643 7.066 15.140 1.00 95.12 343 PRO A O 1
ATOM 2603 N N . PRO A 1 344 ? -20.480 8.808 16.295 1.00 96.00 344 PRO A N 1
ATOM 2604 C CA . PRO A 1 344 ? -19.954 9.803 15.374 1.00 96.00 344 PRO A CA 1
ATOM 2605 C C . PRO A 1 344 ? -18.426 9.886 15.470 1.00 96.00 344 PRO A C 1
ATOM 2607 O O . PRO A 1 344 ? -17.831 9.610 16.512 1.00 96.00 344 PRO A O 1
ATOM 2610 N N . TRP A 1 345 ? -17.795 10.314 14.378 1.00 96.94 345 TRP A N 1
ATOM 2611 C CA . TRP A 1 345 ? -16.384 10.689 14.380 1.00 96.94 345 TRP A CA 1
ATOM 2612 C C . TRP A 1 345 ? -16.214 12.105 14.911 1.00 96.94 345 TRP A C 1
ATOM 2614 O O . TRP A 1 345 ? -16.783 13.051 14.361 1.00 96.94 345 TRP A O 1
ATOM 2624 N N . GLU A 1 346 ? -15.373 12.259 15.924 1.00 96.06 346 GLU A N 1
ATOM 2625 C CA . GLU A 1 346 ? -15.057 13.538 16.556 1.00 96.06 346 GLU A CA 1
ATOM 2626 C C . GLU A 1 346 ? -13.537 13.731 16.643 1.00 96.06 346 GLU A C 1
ATOM 2628 O O . GLU A 1 346 ? -12.786 12.752 16.608 1.00 96.06 346 GLU A O 1
ATOM 2633 N N . PRO A 1 347 ? -13.030 14.972 16.754 1.00 96.19 347 PRO A N 1
ATOM 2634 C CA . PRO A 1 347 ? -11.626 15.195 17.078 1.00 96.19 347 PRO A CA 1
ATOM 2635 C C . PRO A 1 347 ? -11.249 14.466 18.370 1.00 96.19 347 PRO A C 1
ATOM 2637 O O . PRO A 1 347 ? -11.894 14.656 19.397 1.00 96.19 347 PRO A O 1
ATOM 2640 N N . ALA A 1 348 ? -10.192 13.653 18.323 1.00 94.06 348 ALA A N 1
ATOM 2641 C CA . ALA A 1 348 ? -9.768 12.882 19.486 1.00 94.06 348 ALA A CA 1
ATOM 2642 C C . ALA A 1 348 ? -9.387 13.809 20.652 1.00 94.06 348 ALA A C 1
ATOM 2644 O O . ALA A 1 348 ? -8.657 14.788 20.453 1.00 94.06 348 ALA A O 1
ATOM 2645 N N . ASP A 1 349 ? -9.860 13.467 21.850 1.00 90.12 349 ASP A N 1
ATOM 2646 C CA . ASP A 1 349 ? -9.658 14.181 23.109 1.00 90.12 349 ASP A CA 1
ATOM 2647 C C . ASP A 1 349 ? -8.860 13.344 24.133 1.00 90.12 349 ASP A C 1
ATOM 2649 O O . ASP A 1 349 ? -8.596 12.152 23.940 1.00 90.12 349 ASP A O 1
ATOM 2653 N N . GLY A 1 350 ? -8.437 13.998 25.221 1.00 84.12 350 GLY A N 1
ATOM 2654 C CA . GLY A 1 350 ? -7.772 13.355 26.356 1.00 84.12 350 GLY A CA 1
ATOM 2655 C C . GLY A 1 350 ? -6.289 13.021 26.154 1.00 84.12 350 GLY A C 1
ATOM 2656 O O . GLY A 1 350 ? -5.570 13.657 25.376 1.00 84.12 350 GLY A O 1
ATOM 2657 N N . LEU A 1 351 ? -5.823 12.033 26.924 1.00 74.69 351 LEU A N 1
ATOM 2658 C CA . LEU A 1 351 ? -4.475 11.473 26.819 1.00 74.69 351 LEU A CA 1
ATOM 2659 C C . LEU A 1 351 ? -4.343 10.656 25.518 1.00 74.69 351 LEU A C 1
ATOM 2661 O O . LEU A 1 351 ? -5.332 10.157 24.983 1.00 74.69 351 LEU A O 1
ATOM 2665 N N . HIS A 1 352 ? -3.120 10.522 24.994 1.00 81.00 352 HIS A N 1
ATOM 2666 C CA . HIS A 1 352 ? -2.828 9.781 23.750 1.00 81.00 352 HIS A CA 1
ATOM 2667 C C . HIS A 1 352 ? -3.531 10.339 22.497 1.00 81.00 352 HIS A C 1
ATOM 2669 O O . HIS A 1 352 ? -4.007 9.604 21.628 1.00 81.00 352 HIS A O 1
ATOM 2675 N N . THR A 1 353 ? -3.597 11.667 22.387 1.00 87.25 353 THR A N 1
ATOM 2676 C CA . THR A 1 353 ? -4.021 12.349 21.158 1.00 87.25 353 THR A CA 1
ATOM 2677 C C . THR A 1 353 ? -2.816 12.717 20.298 1.00 87.25 353 THR A C 1
ATOM 2679 O O . THR A 1 353 ? -1.717 12.957 20.792 1.00 87.25 353 THR A O 1
ATOM 2682 N N . TYR A 1 354 ? -3.023 12.763 18.980 1.00 88.25 354 TYR A N 1
ATOM 2683 C CA . TYR A 1 354 ? -1.947 12.926 17.995 1.00 88.25 354 TYR A CA 1
ATOM 2684 C C . TYR A 1 354 ? -2.212 14.117 17.078 1.00 88.25 354 TYR A C 1
ATOM 2686 O O . TYR A 1 354 ? -1.973 14.064 15.873 1.00 88.25 354 TYR A O 1
ATOM 2694 N N . HIS A 1 355 ? -2.734 15.209 17.635 1.00 90.25 355 HIS A N 1
ATOM 2695 C CA . HIS A 1 355 ? -2.927 16.453 16.893 1.00 90.25 355 HIS A CA 1
ATOM 2696 C C . HIS A 1 355 ? -1.630 17.257 16.858 1.00 90.25 355 HIS A C 1
ATOM 2698 O O . HIS A 1 355 ? -1.046 17.567 17.891 1.00 90.25 355 HIS A O 1
ATOM 2704 N N . SER A 1 356 ? -1.187 17.635 15.665 1.00 90.25 356 SER A N 1
ATOM 2705 C CA . SER A 1 356 ? -0.044 18.533 15.475 1.00 90.25 356 SER A CA 1
ATOM 2706 C C . SER A 1 356 ? -0.246 19.372 14.220 1.00 90.25 356 SER A C 1
ATOM 2708 O O . SER A 1 356 ? -1.244 19.205 13.522 1.00 90.25 356 SER A O 1
ATOM 2710 N N . GLY A 1 357 ? 0.701 20.248 13.874 1.00 89.38 357 GLY A N 1
ATOM 2711 C CA . GLY A 1 357 ? 0.670 20.946 12.586 1.00 89.38 357 GLY A CA 1
ATOM 2712 C C . GLY A 1 357 ? 0.532 19.985 11.399 1.00 89.38 357 GLY A C 1
ATOM 2713 O O . GLY A 1 357 ? -0.206 20.289 10.469 1.00 89.38 357 GLY A O 1
ATOM 2714 N N . THR A 1 358 ? 1.153 18.806 11.465 1.00 90.19 358 THR A N 1
ATOM 2715 C CA . THR A 1 358 ? 1.218 17.813 10.382 1.00 90.19 358 THR A CA 1
ATOM 2716 C C . THR A 1 358 ? 0.309 16.605 10.590 1.00 90.19 358 THR A C 1
ATOM 2718 O O . THR A 1 358 ? 0.300 15.729 9.734 1.00 90.19 358 THR A O 1
ATOM 2721 N N . SER A 1 359 ? -0.450 16.530 11.684 1.00 92.69 359 SER A N 1
ATOM 2722 C CA . SER A 1 359 ? -1.302 15.374 11.985 1.00 92.69 359 SER A CA 1
ATOM 2723 C C . SER A 1 359 ? -2.684 15.763 12.509 1.00 92.69 359 SER A C 1
ATOM 2725 O O . SER A 1 359 ? -2.864 16.772 13.203 1.00 92.69 359 SER A O 1
ATOM 2727 N N . SER A 1 360 ? -3.678 14.959 12.145 1.00 95.31 360 SER A N 1
ATOM 2728 C CA . SER A 1 360 ? -5.073 15.087 12.556 1.00 95.31 360 SER A CA 1
ATOM 2729 C C . SER A 1 360 ? -5.553 13.741 13.071 1.00 95.31 360 SER A C 1
ATOM 2731 O O . SER A 1 360 ? -5.458 12.763 12.341 1.00 95.31 360 SER A O 1
ATOM 2733 N N . HIS A 1 361 ? -6.106 13.705 14.282 1.00 96.31 361 HIS A N 1
ATOM 2734 C CA . HIS A 1 361 ? -6.578 12.480 14.929 1.00 96.31 361 HIS A CA 1
ATOM 2735 C C . HIS A 1 361 ? -8.085 12.575 15.207 1.00 96.31 361 HIS A C 1
ATOM 2737 O O . HIS A 1 361 ? -8.531 13.453 15.941 1.00 96.31 361 HIS A O 1
ATOM 2743 N N . MET A 1 362 ? -8.870 11.685 14.614 1.00 97.19 362 MET A N 1
ATOM 2744 C CA . MET A 1 362 ? -10.308 11.556 14.849 1.00 97.19 362 MET A CA 1
ATOM 2745 C C . MET A 1 362 ? -10.598 10.248 15.586 1.00 97.19 362 MET A C 1
ATOM 2747 O O . MET A 1 362 ? -9.894 9.260 15.383 1.00 97.19 362 MET A O 1
ATOM 2751 N N . ARG A 1 363 ? -11.632 10.237 16.424 1.00 96.19 363 ARG A N 1
ATOM 2752 C CA . ARG A 1 363 ? -12.044 9.086 17.227 1.00 96.19 363 ARG A CA 1
ATOM 2753 C C . ARG A 1 363 ? -13.560 8.922 17.194 1.00 96.19 363 ARG A C 1
ATOM 2755 O O . ARG A 1 363 ? -14.288 9.907 17.266 1.00 96.19 363 ARG A O 1
ATOM 2762 N N . ALA A 1 364 ? -14.014 7.677 17.128 1.00 96.75 364 ALA A N 1
ATOM 2763 C CA . ALA A 1 364 ? -15.396 7.284 17.373 1.00 96.75 364 ALA A CA 1
ATOM 2764 C C . ALA A 1 364 ? -15.395 6.224 18.486 1.00 96.75 364 ALA A C 1
ATOM 2766 O O . ALA A 1 364 ? -14.622 5.268 18.409 1.00 96.75 364 ALA A O 1
ATOM 2767 N N . ARG A 1 365 ? -16.196 6.401 19.547 1.00 95.81 365 ARG A N 1
ATOM 2768 C CA . ARG A 1 365 ? -16.124 5.572 20.767 1.00 95.81 365 ARG A CA 1
ATOM 2769 C C . ARG A 1 365 ? -17.481 5.053 21.232 1.00 95.81 365 ARG A C 1
ATOM 2771 O O . ARG A 1 365 ? -18.467 5.780 21.188 1.00 95.81 365 ARG A O 1
ATOM 2778 N N . ILE A 1 366 ? -17.495 3.825 21.740 1.00 96.25 366 ILE A N 1
ATOM 2779 C CA . ILE A 1 366 ? -18.560 3.276 22.586 1.00 96.25 366 ILE A CA 1
ATOM 2780 C C . ILE A 1 366 ? -17.995 3.190 24.004 1.00 96.25 366 ILE A C 1
ATOM 2782 O O . ILE A 1 366 ? -16.881 2.699 24.204 1.00 96.25 366 ILE A O 1
ATOM 2786 N N . THR A 1 367 ? -18.752 3.674 24.982 1.00 95.38 367 THR A N 1
ATOM 2787 C CA . THR A 1 367 ? -18.378 3.659 26.401 1.00 95.38 367 THR A CA 1
ATOM 2788 C C . THR A 1 367 ? -19.273 2.713 27.186 1.00 95.38 367 THR A C 1
ATOM 2790 O O . THR A 1 367 ? -20.443 2.536 26.854 1.00 95.38 367 THR A O 1
ATOM 2793 N N . ALA A 1 368 ? -18.723 2.126 28.241 1.00 94.81 368 ALA A N 1
ATOM 2794 C CA . ALA A 1 368 ? -19.486 1.429 29.264 1.00 94.81 368 ALA A CA 1
ATOM 2795 C C . ALA A 1 368 ? -20.271 2.425 30.149 1.00 94.81 368 ALA A C 1
ATOM 2797 O O . ALA A 1 368 ? -19.995 3.630 30.107 1.00 94.81 368 ALA A O 1
ATOM 2798 N N . PRO A 1 369 ? -21.232 1.953 30.969 1.00 94.12 369 PRO A N 1
ATOM 2799 C CA . PRO A 1 369 ? -22.043 2.821 31.836 1.00 94.12 369 PRO A CA 1
ATOM 2800 C C . PRO A 1 369 ? -21.242 3.626 32.867 1.00 94.12 369 PRO A C 1
ATOM 2802 O O . PRO A 1 369 ? -21.669 4.698 33.288 1.00 94.12 369 PRO A O 1
ATOM 2805 N N . ASP A 1 370 ? -20.073 3.125 33.267 1.00 92.94 370 ASP A N 1
ATOM 2806 C CA . ASP A 1 370 ? -19.129 3.800 34.167 1.00 92.94 370 ASP A CA 1
ATOM 2807 C C . ASP A 1 370 ? -18.264 4.862 33.458 1.00 92.94 370 ASP A C 1
ATOM 2809 O O . ASP A 1 370 ? -17.452 5.534 34.095 1.00 92.94 370 ASP A O 1
ATOM 2813 N N . GLY A 1 371 ? -18.442 5.034 32.144 1.00 91.44 371 GLY A N 1
ATOM 2814 C CA . GLY A 1 371 ? -17.677 5.948 31.304 1.00 91.44 371 GLY A CA 1
ATOM 2815 C C . GLY A 1 371 ? -16.368 5.367 30.764 1.00 91.44 371 GLY A C 1
ATOM 2816 O O . GLY A 1 371 ? -15.705 6.041 29.973 1.00 91.44 371 GLY A O 1
ATOM 2817 N N . ALA A 1 372 ? -15.993 4.135 31.129 1.00 91.44 372 ALA A N 1
ATOM 2818 C CA . ALA A 1 372 ? -14.804 3.486 30.588 1.00 91.44 372 ALA A CA 1
ATOM 2819 C C . ALA A 1 372 ? -14.949 3.248 29.077 1.00 91.44 372 ALA A C 1
ATOM 2821 O O . ALA A 1 372 ? -16.031 2.942 28.567 1.00 91.44 372 ALA A O 1
ATOM 2822 N N . GLN A 1 373 ? -13.851 3.380 28.332 1.00 92.62 373 GLN A N 1
ATOM 2823 C CA . GLN A 1 373 ? -13.855 3.132 26.893 1.00 92.62 373 GLN A CA 1
ATOM 2824 C C . GLN A 1 373 ? -14.003 1.630 26.625 1.00 92.62 373 GLN A C 1
ATOM 2826 O O . GLN A 1 373 ? -13.099 0.860 26.924 1.00 92.62 373 GLN A O 1
ATOM 2831 N N . ALA A 1 374 ? -15.120 1.223 26.023 1.00 95.25 374 ALA A N 1
ATOM 2832 C CA . ALA A 1 374 ? -15.363 -0.159 25.619 1.00 95.25 374 ALA A CA 1
ATOM 2833 C C . ALA A 1 374 ? -14.714 -0.464 24.264 1.00 95.25 374 ALA A C 1
ATOM 2835 O O . ALA A 1 374 ? -13.902 -1.379 24.135 1.00 95.25 374 ALA A O 1
ATOM 2836 N N . LEU A 1 375 ? -15.061 0.341 23.260 1.00 95.94 375 LEU A N 1
ATOM 2837 C CA . LEU A 1 375 ? -14.532 0.259 21.903 1.00 95.94 375 LEU A CA 1
ATOM 2838 C C . LEU A 1 375 ? -14.152 1.661 21.439 1.00 95.94 375 LEU A C 1
ATOM 2840 O O . LEU A 1 375 ? -14.916 2.604 21.651 1.00 95.94 375 LEU A O 1
ATOM 2844 N N . ALA A 1 376 ? -13.030 1.801 20.743 1.00 95.38 376 ALA A N 1
ATOM 2845 C CA . ALA A 1 376 ? -12.739 3.019 19.999 1.00 95.38 376 ALA A CA 1
ATOM 2846 C C . ALA A 1 376 ? -12.105 2.718 18.647 1.00 95.38 376 ALA A C 1
ATOM 2848 O O . ALA A 1 376 ? -11.127 1.975 18.567 1.00 95.38 376 ALA A O 1
ATOM 2849 N N . ALA A 1 377 ? -12.653 3.344 17.609 1.00 96.31 377 ALA A N 1
ATOM 2850 C CA . ALA A 1 377 ? -12.007 3.480 16.319 1.00 96.31 377 ALA A CA 1
ATOM 2851 C C . ALA A 1 377 ? -11.214 4.785 16.288 1.00 96.31 377 ALA A C 1
ATOM 2853 O O . ALA A 1 377 ? -11.769 5.845 16.594 1.00 96.31 377 ALA A O 1
ATOM 2854 N N . ASN A 1 378 ? -9.948 4.726 15.884 1.00 96.12 378 ASN A N 1
ATOM 2855 C CA . ASN A 1 378 ? -9.132 5.915 15.665 1.00 96.12 378 ASN A CA 1
ATOM 2856 C C . ASN A 1 378 ? -8.753 6.028 14.186 1.00 96.12 378 ASN A C 1
ATOM 2858 O O . ASN A 1 378 ? -8.430 5.036 13.540 1.00 96.12 378 ASN A O 1
ATOM 2862 N N . GLY A 1 379 ? -8.785 7.251 13.658 1.00 96.81 379 GLY A N 1
ATOM 2863 C CA . GLY A 1 379 ? -8.341 7.601 12.312 1.00 96.81 379 GLY A CA 1
ATOM 2864 C C . GLY A 1 379 ? -7.330 8.737 12.389 1.00 96.81 379 GLY A C 1
ATOM 2865 O O . GLY A 1 379 ? -7.646 9.821 12.888 1.00 96.81 379 GLY A O 1
ATOM 2866 N N . ILE A 1 380 ? -6.101 8.501 11.936 1.00 95.94 380 ILE A N 1
ATOM 2867 C CA . ILE A 1 380 ? -5.028 9.495 11.946 1.00 95.94 380 ILE A CA 1
ATOM 2868 C C . ILE A 1 380 ? -4.542 9.719 10.517 1.00 95.94 380 ILE A C 1
ATOM 2870 O O . ILE A 1 380 ? -4.066 8.804 9.851 1.00 95.94 380 ILE A O 1
ATOM 2874 N N . LEU A 1 381 ? -4.618 10.971 10.076 1.00 95.25 381 LEU A N 1
ATOM 2875 C CA . LEU A 1 381 ? -3.961 11.448 8.866 1.00 95.25 381 LEU A CA 1
ATOM 2876 C C . LEU A 1 381 ? -2.712 12.217 9.277 1.00 95.25 381 LEU A C 1
ATOM 2878 O O . LEU A 1 381 ? -2.805 13.185 10.039 1.00 95.25 381 LEU A O 1
ATOM 2882 N N . GLN A 1 382 ? -1.555 11.813 8.764 1.00 91.94 382 GLN A N 1
ATOM 2883 C CA . GLN A 1 382 ? -0.280 12.438 9.088 1.00 91.94 382 GLN A CA 1
ATOM 2884 C C . GLN A 1 382 ? 0.549 12.705 7.831 1.00 91.94 382 GLN A C 1
ATOM 2886 O O . GLN A 1 382 ? 0.755 11.834 6.994 1.00 91.94 382 GLN A O 1
ATOM 2891 N N . LEU A 1 383 ? 1.067 13.926 7.722 1.00 89.00 383 LEU A N 1
ATOM 2892 C CA . LEU A 1 383 ? 2.094 14.279 6.751 1.00 89.00 383 LEU A CA 1
ATOM 2893 C C . LEU A 1 383 ? 3.466 13.849 7.270 1.00 89.00 383 LEU A C 1
ATOM 2895 O O . LEU A 1 383 ? 3.746 13.905 8.473 1.00 89.00 383 LEU A O 1
ATOM 2899 N N . GLY A 1 384 ? 4.327 13.459 6.341 1.00 76.12 384 GLY A N 1
ATOM 2900 C CA . GLY A 1 384 ? 5.689 13.041 6.599 1.00 76.12 384 GLY A CA 1
ATOM 2901 C C . GLY A 1 384 ? 6.511 14.093 7.343 1.00 76.12 384 GLY A C 1
ATOM 2902 O O . GLY A 1 384 ? 6.263 15.300 7.287 1.00 76.12 384 GLY A O 1
ATOM 2903 N N . THR A 1 385 ? 7.507 13.620 8.089 1.00 67.06 385 THR A N 1
ATOM 2904 C CA . THR A 1 385 ? 8.386 14.482 8.893 1.00 67.06 385 THR A CA 1
ATOM 2905 C C . THR A 1 385 ? 9.456 15.152 8.027 1.00 67.06 385 THR A C 1
ATOM 2907 O O . THR A 1 385 ? 9.595 14.855 6.845 1.00 67.06 385 THR A O 1
ATOM 2910 N N . LEU A 1 386 ? 10.306 16.001 8.617 1.00 55.41 386 LEU A N 1
ATOM 2911 C CA . LEU A 1 386 ? 11.479 16.557 7.921 1.00 55.41 386 LEU A CA 1
ATOM 2912 C C . LEU A 1 386 ? 12.412 15.482 7.329 1.00 55.41 386 LEU A C 1
ATOM 2914 O O . LEU A 1 386 ? 13.136 15.776 6.383 1.00 55.41 386 LEU A O 1
ATOM 2918 N N . ARG A 1 387 ? 12.406 14.257 7.876 1.00 53.31 387 ARG A N 1
ATOM 2919 C CA . ARG A 1 387 ? 13.219 13.135 7.379 1.00 53.31 387 ARG A CA 1
ATOM 2920 C C . ARG A 1 387 ? 12.533 12.333 6.270 1.00 53.31 387 ARG A C 1
ATOM 2922 O O . ARG A 1 387 ? 13.231 11.728 5.467 1.00 53.31 387 ARG A O 1
ATOM 2929 N N . SER A 1 388 ? 11.204 12.390 6.196 1.00 66.31 388 SER A N 1
ATOM 2930 C CA . SER A 1 388 ? 10.383 11.661 5.219 1.00 66.31 388 SER A CA 1
ATOM 2931 C C . SER A 1 388 ? 9.346 12.595 4.598 1.00 66.31 388 SER A C 1
ATOM 2933 O O . SER A 1 388 ? 8.161 12.304 4.591 1.00 66.31 388 SER A O 1
ATOM 2935 N N . SER A 1 389 ? 9.773 13.766 4.114 1.00 63.28 389 SER A N 1
ATOM 2936 C CA . SER A 1 389 ? 8.857 14.876 3.776 1.00 63.28 389 SER A CA 1
ATOM 2937 C C . SER A 1 389 ? 7.880 14.601 2.625 1.00 63.28 389 SER A C 1
ATOM 2939 O O . SER A 1 389 ? 6.967 15.388 2.392 1.00 63.28 389 SER A O 1
ATOM 2941 N N . SER A 1 390 ? 8.091 13.507 1.895 1.00 74.62 390 SER A N 1
ATOM 2942 C CA . SER A 1 390 ? 7.251 13.044 0.793 1.00 74.62 390 SER A CA 1
ATOM 2943 C C . SER A 1 390 ? 6.217 11.995 1.203 1.00 74.62 390 SER A C 1
ATOM 2945 O O . SER A 1 390 ? 5.426 11.610 0.343 1.00 74.62 390 SER A O 1
ATOM 2947 N N . SER A 1 391 ? 6.239 11.510 2.453 1.00 85.94 391 SER A N 1
ATOM 2948 C CA . SER A 1 391 ? 5.304 10.481 2.907 1.00 85.94 391 SER A CA 1
ATOM 2949 C C . SER A 1 391 ? 3.989 11.080 3.403 1.00 85.94 391 SER A C 1
ATOM 2951 O O . SER A 1 391 ? 3.946 12.177 3.964 1.00 85.94 391 SER A O 1
ATOM 2953 N N . VAL A 1 392 ? 2.900 10.355 3.197 1.00 90.31 392 VAL A N 1
ATOM 2954 C CA . VAL A 1 392 ? 1.618 10.564 3.865 1.00 90.31 392 VAL A CA 1
ATOM 2955 C C . VAL A 1 392 ? 1.228 9.242 4.485 1.00 90.31 392 VAL A C 1
ATOM 2957 O O . VAL A 1 392 ? 1.258 8.199 3.832 1.00 90.31 392 VAL A O 1
ATOM 2960 N N . ILE A 1 393 ? 0.869 9.319 5.757 1.00 92.25 393 ILE A N 1
ATOM 2961 C CA . ILE A 1 393 ? 0.491 8.181 6.570 1.00 92.25 393 ILE A CA 1
ATOM 2962 C C . ILE A 1 393 ? -1.010 8.259 6.827 1.00 92.25 393 ILE A C 1
ATOM 2964 O O . ILE A 1 393 ? -1.514 9.269 7.331 1.00 92.25 393 ILE A O 1
ATOM 2968 N N . GLY A 1 394 ? -1.708 7.183 6.477 1.00 95.00 394 GLY A N 1
ATOM 2969 C CA . GLY A 1 394 ? -3.089 6.934 6.865 1.00 95.00 394 GLY A CA 1
ATOM 2970 C C . GLY A 1 394 ? -3.121 5.817 7.896 1.00 95.00 394 GLY A C 1
ATOM 2971 O O . GLY A 1 394 ? -2.750 4.691 7.596 1.00 95.00 394 GLY A O 1
ATOM 2972 N N . TYR A 1 395 ? -3.553 6.111 9.109 1.00 95.69 395 TYR A N 1
ATOM 2973 C CA . TYR A 1 395 ? -3.599 5.153 10.206 1.00 95.69 395 TYR A CA 1
ATOM 2974 C C . TYR A 1 395 ? -5.043 4.958 10.644 1.00 95.69 395 TYR A C 1
ATOM 2976 O O . TYR A 1 395 ? -5.766 5.933 10.857 1.00 95.69 395 TYR A O 1
ATOM 2984 N N . VAL A 1 396 ? -5.452 3.703 10.791 1.00 97.38 396 VAL A N 1
ATOM 2985 C CA . VAL A 1 396 ? -6.776 3.327 11.278 1.00 97.38 396 VAL A CA 1
ATOM 2986 C C . VAL A 1 396 ? -6.624 2.179 12.259 1.00 97.38 396 VAL A C 1
ATOM 2988 O O . VAL A 1 396 ? -5.950 1.196 11.956 1.00 97.38 396 VAL A O 1
ATOM 2991 N N . ASP A 1 397 ? -7.250 2.270 13.425 1.00 95.81 397 ASP A N 1
ATOM 2992 C CA . ASP A 1 397 ? -7.304 1.145 14.351 1.00 95.81 397 ASP A CA 1
ATOM 2993 C C . ASP A 1 397 ? -8.670 0.979 15.011 1.00 95.81 397 ASP A C 1
ATOM 2995 O O . ASP A 1 397 ? -9.508 1.880 15.013 1.00 95.81 397 ASP A O 1
ATOM 2999 N N . LEU A 1 398 ? -8.857 -0.210 15.572 1.00 96.75 398 LEU A N 1
ATOM 3000 C CA . LEU A 1 398 ? -9.866 -0.550 16.554 1.00 96.75 398 LEU A CA 1
ATOM 3001 C C . LEU A 1 398 ? -9.147 -0.937 17.847 1.00 96.75 398 LEU A C 1
ATOM 3003 O O . LEU A 1 398 ? -8.293 -1.822 17.845 1.00 96.75 398 LEU A O 1
ATOM 3007 N N . SER A 1 399 ? -9.529 -0.305 18.950 1.00 95.19 399 SER A N 1
ATOM 3008 C CA . SER A 1 399 ? -9.076 -0.626 20.304 1.00 95.19 399 SER A CA 1
ATOM 3009 C C . SER A 1 399 ? -10.250 -1.110 21.151 1.00 95.19 399 SER A C 1
ATOM 3011 O O . SER A 1 399 ? -11.346 -0.551 21.069 1.00 95.19 399 SER A O 1
ATOM 3013 N N . ILE A 1 400 ? -10.026 -2.164 21.937 1.00 95.69 400 ILE A N 1
ATOM 3014 C CA . ILE A 1 400 ? -11.064 -2.859 22.705 1.00 95.69 400 ILE A CA 1
ATOM 3015 C C . ILE A 1 400 ? -10.602 -3.066 24.143 1.00 95.69 400 ILE A C 1
ATOM 3017 O O . ILE A 1 400 ? -9.522 -3.608 24.374 1.00 95.69 400 ILE A O 1
ATOM 3021 N N . ASN A 1 401 ? -11.457 -2.708 25.097 1.00 94.69 401 ASN A N 1
ATOM 3022 C CA . ASN A 1 401 ? -11.407 -3.195 26.471 1.00 94.69 401 ASN A CA 1
ATOM 3023 C C . ASN A 1 401 ? -12.539 -4.217 26.635 1.00 94.69 401 ASN A C 1
ATOM 3025 O O . ASN A 1 401 ? -13.715 -3.856 26.589 1.00 94.69 401 ASN A O 1
ATOM 3029 N N . LEU A 1 402 ? -12.205 -5.500 26.781 1.00 94.19 402 LEU A N 1
ATOM 3030 C CA . LEU A 1 402 ? -13.182 -6.593 26.749 1.00 94.19 402 LEU A CA 1
ATOM 3031 C C . LEU A 1 402 ? -14.140 -6.532 27.946 1.00 94.19 402 LEU A C 1
ATOM 3033 O O . LEU A 1 402 ? -15.322 -6.847 27.803 1.00 94.19 402 LEU A O 1
ATOM 3037 N N . ALA A 1 403 ? -13.653 -6.099 29.112 1.00 92.75 403 ALA A N 1
ATOM 3038 C CA . ALA A 1 403 ? -14.470 -5.967 30.316 1.00 92.75 403 ALA A CA 1
ATOM 3039 C C . ALA A 1 403 ? -15.475 -4.811 30.192 1.00 92.75 403 ALA A C 1
ATOM 3041 O O . ALA A 1 403 ? -16.676 -5.010 30.384 1.00 92.75 403 ALA A O 1
ATOM 3042 N N . ALA A 1 404 ? -15.009 -3.623 29.798 1.00 94.75 404 ALA A N 1
ATOM 3043 C CA . ALA A 1 404 ? -15.877 -2.473 29.558 1.00 94.75 404 ALA A CA 1
ATOM 3044 C C . ALA A 1 404 ? -16.853 -2.744 28.401 1.00 94.75 404 ALA A C 1
ATOM 3046 O O . ALA A 1 404 ? -18.028 -2.389 28.480 1.00 94.75 404 ALA A O 1
ATOM 3047 N N . TRP A 1 405 ? -16.413 -3.437 27.348 1.00 96.00 405 TRP A N 1
ATOM 3048 C CA . TRP A 1 405 ? -17.293 -3.805 26.244 1.00 96.00 405 TRP A CA 1
ATOM 3049 C C . TRP A 1 405 ? -18.396 -4.766 26.670 1.00 96.00 405 TRP A C 1
ATOM 3051 O O . TRP A 1 405 ? -19.555 -4.503 26.361 1.00 96.00 405 TRP A O 1
ATOM 3061 N N . ARG A 1 406 ? -18.091 -5.797 27.468 1.00 95.31 406 ARG A N 1
ATOM 3062 C CA . ARG A 1 406 ? -19.124 -6.655 28.071 1.00 95.31 406 ARG A CA 1
ATOM 3063 C C . ARG A 1 406 ? -20.163 -5.832 28.840 1.00 95.31 406 ARG A C 1
ATOM 3065 O O . ARG A 1 406 ? -21.357 -6.039 28.637 1.00 95.31 406 ARG A O 1
ATOM 3072 N N . ASN A 1 407 ? -19.729 -4.874 29.659 1.00 94.75 407 ASN A N 1
ATOM 3073 C CA . ASN A 1 407 ? -20.639 -4.008 30.417 1.00 94.75 407 ASN A CA 1
ATOM 3074 C C . ASN A 1 407 ? -21.519 -3.145 29.498 1.00 94.75 407 ASN A C 1
ATOM 3076 O O . ASN A 1 407 ? -22.722 -3.047 29.724 1.00 94.75 407 ASN A O 1
ATOM 3080 N N . ALA A 1 408 ? -20.947 -2.572 28.434 1.00 95.94 408 ALA A N 1
ATOM 3081 C CA . ALA A 1 408 ? -21.696 -1.805 27.438 1.00 95.94 408 ALA A CA 1
ATOM 3082 C C . ALA A 1 408 ? -22.743 -2.662 26.697 1.00 95.94 408 ALA A C 1
ATOM 3084 O O . ALA A 1 408 ? -23.849 -2.194 26.422 1.00 95.94 408 ALA A O 1
ATOM 3085 N N . LEU A 1 409 ? -22.417 -3.924 26.389 1.00 96.00 409 LEU A N 1
ATOM 3086 C CA . LEU A 1 409 ? -23.338 -4.863 25.741 1.00 96.00 409 LEU A CA 1
ATOM 3087 C C . LEU A 1 409 ? -24.531 -5.196 26.646 1.00 96.00 409 LEU A C 1
ATOM 3089 O O . LEU A 1 409 ? -25.673 -5.135 26.188 1.00 96.00 409 LEU A O 1
ATOM 3093 N N . VAL A 1 410 ? -24.272 -5.521 27.917 1.00 94.50 410 VAL A N 1
ATOM 3094 C CA . VAL A 1 410 ? -25.317 -5.841 28.906 1.00 94.50 410 VAL A CA 1
ATOM 3095 C C . VAL A 1 410 ? -26.240 -4.644 29.137 1.00 94.50 410 VAL A C 1
ATOM 3097 O O . VAL A 1 410 ? -27.458 -4.804 29.104 1.00 94.50 410 VAL A O 1
ATOM 3100 N N . ASP A 1 411 ? -25.683 -3.440 29.293 1.00 94.44 411 ASP A N 1
ATOM 3101 C CA . ASP A 1 411 ? -26.461 -2.200 29.440 1.00 94.44 411 ASP A CA 1
ATOM 3102 C C . ASP A 1 411 ? -27.350 -1.919 28.217 1.00 94.44 411 ASP A C 1
ATOM 3104 O O . ASP A 1 411 ? -28.495 -1.489 28.337 1.00 94.44 411 ASP A O 1
ATOM 3108 N N . SER A 1 412 ? -26.864 -2.285 27.029 1.00 92.62 412 SER A N 1
ATOM 3109 C CA . SER A 1 412 ? -27.603 -2.183 25.766 1.00 92.62 412 SER A CA 1
ATOM 3110 C C . SER A 1 412 ? -28.617 -3.318 25.539 1.00 92.62 412 SER A C 1
ATOM 3112 O O . SER A 1 412 ? -29.191 -3.421 24.450 1.00 92.62 412 SER A O 1
ATOM 3114 N N . GLY A 1 413 ? -28.842 -4.182 26.536 1.00 90.69 413 GLY A N 1
ATOM 3115 C CA . GLY A 1 413 ? -29.861 -5.234 26.521 1.00 90.69 413 GLY A CA 1
ATOM 3116 C C . GLY A 1 413 ? -29.414 -6.591 25.968 1.00 90.69 413 GLY A C 1
ATOM 3117 O O . GLY A 1 413 ? -30.270 -7.441 25.715 1.00 90.69 413 GLY A O 1
ATOM 3118 N N . ALA A 1 414 ? -28.112 -6.827 25.771 1.00 92.50 414 ALA A N 1
ATOM 3119 C CA . ALA A 1 414 ? -27.616 -8.152 25.403 1.00 92.50 414 ALA A CA 1
ATOM 3120 C C . ALA A 1 414 ? -27.709 -9.140 26.577 1.00 92.50 414 ALA A C 1
ATOM 3122 O O . ALA A 1 414 ? -27.332 -8.828 27.707 1.00 92.50 414 ALA A O 1
ATOM 3123 N N . PHE A 1 415 ? -28.148 -10.368 26.294 1.00 89.75 415 PHE A N 1
ATOM 3124 C CA . PHE A 1 415 ? -28.123 -11.474 27.252 1.00 89.75 415 PHE A CA 1
ATOM 3125 C C . PHE A 1 415 ? -26.799 -12.235 27.130 1.00 89.75 415 PHE A C 1
ATOM 3127 O O . PHE A 1 415 ? -26.648 -13.100 26.269 1.00 89.75 415 PHE A O 1
ATOM 3134 N N . LEU A 1 416 ? -25.837 -11.900 27.990 1.00 88.31 416 LEU A N 1
ATOM 3135 C CA . LEU A 1 416 ? -24.529 -12.554 28.056 1.00 88.31 416 LEU A CA 1
ATOM 3136 C C . LEU A 1 416 ? -24.409 -13.335 29.367 1.00 88.31 416 LEU A C 1
ATOM 3138 O O . LEU A 1 416 ? -24.637 -12.786 30.443 1.00 88.31 416 LEU A O 1
ATOM 3142 N N . THR A 1 417 ? -24.054 -14.617 29.280 1.00 85.62 417 THR A N 1
ATOM 3143 C CA . THR A 1 417 ? -23.657 -15.409 30.453 1.00 85.62 417 THR A CA 1
ATOM 3144 C C . THR A 1 417 ? -22.242 -15.020 30.892 1.00 85.62 417 THR A C 1
ATOM 3146 O O . THR A 1 417 ? -21.484 -14.436 30.117 1.00 85.62 417 THR A O 1
ATOM 3149 N N . GLU A 1 418 ? -21.843 -15.357 32.122 1.00 74.38 418 GLU A N 1
ATOM 3150 C CA . GLU A 1 418 ? -20.463 -15.110 32.581 1.00 74.38 418 GLU A CA 1
ATOM 3151 C C . GLU A 1 418 ? -19.415 -15.855 31.731 1.00 74.38 418 GLU A C 1
ATOM 3153 O O . GLU A 1 418 ? -18.310 -15.347 31.523 1.00 74.38 418 GLU A O 1
ATOM 3158 N N . GLU A 1 419 ? -19.796 -17.015 31.188 1.00 73.81 419 GLU A N 1
ATOM 3159 C CA . GLU A 1 419 ? -18.987 -17.857 30.297 1.00 73.81 419 GLU A CA 1
ATOM 3160 C C . GLU A 1 419 ? -18.979 -17.380 28.835 1.00 73.81 419 GLU A C 1
ATOM 3162 O O . GLU A 1 419 ? -18.244 -17.935 28.021 1.00 73.81 419 GLU A O 1
ATOM 3167 N N . ALA A 1 420 ? -19.787 -16.374 28.474 1.00 79.06 420 ALA A N 1
ATOM 3168 C CA . ALA A 1 420 ? -19.854 -15.896 27.099 1.00 79.06 420 ALA A CA 1
ATOM 3169 C C . ALA A 1 420 ? -18.494 -15.344 26.652 1.00 79.06 420 ALA A C 1
ATOM 3171 O O . ALA A 1 420 ? -17.937 -14.428 27.276 1.00 79.06 420 ALA A O 1
ATOM 3172 N N . ASP A 1 421 ? -17.988 -15.884 25.544 1.00 84.88 421 ASP A N 1
ATOM 3173 C CA . ASP A 1 421 ? -16.737 -15.441 24.950 1.00 84.88 421 ASP A CA 1
ATOM 3174 C C . ASP A 1 421 ? -16.919 -14.074 24.274 1.00 84.88 421 ASP A C 1
ATOM 3176 O O . ASP A 1 421 ? -17.701 -13.912 23.336 1.00 84.88 421 ASP A O 1
ATOM 3180 N N . ILE A 1 422 ? -16.211 -13.069 24.792 1.00 92.62 422 ILE A N 1
ATOM 3181 C CA . ILE A 1 422 ? -16.239 -11.687 24.285 1.00 92.62 422 ILE A CA 1
ATOM 3182 C C . ILE A 1 422 ? -15.076 -11.437 23.316 1.00 92.62 422 ILE A C 1
ATOM 3184 O O . ILE A 1 422 ? -15.041 -10.388 22.671 1.00 92.62 422 ILE A O 1
ATOM 3188 N N . ARG A 1 423 ? -14.127 -12.378 23.190 1.00 94.44 423 ARG A N 1
ATOM 3189 C CA . ARG A 1 423 ? -12.979 -12.247 22.286 1.00 94.44 423 ARG A CA 1
ATOM 3190 C C . ARG A 1 423 ? -13.447 -12.011 20.849 1.00 94.44 423 ARG A C 1
ATOM 3192 O O . ARG A 1 423 ? -14.558 -12.378 20.451 1.00 94.44 423 ARG A O 1
ATOM 3199 N N . LEU A 1 424 ? -12.581 -11.377 20.061 1.00 95.38 424 LEU A N 1
ATOM 3200 C CA . LEU A 1 424 ? -12.791 -11.317 18.618 1.00 95.38 424 LEU A CA 1
ATOM 3201 C C . LEU A 1 424 ? -12.510 -12.694 18.025 1.00 95.38 424 LEU A C 1
ATOM 3203 O O . LEU A 1 424 ? -11.453 -13.253 18.274 1.00 95.38 424 LEU A O 1
ATOM 3207 N N . SER A 1 425 ? -13.407 -13.220 17.210 1.00 93.50 425 SER A N 1
ATOM 3208 C CA . SER A 1 425 ? -13.116 -14.365 16.346 1.00 93.50 425 SER A CA 1
ATOM 3209 C C . SER A 1 425 ? -12.135 -13.975 15.233 1.00 93.50 425 SER A C 1
ATOM 3211 O O . SER A 1 425 ? -12.031 -12.805 14.851 1.00 93.50 425 SER A O 1
ATOM 3213 N N . LEU A 1 426 ? -11.427 -14.946 14.658 1.00 92.44 426 LEU A N 1
ATOM 3214 C CA . LEU A 1 426 ? -10.540 -14.676 13.523 1.00 92.44 426 LEU A CA 1
ATOM 3215 C C . LEU A 1 426 ? -11.262 -14.037 12.310 1.00 92.44 426 LEU A C 1
ATOM 3217 O O . LEU A 1 426 ? -10.732 -13.062 11.768 1.00 92.44 426 LEU A O 1
ATOM 3221 N N . PRO A 1 427 ? -12.484 -14.458 11.912 1.00 92.69 427 PRO A N 1
ATOM 3222 C CA . PRO A 1 427 ? -13.244 -13.755 10.875 1.00 92.69 427 PRO A CA 1
ATOM 3223 C C . PRO A 1 427 ? -13.546 -12.287 11.217 1.00 92.69 427 PRO A C 1
ATOM 3225 O O . PRO A 1 427 ? -13.554 -11.440 10.323 1.00 92.69 427 PRO A O 1
ATOM 3228 N N . GLU A 1 428 ? -13.762 -11.962 12.499 1.00 95.06 428 GLU A N 1
ATOM 3229 C CA . GLU A 1 428 ? -13.936 -10.577 12.967 1.00 95.06 428 GLU A CA 1
ATOM 3230 C C . GLU A 1 428 ? -12.658 -9.764 12.820 1.00 95.06 428 GLU A C 1
ATOM 3232 O O . GLU A 1 428 ? -12.706 -8.637 12.333 1.00 95.06 428 GLU A O 1
ATOM 3237 N N . VAL A 1 429 ? -11.509 -10.340 13.173 1.00 96.25 429 VAL A N 1
ATOM 3238 C CA . VAL A 1 429 ? -10.207 -9.697 12.969 1.00 96.25 429 VAL A CA 1
ATOM 3239 C C . VAL A 1 429 ? -9.974 -9.399 11.487 1.00 96.25 429 VAL A C 1
ATOM 3241 O O . VAL A 1 429 ? -9.592 -8.281 11.143 1.00 96.25 429 VAL A O 1
ATOM 3244 N N . ILE A 1 430 ? -10.259 -10.358 10.603 1.00 95.50 430 ILE A N 1
ATOM 3245 C CA . ILE A 1 430 ? -10.113 -10.194 9.149 1.00 95.50 430 ILE A CA 1
ATOM 3246 C C . ILE A 1 430 ? -11.013 -9.074 8.628 1.00 95.50 430 ILE A C 1
ATOM 3248 O O . ILE A 1 430 ? -10.573 -8.247 7.825 1.00 95.50 430 ILE A O 1
ATOM 3252 N N . GLU A 1 431 ? -12.260 -9.010 9.091 1.00 94.56 431 GLU A N 1
ATOM 3253 C CA . GLU A 1 431 ? -13.197 -7.967 8.679 1.00 94.56 431 GLU A CA 1
ATOM 3254 C C . GLU A 1 431 ? -12.785 -6.576 9.178 1.00 94.56 431 GLU A C 1
ATOM 3256 O O . GLU A 1 431 ? -12.852 -5.595 8.426 1.00 94.56 431 GLU A O 1
ATOM 3261 N N . VAL A 1 432 ? -12.312 -6.479 10.424 1.00 97.12 432 VAL A N 1
ATOM 3262 C CA . VAL A 1 432 ? -11.796 -5.227 10.992 1.00 97.12 432 VAL A CA 1
ATOM 3263 C C . VAL A 1 432 ? -10.562 -4.768 10.216 1.00 97.12 432 VAL A C 1
ATOM 3265 O O . VAL A 1 432 ? -10.514 -3.610 9.810 1.00 97.12 432 VAL A O 1
ATOM 3268 N N . LEU A 1 433 ? -9.601 -5.656 9.938 1.00 97.56 433 LEU A N 1
ATOM 3269 C CA . LEU A 1 433 ? -8.404 -5.339 9.150 1.00 97.56 433 LEU A CA 1
ATOM 3270 C C . LEU A 1 433 ? -8.747 -4.915 7.719 1.00 97.56 433 LEU A C 1
ATOM 3272 O O . LEU A 1 433 ? -8.228 -3.913 7.237 1.00 97.56 433 LEU A O 1
ATOM 3276 N N . THR A 1 434 ? -9.672 -5.614 7.060 1.00 96.19 434 THR A N 1
ATOM 3277 C CA . THR A 1 434 ? -10.139 -5.267 5.706 1.00 96.19 434 THR A CA 1
ATOM 3278 C C . THR A 1 434 ? -10.812 -3.892 5.687 1.00 96.19 434 THR A C 1
ATOM 3280 O O . THR A 1 434 ? -10.550 -3.062 4.813 1.00 96.19 434 THR A O 1
ATOM 3283 N N . SER A 1 435 ? -11.658 -3.613 6.681 1.00 96.62 435 SER A N 1
ATOM 3284 C CA . SER A 1 435 ? -12.325 -2.316 6.819 1.00 96.62 435 SER A CA 1
ATOM 3285 C C . SER A 1 435 ? -11.331 -1.202 7.150 1.00 96.62 435 SER A C 1
ATOM 3287 O O . SER A 1 435 ? -11.428 -0.108 6.591 1.00 96.62 435 SER A O 1
ATOM 3289 N N . ALA A 1 436 ? -10.347 -1.478 8.010 1.00 97.50 436 ALA A N 1
ATOM 3290 C CA . ALA A 1 436 ? -9.284 -0.545 8.365 1.00 97.50 436 ALA A CA 1
ATOM 3291 C C . ALA A 1 436 ? -8.391 -0.246 7.156 1.00 97.50 436 ALA A C 1
ATOM 3293 O O . ALA A 1 436 ? -8.073 0.916 6.920 1.00 97.50 436 ALA A O 1
ATOM 3294 N N . TRP A 1 437 ? -8.074 -1.253 6.333 1.00 97.06 437 TRP A N 1
ATOM 3295 C CA . TRP A 1 437 ? -7.359 -1.085 5.069 1.00 97.06 437 TRP A CA 1
ATOM 3296 C C . TRP A 1 437 ? -8.116 -0.144 4.131 1.00 97.06 437 TRP A C 1
ATOM 3298 O O . TRP A 1 437 ? -7.584 0.902 3.749 1.00 97.06 437 TRP A O 1
ATOM 3308 N N . SER A 1 438 ? -9.369 -0.460 3.796 1.00 96.06 438 SER A N 1
ATOM 3309 C CA . SER A 1 438 ? -10.205 0.395 2.937 1.00 96.06 438 SER A CA 1
ATOM 3310 C C . SER A 1 438 ? -10.292 1.840 3.454 1.00 96.06 438 SER A C 1
ATOM 3312 O O . SER A 1 438 ? -10.199 2.801 2.686 1.00 96.06 438 SER A O 1
ATOM 3314 N N . THR A 1 439 ? -10.414 2.001 4.772 1.00 97.00 439 THR A N 1
ATOM 3315 C CA . THR A 1 439 ? -10.480 3.315 5.423 1.00 97.00 439 THR A CA 1
ATOM 3316 C C . THR A 1 439 ? -9.152 4.058 5.313 1.00 97.00 439 THR A C 1
ATOM 3318 O O . THR A 1 439 ? -9.138 5.217 4.901 1.00 97.00 439 THR A O 1
ATOM 3321 N N . ALA A 1 440 ? -8.030 3.390 5.592 1.00 96.56 440 ALA A N 1
ATOM 3322 C CA . ALA A 1 440 ? -6.691 3.966 5.515 1.00 96.56 440 ALA A CA 1
ATOM 3323 C C . ALA A 1 440 ? -6.367 4.466 4.099 1.00 96.56 440 ALA A C 1
ATOM 3325 O O . ALA A 1 440 ? -5.830 5.563 3.963 1.00 96.56 440 ALA A O 1
ATOM 3326 N N . LEU A 1 441 ? -6.764 3.729 3.049 1.00 94.19 441 LEU A N 1
ATOM 3327 C CA . LEU A 1 441 ? -6.620 4.154 1.643 1.00 94.19 441 LEU A CA 1
ATOM 3328 C C . LEU A 1 441 ? -7.392 5.429 1.304 1.00 94.19 441 LEU A C 1
ATOM 3330 O O . LEU A 1 441 ? -7.008 6.156 0.390 1.00 94.19 441 LEU A O 1
ATOM 3334 N N . THR A 1 442 ? -8.475 5.700 2.029 1.00 93.75 442 THR A N 1
ATOM 3335 C CA . THR A 1 442 ? -9.326 6.867 1.790 1.00 93.75 442 THR A CA 1
ATOM 3336 C C . THR A 1 442 ? -8.733 8.129 2.418 1.00 93.75 442 THR A C 1
ATOM 3338 O O . THR A 1 442 ? -8.879 9.214 1.855 1.00 93.75 442 THR A O 1
ATOM 3341 N N . LEU A 1 443 ? -8.022 8.024 3.548 1.00 94.12 443 LEU A N 1
ATOM 3342 C CA . LEU A 1 443 ? -7.555 9.195 4.310 1.00 94.12 443 LEU A CA 1
ATOM 3343 C C . LEU A 1 443 ? -6.671 10.168 3.508 1.00 94.12 443 LEU A C 1
ATOM 3345 O O . LEU A 1 443 ? -6.899 11.374 3.623 1.00 94.12 443 LEU A O 1
ATOM 3349 N N . PRO A 1 444 ? -5.711 9.719 2.670 1.00 91.31 444 PRO A N 1
ATOM 3350 C CA . PRO A 1 444 ? -4.893 10.628 1.869 1.00 91.31 444 PRO A CA 1
ATOM 3351 C C . PRO A 1 444 ? -5.710 11.540 0.946 1.00 91.31 444 PRO A C 1
ATOM 3353 O O . PRO A 1 444 ? -5.281 12.656 0.667 1.00 91.31 444 PRO A O 1
ATOM 3356 N N . THR A 1 445 ? -6.909 11.126 0.518 1.00 90.62 445 THR A N 1
ATOM 3357 C CA . THR A 1 445 ? -7.767 11.939 -0.364 1.00 90.62 445 THR A CA 1
ATOM 3358 C C . THR A 1 445 ? -8.237 13.248 0.287 1.00 90.62 445 THR A C 1
ATOM 3360 O O . THR A 1 445 ? -8.513 14.210 -0.429 1.00 90.62 445 THR A O 1
ATOM 3363 N N . ALA A 1 446 ? -8.204 13.349 1.625 1.00 91.25 446 ALA A N 1
ATOM 3364 C CA . ALA A 1 446 ? -8.484 14.580 2.376 1.00 91.25 446 ALA A CA 1
ATOM 3365 C C . ALA A 1 446 ? -7.550 15.743 2.007 1.00 91.25 446 ALA A C 1
ATOM 3367 O O . ALA A 1 446 ? -7.843 16.905 2.274 1.00 91.25 446 ALA A O 1
ATOM 3368 N N . LEU A 1 447 ? -6.387 15.438 1.428 1.00 87.88 447 LEU A N 1
ATOM 3369 C CA . LEU A 1 447 ? -5.403 16.433 1.019 1.00 87.88 447 LEU A CA 1
ATOM 3370 C C . LEU A 1 447 ? -5.782 17.136 -0.296 1.00 87.88 447 LEU A C 1
ATOM 3372 O O . LEU A 1 447 ? -5.112 18.100 -0.664 1.00 87.88 447 LEU A O 1
ATOM 3376 N N . ALA A 1 448 ? -6.851 16.692 -0.974 1.00 79.69 448 ALA A N 1
ATOM 3377 C CA . ALA A 1 448 ? -7.379 17.268 -2.214 1.00 79.69 448 ALA A CA 1
ATOM 3378 C C . ALA A 1 448 ? -6.336 17.380 -3.348 1.00 79.69 448 ALA A C 1
ATOM 3380 O O . ALA A 1 448 ? -6.358 18.313 -4.153 1.00 79.69 448 ALA A O 1
ATOM 3381 N N . VAL A 1 449 ? -5.411 16.417 -3.416 1.00 74.25 449 VAL A N 1
ATOM 3382 C CA . VAL A 1 449 ? -4.413 16.277 -4.486 1.00 74.25 449 VAL A CA 1
ATOM 3383 C C . VAL A 1 449 ? -4.731 15.021 -5.301 1.00 74.25 449 VAL A C 1
ATOM 3385 O O . VAL A 1 449 ? -5.036 13.976 -4.730 1.00 74.25 449 VAL A O 1
ATOM 3388 N N . SER A 1 450 ? -4.639 15.109 -6.634 1.00 73.75 450 SER A N 1
ATOM 3389 C CA . SER A 1 450 ? -4.736 13.936 -7.517 1.00 73.75 450 SER A CA 1
ATOM 3390 C C . SER A 1 450 ? -3.458 13.102 -7.405 1.00 73.75 450 SER A C 1
ATOM 3392 O O . SER A 1 450 ? -2.471 13.332 -8.104 1.00 73.75 450 SER A O 1
ATOM 3394 N N . TYR A 1 451 ? -3.446 12.166 -6.460 1.00 72.44 451 TYR A N 1
ATOM 3395 C CA . TYR A 1 451 ? -2.295 11.299 -6.198 1.00 72.44 451 TYR A CA 1
ATOM 3396 C C . TYR A 1 451 ? -2.094 10.213 -7.248 1.00 72.44 451 TYR A C 1
ATOM 3398 O O . TYR A 1 451 ? -0.988 9.684 -7.389 1.00 72.44 451 TYR A O 1
ATOM 3406 N N . ASP A 1 452 ? -3.141 9.916 -8.011 1.00 71.56 452 ASP A N 1
ATOM 3407 C CA . ASP A 1 452 ? -3.070 8.977 -9.120 1.00 71.56 452 ASP A CA 1
ATOM 3408 C C . ASP A 1 452 ? -2.182 9.510 -10.251 1.00 71.56 452 ASP A C 1
ATOM 3410 O O . ASP A 1 452 ? -1.637 8.725 -11.014 1.00 71.56 452 ASP A O 1
ATOM 3414 N N . ASP A 1 453 ? -1.908 10.811 -10.312 1.00 77.62 453 ASP A N 1
ATOM 3415 C CA . ASP A 1 453 ? -1.050 11.383 -11.355 1.00 77.62 453 ASP A CA 1
ATOM 3416 C C . ASP A 1 453 ? 0.393 11.638 -10.886 1.00 77.62 453 ASP A C 1
ATOM 3418 O O . ASP A 1 453 ? 1.235 12.085 -11.667 1.00 77.62 453 ASP A O 1
ATOM 3422 N N . LEU A 1 454 ? 0.711 11.350 -9.616 1.00 82.44 454 LEU A N 1
ATOM 3423 C CA . LEU A 1 454 ? 2.030 11.617 -9.037 1.00 82.44 454 LEU A CA 1
ATOM 3424 C C . LEU A 1 454 ? 2.919 10.363 -9.011 1.00 82.44 454 LEU A C 1
ATOM 3426 O O . LEU A 1 454 ? 2.483 9.313 -8.527 1.00 82.44 454 LEU A O 1
ATOM 3430 N N . PRO A 1 455 ? 4.169 10.436 -9.517 1.00 86.06 455 PRO A N 1
ATOM 3431 C CA . PRO A 1 455 ? 5.087 9.304 -9.468 1.00 86.06 455 PRO A CA 1
ATOM 3432 C C . PRO A 1 455 ? 5.381 8.909 -8.022 1.00 86.06 455 PRO A C 1
ATOM 3434 O O . PRO A 1 455 ? 5.514 9.764 -7.149 1.00 86.06 455 PRO A O 1
ATOM 3437 N N . LEU A 1 456 ? 5.500 7.613 -7.754 1.00 87.94 456 LEU A N 1
ATOM 3438 C CA . LEU A 1 456 ? 5.802 7.103 -6.417 1.00 87.94 456 LEU A CA 1
ATOM 3439 C C . LEU A 1 456 ? 7.294 7.259 -6.112 1.00 87.94 456 LEU A C 1
ATOM 3441 O O . LEU A 1 456 ? 8.132 6.932 -6.944 1.00 87.94 456 LEU A O 1
ATOM 3445 N N . ALA A 1 457 ? 7.648 7.762 -4.931 1.00 86.19 457 ALA A N 1
ATOM 3446 C CA . ALA A 1 457 ? 9.041 7.867 -4.476 1.00 86.19 457 ALA A CA 1
ATOM 3447 C C . ALA A 1 457 ? 9.553 6.564 -3.844 1.00 86.19 457 ALA A C 1
ATOM 3449 O O . ALA A 1 457 ? 10.760 6.336 -3.795 1.00 86.19 457 ALA A O 1
ATOM 3450 N N . ALA A 1 458 ? 8.635 5.724 -3.372 1.00 88.56 458 ALA A N 1
ATOM 3451 C CA . ALA A 1 458 ? 8.882 4.378 -2.879 1.00 88.56 458 ALA A CA 1
ATOM 3452 C C . ALA A 1 458 ? 7.613 3.530 -3.086 1.00 88.56 458 ALA A C 1
ATOM 3454 O O . ALA A 1 458 ? 6.526 4.104 -3.232 1.00 88.56 458 ALA A O 1
ATOM 3455 N N . PRO A 1 459 ? 7.712 2.189 -3.079 1.00 91.44 459 PRO A N 1
ATOM 3456 C CA . PRO A 1 459 ? 6.547 1.320 -3.128 1.00 91.44 459 PRO A CA 1
ATOM 3457 C C . PRO A 1 459 ? 5.626 1.612 -1.938 1.00 91.44 459 PRO A C 1
ATOM 3459 O O . PRO A 1 459 ? 6.077 1.515 -0.796 1.00 91.44 459 PRO A O 1
ATOM 3462 N N . PRO A 1 460 ? 4.358 1.983 -2.172 1.00 92.62 460 PRO A N 1
ATOM 3463 C CA . PRO A 1 460 ? 3.405 2.180 -1.098 1.00 92.62 460 PRO A CA 1
ATOM 3464 C C . PRO A 1 460 ? 3.065 0.844 -0.464 1.00 92.62 460 PRO A C 1
ATOM 3466 O O . PRO A 1 460 ? 3.056 -0.190 -1.138 1.00 92.62 460 PRO A O 1
ATOM 3469 N N . PHE A 1 461 ? 2.729 0.866 0.813 1.00 94.56 461 PHE A N 1
ATOM 3470 C CA . PHE A 1 461 ? 2.374 -0.343 1.532 1.00 94.56 461 PHE A CA 1
ATOM 3471 C C . PHE A 1 461 ? 1.384 -0.053 2.643 1.00 94.56 461 PHE A C 1
ATOM 3473 O O . PHE A 1 461 ? 1.280 1.075 3.120 1.00 94.56 461 PHE A O 1
ATOM 3480 N N . ILE A 1 462 ? 0.679 -1.096 3.061 1.00 96.00 462 ILE A N 1
ATOM 3481 C CA . ILE A 1 462 ? -0.124 -1.079 4.271 1.00 96.00 462 ILE A CA 1
ATOM 3482 C C . ILE A 1 462 ? 0.373 -2.156 5.230 1.00 96.00 462 ILE A C 1
ATOM 3484 O O . ILE A 1 462 ? 0.486 -3.318 4.854 1.00 96.00 462 ILE A O 1
ATOM 3488 N N . GLU A 1 463 ? 0.709 -1.762 6.452 1.00 96.00 463 GLU A N 1
ATOM 3489 C CA . GLU A 1 463 ? 1.033 -2.671 7.551 1.00 96.00 463 GLU A CA 1
ATOM 3490 C C . GLU A 1 463 ? -0.210 -2.883 8.405 1.00 96.00 463 GLU A C 1
ATOM 3492 O O . GLU A 1 463 ? -0.907 -1.937 8.759 1.00 96.00 463 GLU A O 1
ATOM 3497 N N . MET A 1 464 ? -0.499 -4.129 8.736 1.00 96.50 464 MET A N 1
ATOM 3498 C CA . MET A 1 464 ? -1.657 -4.536 9.510 1.00 96.50 464 MET A CA 1
ATOM 3499 C C . MET A 1 464 ? -1.203 -5.318 10.728 1.00 96.50 464 MET A C 1
ATOM 3501 O O . MET A 1 464 ? -0.312 -6.156 10.632 1.00 96.50 464 MET A O 1
ATOM 3505 N N . HIS A 1 465 ? -1.808 -5.043 11.878 1.00 94.31 465 HIS A N 1
ATOM 3506 C CA . HIS A 1 465 ? -1.382 -5.611 13.150 1.00 94.31 465 HIS A CA 1
ATOM 3507 C C . HIS A 1 465 ? -2.563 -6.058 13.989 1.00 94.31 465 HIS A C 1
ATOM 3509 O O . HIS A 1 465 ? -3.605 -5.399 14.019 1.00 94.31 465 HIS A O 1
ATOM 3515 N N . VAL A 1 466 ? -2.331 -7.118 14.752 1.00 94.44 466 VAL A N 1
ATOM 3516 C CA . VAL A 1 466 ? -3.180 -7.540 15.859 1.00 94.44 466 VAL A CA 1
ATOM 3517 C C . VAL A 1 466 ? -2.293 -7.619 17.088 1.00 94.44 466 VAL A C 1
ATOM 3519 O O . VAL A 1 466 ? -1.274 -8.309 17.085 1.00 94.44 466 VAL A O 1
ATOM 3522 N N . ARG A 1 467 ? -2.654 -6.887 18.136 1.00 93.81 467 ARG A N 1
ATOM 3523 C CA . ARG A 1 467 ? -1.874 -6.816 19.368 1.00 93.81 467 ARG A CA 1
ATOM 3524 C C . ARG A 1 467 ? -2.778 -6.989 20.573 1.00 93.81 467 ARG A C 1
ATOM 3526 O O . ARG A 1 467 ? -3.772 -6.281 20.710 1.00 93.81 467 ARG A O 1
ATOM 3533 N N . ALA A 1 468 ? -2.388 -7.888 21.462 1.00 93.12 468 ALA A N 1
ATOM 3534 C CA . ALA A 1 468 ? -2.923 -7.984 22.804 1.00 93.12 468 ALA A CA 1
ATOM 3535 C C . ALA A 1 468 ? -2.246 -6.927 23.686 1.00 93.12 468 ALA A C 1
ATOM 3537 O O . ALA A 1 468 ? -1.032 -6.720 23.620 1.00 93.12 468 ALA A O 1
ATOM 3538 N N . GLY A 1 469 ? -3.027 -6.204 24.475 1.00 90.88 469 GLY A N 1
ATOM 3539 C CA . GLY A 1 469 ? -2.508 -5.187 25.378 1.00 90.88 469 GLY A CA 1
ATOM 3540 C C . GLY A 1 469 ? -2.170 -5.735 26.759 1.00 90.88 469 GLY A C 1
ATOM 3541 O O . GLY A 1 469 ? -1.839 -6.910 26.932 1.00 90.88 469 GLY A O 1
ATOM 3542 N N . THR A 1 470 ? -2.220 -4.856 27.751 1.00 86.94 470 THR A N 1
ATOM 3543 C CA . THR A 1 470 ? -1.859 -5.165 29.134 1.00 86.94 470 THR A CA 1
ATOM 3544 C C . THR A 1 470 ? -3.054 -4.956 30.043 1.00 86.94 470 THR A C 1
ATOM 3546 O O . THR A 1 470 ? -3.761 -3.962 29.905 1.00 86.94 470 THR A O 1
ATOM 3549 N N . ARG A 1 471 ? -3.231 -5.845 31.018 1.00 82.44 471 ARG A N 1
ATOM 3550 C CA . ARG A 1 471 ? -4.287 -5.745 32.025 1.00 82.44 471 ARG A CA 1
ATOM 3551 C C . ARG A 1 471 ? -3.682 -5.551 33.407 1.00 82.44 471 ARG A C 1
ATOM 3553 O O . ARG A 1 471 ? -2.650 -6.151 33.708 1.00 82.44 471 ARG A O 1
ATOM 3560 N N . ALA A 1 472 ? -4.317 -4.738 34.245 1.00 79.44 472 ALA A N 1
ATOM 3561 C CA . ALA A 1 472 ? -3.944 -4.644 35.651 1.00 79.44 472 ALA A CA 1
ATOM 3562 C C . ALA A 1 472 ? -4.052 -6.028 36.316 1.00 79.44 472 ALA A C 1
ATOM 3564 O O . ALA A 1 472 ? -5.064 -6.720 36.193 1.00 79.44 472 ALA A O 1
ATOM 3565 N N . ASP A 1 473 ? -2.989 -6.440 36.995 1.00 76.31 473 ASP A N 1
ATOM 3566 C CA . ASP A 1 473 ? -2.938 -7.666 37.777 1.00 76.31 473 ASP A CA 1
ATOM 3567 C C . ASP A 1 473 ? -3.297 -7.367 39.239 1.00 76.31 473 ASP A C 1
ATOM 3569 O O . ASP A 1 473 ? -3.020 -6.295 39.780 1.00 76.31 473 ASP A O 1
ATOM 3573 N N . SER A 1 474 ? -3.872 -8.363 39.901 1.00 73.38 474 SER A N 1
ATOM 3574 C CA . SER A 1 474 ? -4.244 -8.386 41.317 1.00 73.38 474 SER A CA 1
ATOM 3575 C C . SER A 1 474 ? -3.108 -7.998 42.283 1.00 73.38 474 SER A C 1
ATOM 3577 O O . SER A 1 474 ? -3.378 -7.550 43.396 1.00 73.38 474 SER A O 1
ATOM 3579 N N . GLY A 1 475 ? -1.845 -8.103 41.854 1.00 74.62 475 GLY A N 1
ATOM 3580 C CA . GLY A 1 475 ? -0.659 -7.653 42.594 1.00 74.62 475 GLY A CA 1
ATOM 3581 C C . GLY A 1 475 ? -0.283 -6.172 42.423 1.00 74.62 475 GLY A C 1
ATOM 3582 O O . GLY A 1 475 ? 0.775 -5.771 42.904 1.00 74.62 475 GLY A O 1
ATOM 3583 N N . GLY A 1 476 ? -1.089 -5.363 41.725 1.00 72.62 476 GLY A N 1
ATOM 3584 C CA . GLY A 1 476 ? -0.806 -3.943 41.465 1.00 72.62 476 GLY A CA 1
ATOM 3585 C C . GLY A 1 476 ? 0.189 -3.681 40.325 1.00 72.62 476 GLY A C 1
ATOM 3586 O O . GLY A 1 476 ? 0.652 -2.553 40.167 1.00 72.62 476 GLY A O 1
ATOM 3587 N N . GLY A 1 477 ? 0.533 -4.712 39.545 1.00 81.12 477 GLY A N 1
ATOM 3588 C CA . GLY A 1 477 ? 1.324 -4.608 38.314 1.00 81.12 477 GLY A CA 1
ATOM 3589 C C . GLY A 1 477 ? 0.456 -4.678 37.056 1.00 81.12 477 GLY A C 1
ATOM 3590 O O . GLY A 1 477 ? -0.760 -4.802 37.145 1.00 81.12 477 GLY A O 1
ATOM 3591 N N . TYR A 1 478 ? 1.082 -4.647 35.880 1.00 81.88 478 TYR A N 1
ATOM 3592 C CA . TYR A 1 478 ? 0.416 -4.915 34.603 1.00 81.88 478 TYR A CA 1
ATOM 3593 C C . TYR A 1 478 ? 0.904 -6.245 34.031 1.00 81.88 478 TYR A C 1
ATOM 3595 O O . TYR A 1 478 ? 2.109 -6.489 33.947 1.00 81.88 478 TYR A O 1
ATOM 3603 N N . ARG A 1 479 ? -0.032 -7.097 33.613 1.00 87.69 479 ARG A N 1
ATOM 3604 C CA . ARG A 1 479 ? 0.234 -8.354 32.917 1.00 87.69 479 ARG A CA 1
ATOM 3605 C C . ARG A 1 479 ? 0.002 -8.169 31.421 1.00 87.69 479 ARG A C 1
ATOM 3607 O O . ARG A 1 479 ? -1.073 -7.747 31.003 1.00 87.69 479 ARG A O 1
ATOM 3614 N N . GLN A 1 480 ? 0.992 -8.545 30.617 1.00 89.62 480 GLN A N 1
ATOM 3615 C CA . GLN A 1 480 ? 0.843 -8.665 29.168 1.00 89.62 480 GLN A CA 1
ATOM 3616 C C . GLN A 1 480 ? -0.094 -9.832 28.838 1.00 89.62 480 GLN A C 1
ATOM 3618 O O . GLN A 1 480 ? 0.143 -10.960 29.278 1.00 89.62 480 GLN A O 1
ATOM 3623 N N . LEU A 1 481 ? -1.145 -9.554 28.069 1.00 90.69 481 LEU A N 1
ATOM 3624 C CA . LEU A 1 481 ? -2.041 -10.579 27.548 1.00 90.69 481 LEU A CA 1
ATOM 3625 C C . LEU A 1 481 ? -1.397 -11.273 26.344 1.00 90.69 481 LEU A C 1
ATOM 3627 O O . LEU A 1 481 ? -0.663 -10.651 25.566 1.00 90.69 481 LEU A O 1
ATOM 3631 N N . SER A 1 482 ? -1.693 -12.558 26.185 1.00 91.50 482 SER A N 1
ATOM 3632 C CA . SER A 1 482 ? -1.464 -13.272 24.930 1.00 91.50 482 SER A CA 1
ATOM 3633 C C . SER A 1 482 ? -2.578 -12.965 23.921 1.00 91.50 482 SER A C 1
ATOM 3635 O O . SER A 1 482 ? -3.701 -12.621 24.288 1.00 91.50 482 SER A O 1
ATOM 3637 N N . LEU A 1 483 ? -2.294 -13.125 22.630 1.00 91.25 483 LEU A N 1
ATOM 3638 C CA . LEU A 1 483 ? -3.271 -13.000 21.555 1.00 91.25 483 LEU A CA 1
ATOM 3639 C C . LEU A 1 483 ? -4.424 -13.985 21.749 1.00 91.25 483 LEU A C 1
ATOM 3641 O O . LEU A 1 483 ? -5.560 -13.601 21.519 1.00 91.25 483 LEU A O 1
ATOM 3645 N N . ALA A 1 484 ? -4.165 -15.203 22.231 1.00 90.12 484 ALA A N 1
ATOM 3646 C CA . ALA A 1 484 ? -5.211 -16.191 22.501 1.00 90.12 484 ALA A CA 1
ATOM 3647 C C . ALA A 1 484 ? -6.166 -15.773 23.639 1.00 90.12 484 ALA A C 1
ATOM 3649 O O . ALA A 1 484 ? -7.312 -16.215 23.679 1.00 90.12 484 ALA A O 1
ATOM 3650 N N . GLU A 1 485 ? -5.736 -14.900 24.556 1.00 90.31 485 GLU A N 1
ATOM 3651 C CA . GLU A 1 485 ? -6.613 -14.314 25.584 1.00 90.31 485 GLU A CA 1
ATOM 3652 C C . GLU A 1 485 ? -7.491 -13.176 25.036 1.00 90.31 485 GLU A C 1
ATOM 3654 O O . GLU A 1 485 ? -8.511 -12.839 25.635 1.00 90.31 485 GLU A O 1
ATOM 3659 N N . ALA A 1 486 ? -7.109 -12.594 23.899 1.00 90.94 486 ALA A N 1
ATOM 3660 C CA . ALA A 1 486 ? -7.748 -11.440 23.265 1.00 90.94 486 ALA A CA 1
ATOM 3661 C C . ALA A 1 486 ? -8.621 -11.811 22.050 1.00 90.94 486 ALA A C 1
ATOM 3663 O O . ALA A 1 486 ? -9.640 -11.170 21.779 1.00 90.94 486 ALA A O 1
ATOM 3664 N N . VAL A 1 487 ? -8.209 -12.839 21.313 1.00 93.25 487 VAL A N 1
ATOM 3665 C CA . VAL A 1 487 ? -8.758 -13.277 20.030 1.00 93.25 487 VAL A CA 1
ATOM 3666 C C . VAL A 1 487 ? -8.966 -14.789 20.084 1.00 93.25 487 VAL A C 1
ATOM 3668 O O . VAL A 1 487 ? -8.110 -15.532 20.568 1.00 93.25 487 VAL A O 1
ATOM 3671 N N . ASP A 1 488 ? -10.113 -15.246 19.596 1.00 91.81 488 ASP A N 1
ATOM 3672 C CA . ASP A 1 488 ? -10.404 -16.657 19.429 1.00 91.81 488 ASP A CA 1
ATOM 3673 C C . ASP A 1 488 ? -9.810 -17.186 18.116 1.00 91.81 488 ASP A C 1
ATOM 3675 O O . ASP A 1 488 ? -10.272 -16.867 17.017 1.00 91.81 488 ASP A O 1
ATOM 3679 N N . PHE A 1 489 ? -8.776 -18.015 18.258 1.00 88.62 489 PHE A N 1
ATOM 3680 C CA . PHE A 1 489 ? -8.093 -18.712 17.165 1.00 88.62 489 PHE A CA 1
ATOM 3681 C C . PHE A 1 489 ? -8.523 -20.176 17.035 1.00 88.62 489 PHE A C 1
ATOM 3683 O O . PHE A 1 489 ? -7.842 -20.950 16.371 1.00 88.62 489 PHE A O 1
ATOM 3690 N N . SER A 1 490 ? -9.630 -20.578 17.666 1.00 86.88 490 SER A N 1
ATOM 3691 C CA . SER A 1 490 ? -10.119 -21.963 17.642 1.00 86.88 490 SER A CA 1
ATOM 3692 C C . SER A 1 490 ? -10.254 -22.543 16.222 1.00 86.88 490 SER A C 1
ATOM 3694 O O . SER A 1 490 ? -9.930 -23.712 16.014 1.00 86.88 490 SER A O 1
ATOM 3696 N N . VAL A 1 491 ? -10.625 -21.715 15.236 1.00 86.56 491 VAL A N 1
ATOM 3697 C CA . VAL A 1 491 ? -10.723 -22.083 13.807 1.00 86.56 491 VAL A CA 1
ATOM 3698 C C . VAL A 1 491 ? -9.389 -22.534 13.189 1.00 86.56 491 VAL A C 1
ATOM 3700 O O . VAL A 1 491 ? -9.377 -23.308 12.239 1.00 86.56 491 VAL A O 1
ATOM 3703 N N . LEU A 1 492 ? -8.254 -22.108 13.751 1.00 84.94 492 LEU A N 1
ATOM 3704 C CA . LEU A 1 492 ? -6.913 -22.522 13.319 1.00 84.94 492 LEU A CA 1
ATOM 3705 C C . LEU A 1 492 ? -6.467 -23.846 13.968 1.00 84.94 492 LEU A C 1
ATOM 3707 O O . LEU A 1 492 ? -5.356 -24.323 13.732 1.00 84.94 492 LEU A O 1
ATOM 3711 N N . GLY A 1 493 ? -7.300 -24.436 14.828 1.00 84.75 493 GLY A N 1
ATOM 3712 C CA . GLY A 1 493 ? -6.978 -25.642 15.580 1.00 84.75 493 GLY A CA 1
ATOM 3713 C C . GLY A 1 493 ? -5.984 -25.407 16.723 1.00 84.75 493 GLY A C 1
ATOM 3714 O O . GLY A 1 493 ? -5.698 -24.281 17.132 1.00 84.75 493 GLY A O 1
ATOM 3715 N N . ALA A 1 494 ? -5.462 -26.503 17.276 1.00 83.62 494 ALA A N 1
ATOM 3716 C CA . ALA A 1 494 ? -4.513 -26.455 18.386 1.00 83.62 494 ALA A CA 1
ATOM 3717 C C . ALA A 1 494 ? -3.155 -25.872 17.957 1.00 83.62 494 ALA A C 1
ATOM 3719 O O . ALA A 1 494 ? -2.686 -26.122 16.847 1.00 83.62 494 ALA A O 1
ATOM 3720 N N . THR A 1 495 ? -2.503 -25.160 18.877 1.00 81.31 495 THR A N 1
ATOM 3721 C CA . THR A 1 495 ? -1.157 -24.603 18.697 1.00 81.31 495 THR A CA 1
ATOM 3722 C C . THR A 1 495 ? -0.185 -25.144 19.741 1.00 81.31 495 THR A C 1
ATOM 3724 O O . THR A 1 495 ? -0.568 -25.457 20.870 1.00 81.31 495 THR A O 1
ATOM 3727 N N . SER A 1 496 ? 1.088 -25.252 19.360 1.00 73.12 496 SER A N 1
ATOM 3728 C CA . SER A 1 496 ? 2.199 -25.502 20.283 1.00 73.12 496 SER A CA 1
ATOM 3729 C C . SER A 1 496 ? 2.744 -24.232 20.950 1.00 73.12 496 SER A C 1
ATOM 3731 O O . SER A 1 496 ? 3.513 -24.333 21.906 1.00 73.12 496 SER A O 1
ATOM 3733 N N . GLU A 1 497 ? 2.402 -23.042 20.447 1.00 72.00 497 GLU A N 1
ATOM 3734 C CA . GLU A 1 497 ? 2.890 -21.759 20.954 1.00 72.00 497 GLU A CA 1
ATOM 3735 C C . GLU A 1 497 ? 1.896 -21.153 21.954 1.00 72.00 497 GLU A C 1
ATOM 3737 O O . GLU A 1 497 ? 0.727 -20.935 21.650 1.00 72.00 497 GLU A O 1
ATOM 3742 N N . VAL A 1 498 ? 2.362 -20.874 23.175 1.00 67.25 498 VAL A N 1
ATOM 3743 C CA . VAL A 1 498 ? 1.474 -20.513 24.298 1.00 67.25 498 VAL A CA 1
ATOM 3744 C C . VAL A 1 498 ? 1.472 -19.006 24.593 1.00 67.25 498 VAL A C 1
ATOM 3746 O O . VAL A 1 498 ? 0.563 -18.513 25.254 1.00 67.25 498 VAL A O 1
ATOM 3749 N N . PHE A 1 499 ? 2.469 -18.243 24.121 1.00 78.56 499 PHE A N 1
ATOM 3750 C CA . PHE A 1 499 ? 2.646 -16.851 24.556 1.00 78.56 499 PHE A CA 1
ATOM 3751 C C . PHE A 1 499 ? 3.115 -15.904 23.444 1.00 78.56 499 PHE A C 1
ATOM 3753 O O . PHE A 1 499 ? 4.255 -15.444 23.425 1.00 78.56 499 PHE A O 1
ATOM 3760 N N . ARG A 1 500 ? 2.204 -15.575 22.527 1.00 88.12 500 ARG A N 1
ATOM 3761 C CA . ARG A 1 500 ? 2.386 -14.515 21.526 1.00 88.12 500 ARG A CA 1
ATOM 3762 C C . ARG A 1 500 ? 1.507 -13.330 21.888 1.00 88.12 500 ARG A C 1
ATOM 3764 O O . ARG A 1 500 ? 0.320 -13.532 22.092 1.00 88.12 500 ARG A O 1
ATOM 3771 N N . SER A 1 501 ? 2.050 -12.118 21.976 1.00 90.06 501 SER A N 1
ATOM 3772 C CA . SER A 1 501 ? 1.284 -10.902 22.309 1.00 90.06 501 SER A CA 1
ATOM 3773 C C . SER A 1 501 ? 0.953 -10.034 21.097 1.00 90.06 501 SER A C 1
ATOM 3775 O O . SER A 1 501 ? 0.053 -9.202 21.167 1.00 90.06 501 SER A O 1
ATOM 3777 N N . GLU A 1 502 ? 1.650 -10.214 19.978 1.00 91.19 502 GLU A N 1
ATOM 3778 C CA . GLU A 1 502 ? 1.407 -9.449 18.762 1.00 91.19 502 GLU A CA 1
ATOM 3779 C C . GLU A 1 502 ? 1.718 -10.241 17.498 1.00 91.19 502 GLU A C 1
ATOM 3781 O O . GLU A 1 502 ? 2.490 -11.204 17.497 1.00 91.19 502 GLU A O 1
ATOM 3786 N N . THR A 1 503 ? 1.088 -9.813 16.414 1.00 91.56 503 THR A N 1
ATOM 3787 C CA . THR A 1 503 ? 1.363 -10.282 15.067 1.00 91.56 503 THR A CA 1
ATOM 3788 C C . THR A 1 503 ? 1.041 -9.188 14.058 1.00 91.56 503 THR A C 1
ATOM 3790 O O . THR A 1 503 ? 0.311 -8.238 14.359 1.00 91.56 503 THR A O 1
ATOM 3793 N N . GLY A 1 504 ? 1.582 -9.308 12.854 1.00 92.75 504 GLY A N 1
ATOM 3794 C CA . GLY A 1 504 ? 1.262 -8.397 11.776 1.00 92.75 504 GLY A CA 1
ATOM 3795 C C . GLY A 1 504 ? 1.703 -8.913 10.422 1.00 92.75 504 GLY A C 1
ATOM 3796 O O . GLY A 1 504 ? 2.533 -9.812 10.318 1.00 92.75 504 GLY A O 1
ATOM 3797 N N . LEU A 1 505 ? 1.119 -8.322 9.394 1.00 94.94 505 LEU A N 1
ATOM 3798 C CA . LEU A 1 505 ? 1.400 -8.598 7.996 1.00 94.94 505 LEU A CA 1
ATOM 3799 C C . LEU A 1 505 ? 1.443 -7.277 7.235 1.00 94.94 505 LEU A C 1
ATOM 3801 O O . LEU A 1 505 ? 0.862 -6.280 7.665 1.00 94.94 505 LEU A O 1
ATOM 3805 N N . ARG A 1 506 ? 2.112 -7.259 6.094 1.00 95.38 506 ARG A N 1
ATOM 3806 C CA . ARG A 1 506 ? 2.220 -6.090 5.231 1.00 95.38 506 ARG A CA 1
ATOM 3807 C C . ARG A 1 506 ? 1.759 -6.449 3.828 1.00 95.38 506 ARG A C 1
ATOM 3809 O O . ARG A 1 506 ? 1.993 -7.547 3.340 1.00 95.38 506 ARG A O 1
ATOM 3816 N N . VAL A 1 507 ? 1.110 -5.505 3.159 1.00 96.00 507 VAL A N 1
ATOM 3817 C CA . VAL A 1 507 ? 0.818 -5.607 1.727 1.00 96.00 507 VAL A CA 1
ATOM 3818 C C . VAL A 1 507 ? 1.497 -4.457 1.012 1.00 96.00 507 VAL A C 1
ATOM 3820 O O . VAL A 1 507 ? 1.184 -3.291 1.261 1.00 96.00 507 VAL A O 1
ATOM 3823 N N . VAL A 1 508 ? 2.422 -4.776 0.110 1.00 94.75 508 VAL A N 1
ATOM 3824 C CA . VAL A 1 508 ? 2.988 -3.790 -0.816 1.00 94.75 508 VAL A CA 1
ATOM 3825 C C . VAL A 1 508 ? 2.021 -3.609 -1.975 1.00 94.75 508 VAL A C 1
ATOM 3827 O O . VAL A 1 508 ? 1.442 -4.572 -2.458 1.00 94.75 508 VAL A O 1
ATOM 3830 N N . GLY A 1 509 ? 1.839 -2.371 -2.424 1.00 91.88 509 GLY A N 1
ATOM 3831 C CA . GLY A 1 509 ? 0.891 -2.022 -3.472 1.00 91.88 509 GLY A CA 1
ATOM 3832 C C . GLY A 1 509 ? -0.569 -2.182 -3.082 1.00 91.88 509 GLY A C 1
ATOM 3833 O O . GLY A 1 509 ? -1.302 -2.866 -3.783 1.00 91.88 509 GLY A O 1
ATOM 3834 N N . PRO A 1 510 ? -1.041 -1.513 -2.020 1.00 90.75 510 PRO A N 1
ATOM 3835 C CA . PRO A 1 510 ? -2.353 -1.784 -1.441 1.00 90.75 510 PRO A CA 1
ATOM 3836 C C . PRO A 1 510 ? -3.543 -1.244 -2.261 1.00 90.75 510 PRO A C 1
ATOM 3838 O O . PRO A 1 510 ? -4.675 -1.260 -1.781 1.00 90.75 510 PRO A O 1
ATOM 3841 N N . PHE A 1 511 ? -3.315 -0.735 -3.474 1.00 89.75 511 PHE A N 1
ATOM 3842 C CA . PHE A 1 511 ? -4.303 -0.023 -4.289 1.00 89.75 511 PHE A CA 1
ATOM 3843 C C . PHE A 1 511 ? -4.952 -0.903 -5.357 1.00 89.75 511 PHE A C 1
ATOM 3845 O O . PHE A 1 511 ? -4.385 -1.897 -5.801 1.00 89.75 511 PHE A O 1
ATOM 3852 N N . GLY A 1 512 ? -6.128 -0.484 -5.833 1.00 84.69 512 GLY A N 1
ATOM 3853 C CA . GLY A 1 512 ? -6.806 -1.107 -6.977 1.00 84.69 512 GLY A CA 1
ATOM 3854 C C . GLY A 1 512 ? -7.427 -2.477 -6.690 1.00 84.69 512 GLY A C 1
ATOM 3855 O O . GLY A 1 512 ? -8.003 -3.082 -7.591 1.00 84.69 512 GLY A O 1
ATOM 3856 N N . LEU A 1 513 ? -7.341 -2.956 -5.448 1.00 91.00 513 LEU A N 1
ATOM 3857 C CA . LEU A 1 513 ? -8.021 -4.160 -4.991 1.00 91.00 513 LEU A CA 1
ATOM 3858 C C . LEU A 1 513 ? -9.448 -3.831 -4.561 1.00 91.00 513 LEU A C 1
ATOM 3860 O O . LEU A 1 513 ? -9.677 -2.886 -3.805 1.00 91.00 513 LEU A O 1
ATOM 3864 N N . ASN A 1 514 ? -10.405 -4.646 -5.004 1.00 92.62 514 ASN A N 1
ATOM 3865 C CA . ASN A 1 514 ? -11.748 -4.617 -4.437 1.00 92.62 514 ASN A CA 1
ATOM 3866 C C . ASN A 1 514 ? -11.743 -5.230 -3.020 1.00 92.62 514 ASN A C 1
ATOM 3868 O O . ASN A 1 514 ? -10.790 -5.901 -2.617 1.00 92.62 514 ASN A O 1
ATOM 3872 N N . ARG A 1 515 ? -12.830 -5.024 -2.268 1.00 90.75 515 ARG A N 1
ATOM 3873 C CA . ARG A 1 515 ? -12.955 -5.500 -0.881 1.00 90.75 515 ARG A CA 1
ATOM 3874 C C . ARG A 1 515 ? -12.746 -7.012 -0.743 1.00 90.75 515 ARG A C 1
ATOM 3876 O O . ARG A 1 515 ? -12.089 -7.441 0.196 1.00 90.75 515 ARG A O 1
ATOM 3883 N N . ALA A 1 516 ? -13.265 -7.815 -1.674 1.00 91.31 516 ALA A N 1
ATOM 3884 C CA . ALA A 1 516 ? -13.112 -9.270 -1.633 1.00 91.31 516 ALA A CA 1
ATOM 3885 C C . ALA A 1 516 ? -11.641 -9.692 -1.796 1.00 91.31 516 ALA A C 1
ATOM 3887 O O . ALA A 1 516 ? -11.167 -10.559 -1.067 1.00 91.31 516 ALA A O 1
ATOM 3888 N N . SER A 1 517 ? -10.897 -9.039 -2.694 1.00 93.50 517 SER A N 1
ATOM 3889 C CA . SER A 1 517 ? -9.461 -9.270 -2.869 1.00 93.50 517 SER A CA 1
ATOM 3890 C C . SER A 1 517 ? -8.644 -8.808 -1.661 1.00 93.50 517 SER A C 1
ATOM 3892 O O . SER A 1 517 ? -7.752 -9.536 -1.239 1.00 93.50 517 SER A O 1
ATOM 3894 N N . GLN A 1 518 ? -8.962 -7.649 -1.070 1.00 95.00 518 GLN A N 1
ATOM 3895 C CA . GLN A 1 518 ? -8.324 -7.200 0.178 1.00 95.00 518 GLN A CA 1
ATOM 3896 C C . GLN A 1 518 ? -8.535 -8.226 1.293 1.00 95.00 518 GLN A C 1
ATOM 3898 O O . GLN A 1 518 ? -7.584 -8.655 1.938 1.00 95.00 518 GLN A O 1
ATOM 3903 N N . ARG A 1 519 ? -9.781 -8.670 1.468 1.00 94.06 519 ARG A N 1
ATOM 3904 C CA . ARG A 1 519 ? -10.158 -9.643 2.490 1.00 94.06 519 ARG A CA 1
ATOM 3905 C C . ARG A 1 519 ? -9.449 -10.977 2.321 1.00 94.06 519 ARG A C 1
ATOM 3907 O O . ARG A 1 519 ? -8.951 -11.533 3.294 1.00 94.06 519 ARG A O 1
ATOM 3914 N N . ARG A 1 520 ? -9.367 -11.456 1.078 1.00 92.75 520 ARG A N 1
ATOM 3915 C CA . ARG A 1 520 ? -8.618 -12.660 0.726 1.00 92.75 520 ARG A CA 1
ATOM 3916 C C . ARG A 1 520 ? -7.137 -12.521 1.074 1.00 92.75 520 ARG A C 1
ATOM 3918 O O . ARG A 1 520 ? -6.613 -13.413 1.720 1.00 92.75 520 ARG A O 1
ATOM 3925 N N . MET A 1 521 ? -6.496 -11.401 0.736 1.00 94.94 521 MET A N 1
ATOM 3926 C CA . MET A 1 521 ? -5.088 -11.169 1.087 1.00 94.94 521 MET A CA 1
ATOM 3927 C C . MET A 1 521 ? -4.854 -11.118 2.599 1.00 94.94 521 MET A C 1
ATOM 3929 O O . MET A 1 521 ? -3.873 -11.671 3.083 1.00 94.94 521 MET A O 1
ATOM 3933 N N . VAL A 1 522 ? -5.748 -10.478 3.361 1.00 95.56 522 VAL A N 1
ATOM 3934 C CA . VAL A 1 522 ? -5.659 -10.469 4.831 1.00 95.56 522 VAL A CA 1
ATOM 3935 C C . VAL A 1 522 ? -5.760 -11.892 5.383 1.00 95.56 522 VAL A C 1
ATOM 3937 O O . VAL A 1 522 ? -4.970 -12.265 6.244 1.00 95.56 522 VAL A O 1
ATOM 3940 N N . ALA A 1 523 ? -6.708 -12.683 4.882 1.00 93.56 523 ALA A N 1
ATOM 3941 C CA . ALA A 1 523 ? -6.891 -14.069 5.296 1.00 93.56 523 ALA A CA 1
ATOM 3942 C C . ALA A 1 523 ? -5.677 -14.944 4.943 1.00 93.56 523 ALA A C 1
ATOM 3944 O O . ALA A 1 523 ? -5.168 -15.629 5.820 1.00 93.56 523 ALA A O 1
ATOM 3945 N N . GLU A 1 524 ? -5.168 -14.853 3.709 1.00 93.12 524 GLU A N 1
ATOM 3946 C CA . GLU A 1 524 ? -3.954 -15.553 3.259 1.00 93.12 524 GLU A CA 1
ATOM 3947 C C . GLU A 1 524 ? -2.737 -15.183 4.126 1.00 93.12 524 GLU A C 1
ATOM 3949 O O . GLU A 1 524 ? -1.998 -16.060 4.565 1.00 93.12 524 GLU A O 1
ATOM 3954 N N . GLY A 1 525 ? -2.555 -13.898 4.448 1.00 94.06 525 GLY A N 1
ATOM 3955 C CA . GLY A 1 525 ? -1.446 -13.462 5.298 1.00 94.06 525 GLY A CA 1
ATOM 3956 C C . GLY A 1 525 ? -1.567 -13.925 6.755 1.00 94.06 525 GLY A C 1
ATOM 3957 O O . GLY A 1 525 ? -0.557 -14.245 7.377 1.00 94.06 525 GLY A O 1
ATOM 3958 N N . LEU A 1 526 ? -2.781 -13.984 7.317 1.00 92.06 526 LEU A N 1
ATOM 3959 C CA . LEU A 1 526 ? -2.993 -14.530 8.664 1.00 92.06 526 LEU A CA 1
ATOM 3960 C C . LEU A 1 526 ? -2.840 -16.056 8.706 1.00 92.06 526 LEU A C 1
ATOM 3962 O O . LEU A 1 526 ? -2.329 -16.561 9.701 1.00 92.06 526 LEU A O 1
ATOM 3966 N N . ASP A 1 527 ? -3.235 -16.765 7.648 1.00 90.00 527 ASP A N 1
ATOM 3967 C CA . ASP A 1 527 ? -3.026 -18.211 7.490 1.00 90.00 527 ASP A CA 1
ATOM 3968 C C . ASP A 1 527 ? -1.525 -18.555 7.464 1.00 90.00 527 ASP A C 1
ATOM 3970 O O . ASP A 1 527 ? -1.047 -19.390 8.233 1.00 90.00 527 ASP A O 1
ATOM 3974 N N . GLU A 1 528 ? -0.736 -17.818 6.674 1.00 90.56 528 GLU A N 1
ATOM 3975 C CA . GLU A 1 528 ? 0.721 -17.993 6.622 1.00 90.56 528 GLU A CA 1
ATOM 3976 C C . GLU A 1 528 ? 1.387 -17.713 7.979 1.00 90.56 528 GLU A C 1
ATOM 3978 O O . GLU A 1 528 ? 2.269 -18.456 8.425 1.00 90.56 528 GLU A O 1
ATOM 3983 N N . LEU A 1 529 ? 0.934 -16.675 8.687 1.00 89.75 529 LEU A N 1
ATOM 3984 C CA . LEU A 1 529 ? 1.428 -16.385 10.029 1.00 89.75 529 LEU A CA 1
ATOM 3985 C C . LEU A 1 529 ? 1.039 -17.474 11.032 1.00 89.75 529 LEU A C 1
ATOM 3987 O O . LEU A 1 529 ? 1.869 -17.840 11.863 1.00 89.75 529 LEU A O 1
ATOM 3991 N N . ALA A 1 530 ? -0.176 -18.014 10.946 1.00 88.12 530 ALA A N 1
ATOM 3992 C CA . ALA A 1 530 ? -0.660 -19.066 11.831 1.00 88.12 530 ALA A CA 1
ATOM 3993 C C . ALA A 1 530 ? 0.188 -20.344 11.747 1.00 88.12 530 ALA A C 1
ATOM 3995 O O . ALA A 1 530 ? 0.500 -20.934 12.788 1.00 88.12 530 ALA A O 1
ATOM 3996 N N . LEU A 1 531 ? 0.657 -20.719 10.549 1.00 85.38 531 LEU A N 1
ATOM 3997 C CA . LEU A 1 531 ? 1.642 -21.795 10.378 1.00 85.38 531 LEU A CA 1
ATOM 3998 C C . LEU A 1 531 ? 2.928 -21.503 11.168 1.00 85.38 531 LEU A C 1
ATOM 4000 O O . LEU A 1 531 ? 3.453 -22.372 11.867 1.00 85.38 531 LEU A O 1
ATOM 4004 N N . GLY A 1 532 ? 3.406 -20.256 11.115 1.00 83.44 532 GLY A N 1
ATOM 4005 C CA . GLY A 1 532 ? 4.550 -19.782 11.897 1.00 83.44 532 GLY A CA 1
ATOM 4006 C C . GLY A 1 532 ? 4.319 -19.780 13.414 1.00 83.44 532 GLY A C 1
ATOM 4007 O O . GLY A 1 532 ? 5.286 -19.824 14.173 1.00 83.44 532 GLY A O 1
ATOM 4008 N N . TRP A 1 533 ? 3.061 -19.765 13.864 1.00 84.75 533 TRP A N 1
ATOM 4009 C CA . TRP A 1 533 ? 2.684 -19.871 15.280 1.00 84.75 533 TRP A CA 1
ATOM 4010 C C . TRP A 1 533 ? 2.493 -21.326 15.736 1.00 84.75 533 TRP A C 1
ATOM 4012 O O . TRP A 1 533 ? 2.129 -21.576 16.882 1.00 84.75 533 TRP A O 1
ATOM 4022 N N . GLY A 1 534 ? 2.714 -22.307 14.857 1.00 83.94 534 GLY A N 1
ATOM 4023 C CA . GLY A 1 534 ? 2.566 -23.726 15.180 1.00 83.94 534 GLY A CA 1
ATOM 4024 C C . GLY A 1 534 ? 1.131 -24.253 15.109 1.00 83.94 534 GLY A C 1
ATOM 4025 O O . GLY A 1 534 ? 0.840 -25.295 15.700 1.00 83.94 534 GLY A O 1
ATOM 4026 N N . HIS A 1 535 ? 0.236 -23.566 14.394 1.00 83.38 535 HIS A N 1
ATOM 4027 C CA . HIS A 1 535 ? -1.037 -24.146 13.966 1.00 83.38 535 HIS A CA 1
ATOM 4028 C C . HIS A 1 535 ? -0.793 -24.983 12.704 1.00 83.38 535 HIS A C 1
ATOM 4030 O O . HIS A 1 535 ? -0.688 -24.446 11.609 1.00 83.38 535 HIS A O 1
ATOM 4036 N N . PHE A 1 536 ? -0.652 -26.304 12.843 1.00 77.88 536 PHE A N 1
ATOM 4037 C CA . PHE A 1 536 ? -0.308 -27.192 11.714 1.00 77.88 536 PHE A CA 1
ATOM 4038 C C . PHE A 1 536 ? -1.517 -27.867 11.048 1.00 77.88 536 PHE A C 1
ATOM 4040 O O . PHE A 1 536 ? -1.366 -28.480 9.996 1.00 77.88 536 PHE A O 1
ATOM 4047 N N . ASN A 1 537 ? -2.701 -27.772 11.658 1.00 74.56 537 ASN A N 1
ATOM 4048 C CA . ASN A 1 537 ? -3.937 -28.409 11.191 1.00 74.56 537 ASN A CA 1
ATOM 4049 C C . ASN A 1 537 ? -4.972 -27.367 10.739 1.00 74.56 537 ASN A C 1
ATOM 4051 O O . ASN A 1 537 ? -6.162 -27.539 10.998 1.00 74.56 537 ASN A O 1
ATOM 4055 N N . ILE A 1 538 ? -4.519 -26.258 10.149 1.00 77.31 538 ILE A N 1
ATOM 4056 C CA . ILE A 1 538 ? -5.422 -25.193 9.710 1.00 77.31 538 ILE A CA 1
ATOM 4057 C C . ILE A 1 538 ? -6.279 -25.715 8.556 1.00 77.31 538 ILE A C 1
ATOM 4059 O O . ILE A 1 538 ? -5.761 -26.272 7.587 1.00 77.31 538 ILE A O 1
ATOM 4063 N N . ASP A 1 539 ? -7.590 -25.523 8.664 1.00 78.12 539 ASP A N 1
ATOM 4064 C CA . ASP A 1 539 ? -8.521 -25.710 7.558 1.00 78.12 539 ASP A CA 1
ATOM 4065 C C . ASP A 1 539 ? -8.725 -24.360 6.859 1.00 78.12 539 ASP A C 1
ATOM 4067 O O . ASP A 1 539 ? -9.637 -23.590 7.182 1.00 78.12 539 ASP A O 1
ATOM 4071 N N . SER A 1 540 ? -7.823 -24.034 5.927 1.00 77.19 540 SER A N 1
ATOM 4072 C CA . SER A 1 540 ? -7.883 -22.766 5.197 1.00 77.19 540 SER A CA 1
ATOM 4073 C C . SER A 1 540 ? -9.193 -22.645 4.406 1.00 77.19 540 SER A C 1
ATOM 4075 O O . SER A 1 540 ? -9.734 -21.547 4.297 1.00 77.19 540 SER A O 1
ATOM 4077 N N . GLU A 1 541 ? -9.759 -23.750 3.898 1.00 78.06 541 GLU A N 1
ATOM 4078 C CA . GLU A 1 541 ? -11.047 -23.731 3.189 1.00 78.06 541 GLU A CA 1
ATOM 4079 C C . GLU A 1 541 ? -12.197 -23.325 4.118 1.00 78.06 541 GLU A C 1
ATOM 4081 O O . GLU A 1 541 ? -13.004 -22.470 3.740 1.00 78.06 541 GLU A O 1
ATOM 4086 N N . ALA A 1 542 ? -12.240 -23.862 5.342 1.00 77.94 542 ALA A N 1
ATOM 4087 C CA . ALA A 1 542 ? -13.214 -23.450 6.352 1.00 77.94 542 ALA A CA 1
ATOM 4088 C C . ALA A 1 542 ? -13.069 -21.964 6.716 1.00 77.94 542 ALA A C 1
ATOM 4090 O O . ALA A 1 542 ? -14.069 -21.244 6.764 1.00 77.94 542 ALA A O 1
ATOM 4091 N N . LEU A 1 543 ? -11.834 -21.474 6.885 1.00 79.88 543 LEU A N 1
ATOM 4092 C CA . LEU A 1 543 ? -11.574 -20.054 7.131 1.00 79.88 543 LEU A CA 1
ATOM 4093 C C . LEU A 1 543 ? -12.114 -19.180 5.985 1.00 79.88 543 LEU A C 1
ATOM 4095 O O . LEU A 1 543 ? -12.831 -18.210 6.228 1.00 79.88 543 LEU A O 1
ATOM 4099 N N . PHE A 1 544 ? -11.824 -19.525 4.727 1.00 78.50 544 PHE A N 1
ATOM 4100 C CA . PHE A 1 544 ? -12.317 -18.766 3.572 1.00 78.50 544 PHE A CA 1
ATOM 4101 C C . PHE A 1 544 ? -13.847 -18.825 3.420 1.0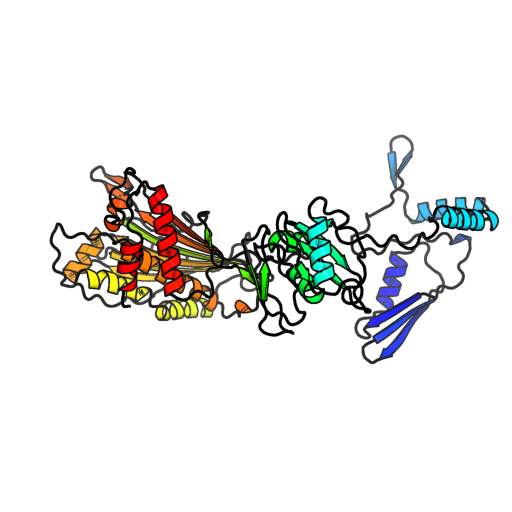0 78.50 544 PHE A C 1
ATOM 4103 O O . PHE A 1 544 ? -14.449 -17.828 2.998 1.00 78.50 544 PHE A O 1
ATOM 4110 N N . ALA A 1 545 ? -14.479 -19.942 3.791 1.00 78.06 545 ALA A N 1
ATOM 4111 C CA . ALA A 1 545 ? -15.933 -20.090 3.790 1.00 78.06 545 ALA A CA 1
ATOM 4112 C C . ALA A 1 545 ? -16.603 -19.173 4.830 1.00 78.06 545 ALA A C 1
ATOM 4114 O O . ALA A 1 545 ? -17.492 -18.400 4.481 1.00 78.06 545 ALA A O 1
ATOM 4115 N N . GLU A 1 546 ? -16.129 -19.160 6.080 1.00 75.62 546 GLU A N 1
ATOM 4116 C CA . GLU A 1 546 ? -16.698 -18.301 7.136 1.00 75.62 546 GLU A CA 1
ATOM 4117 C C . GLU A 1 546 ? -16.550 -16.809 6.835 1.00 75.62 546 GLU A C 1
ATOM 4119 O O . GLU A 1 546 ? -17.378 -15.974 7.207 1.00 75.62 546 GLU A O 1
ATOM 4124 N N . ILE A 1 547 ? -15.475 -16.455 6.138 1.00 75.94 547 ILE A N 1
ATOM 4125 C CA . ILE A 1 547 ? -15.241 -15.088 5.714 1.00 75.94 547 ILE A CA 1
ATOM 4126 C C . ILE A 1 547 ? -16.280 -14.704 4.651 1.00 75.94 547 ILE A C 1
ATOM 4128 O O . ILE A 1 547 ? -16.820 -13.608 4.707 1.00 75.94 547 ILE A O 1
ATOM 4132 N N . THR A 1 548 ? -16.673 -15.564 3.716 1.00 64.62 548 THR A N 1
ATOM 4133 C CA . THR A 1 548 ? -17.581 -15.136 2.631 1.00 64.62 548 THR A CA 1
ATOM 4134 C C . THR A 1 548 ? -18.978 -14.693 3.109 1.00 64.62 548 THR A C 1
ATOM 4136 O O . THR A 1 548 ? -19.583 -13.833 2.469 1.00 64.62 548 THR A O 1
ATOM 4139 N N . ASP A 1 549 ? -19.421 -15.151 4.282 1.00 59.69 549 ASP A N 1
ATOM 4140 C CA . ASP A 1 549 ? -20.767 -14.936 4.837 1.00 59.69 549 ASP A CA 1
ATOM 4141 C C . ASP A 1 549 ? -20.935 -13.676 5.707 1.00 59.69 549 ASP A C 1
ATOM 4143 O O . ASP A 1 549 ? -21.881 -13.574 6.486 1.00 59.69 549 ASP A O 1
ATOM 4147 N N . TRP A 1 550 ? -20.046 -12.687 5.597 1.00 60.88 550 TRP A N 1
ATOM 4148 C CA . TRP A 1 550 ? -20.169 -11.443 6.367 1.00 60.88 550 TRP A CA 1
ATOM 4149 C C . TRP A 1 550 ? -20.933 -10.341 5.608 1.00 60.88 550 TRP A C 1
ATOM 4151 O O . TRP A 1 550 ? -20.336 -9.673 4.757 1.00 60.88 550 TRP A O 1
ATOM 4161 N N . PRO A 1 551 ? -22.221 -10.082 5.909 1.00 54.59 551 PRO A N 1
ATOM 4162 C CA . PRO A 1 551 ? -22.914 -8.894 5.426 1.00 54.59 551 PRO A CA 1
ATOM 4163 C C . PRO A 1 551 ? -22.483 -7.660 6.233 1.00 54.59 551 PRO A C 1
ATOM 4165 O O . PRO A 1 551 ? -22.442 -7.695 7.465 1.00 54.59 551 PRO A O 1
ATOM 4168 N N . LEU A 1 552 ? -22.159 -6.572 5.530 1.00 51.06 552 LEU A N 1
ATOM 4169 C CA . LEU A 1 552 ? -22.064 -5.231 6.117 1.00 51.06 552 LEU A CA 1
ATOM 4170 C C . LEU A 1 552 ? -23.443 -4.586 6.242 1.00 51.06 552 LEU A C 1
ATOM 4172 O O . LEU A 1 552 ? -24.228 -4.708 5.271 1.00 51.06 552 LEU A O 1
#